Protein 3RCE (pdb70)

Foldseek 3Di:
DFQDDDFQDLDPVSLVVLLVVLLVLLLVLLCVLVVPQVVPAQQDDPHDGAAAALQQLLLLLLLVQLLVPHADPPFDHPPPALLSVVLNVVVVVDPDDSRQSLQQVLSNQLSNLLNLQLLLCSLVSGNVLSSLLRSQLSQFALNSVCRRSRNSHLNSCLQSLVSVLLSLLSCCVPVVDLVSLLPNLVSLQSNCRSPVPCLVVLVVLLVVLVVLCVPPNVPDDSSLLSSLLSLLSNFDDPVCCNNVVSVVSRVCVVPVPHDDDDVVSVVSVVVSVVSCVVGDPQFDFDFCQCPDPQFHADDVVVLLRNQRNDVVLSVLLVQLLVVVCVVRVSLVSLVSLLVQLVVCRVGGPSRVSSNRSSSSSSSSSSLVVVVCCQVVVDHDDRRSRSSVVVVCVRCVSRVSSSVCSVVDNGRHLGTPVVLVVLLVLQVVFDLAEEEQEAQSCQSSSCSSRNHGYQHHPVRHGLLSLQLSLCLFQFFFQLSLVSQQQSVQLSVVCSPVVDPHSQVVVCVVVVHPANCSVSVQSPPNPDDDPGDDDGWYKYKFFPVCQQCNQVSNQGNLQGRRHRDRNDDWDKHKFAWDDPPPWTATPQRWIQDDPRAWICRPNDTFGACWEKEFEDQQPQDIDTGGTDVPGFKYWYAYVVVNMIMITGPSRCRGCRVCCGRRVDHDPQAWDFPAGDVGMTMIIGD/DPDPDDD

B-factor: mean 129.51, std 41.55, range [38.74, 546.27]

Secondary structure (DSSP, 8-state):
--SS--TT---HHHHHHHHHHHHHHHHHHHTHHHHHHSS-GGGEETTEE--S-HHHHHHHHHHHHHHHS-PPTTS---TT-HHHHHHHHHHHS-SS-HHHHHHHHHHHHGGGGHHHHHHHHHHTT-HHHHHHHHHHHTTSHHHHHTSSTT--SGGGGTTHHHHHHHHHHHHHHHH--THHHHHHHHHHHHHHHS-GGGHHHHHHHHHHHHHHHHHHHTT-HHHHHHHHHHHHHHS---HHHHHHHHHHHHHHHHHSTT---HHHHHHHHHHHHHHHHHH--------TTTT-GGG----HHHHHHHHHSSHHHHHHHHHHHHHHHTTTSSGGGGHHHHHHHHHHHHH-GGGGGGGHHHHHHHHHHHHHHHHHHHHHSS----HHHHHHHHHHHHHHHHHHHHHHHHH-----SS-HHHHHHHHHHHTTS-TT-EEE--HHHHHHHHHHH--EES--SSS--HHHHHHHHHHHHSBHHHHHHHHHHHHHHHHHHHHH--SSHHHHHHHTTT-SSSHHHHTTS-SSS----S---S-EEEEEEGGGGTTHHHHHHHHHB-TTTS-B-S----EEE-EEE----EEETTTEEEETTTTEEEESS-EEEEEEEEEEEETTTTEEEEEE--TT--EEEEEETTTTEEEEEEHHHHTBHHIIIIIS----TTT--EEEEETTEEEEE--/--SS---

Radius of gyration: 29.19 Å; Cα contacts (8 Å, |Δi|>4): 1245; chains: 2; bounding box: 49×67×86 Å

Structure (mmCIF, N/CA/C/O backbone):
data_3RCE
#
_entry.id   3RCE
#
_cell.length_a   85.060
_cell.length_b   116.100
_cell.length_c   175.040
_cell.angle_alpha   90.00
_cell.angle_beta   90.00
_cell.angle_gamma   90.00
#
_symmetry.space_group_name_H-M   'P 21 21 21'
#
loop_
_entity.id
_entity.type
_entity.pdbx_description
1 polymer 'Oligosaccharide transferase to N-glycosylate proteins'
2 polymer 'Substrate Mimic Peptide'
3 non-polymer 'MAGNESIUM ION'
4 water water
#
loop_
_atom_site.group_PDB
_atom_site.id
_atom_site.type_symbol
_atom_site.label_atom_id
_atom_site.label_alt_id
_atom_site.label_comp_id
_atom_site.label_asym_id
_atom_site.label_entity_id
_atom_site.label_seq_id
_atom_site.pdbx_PDB_ins_code
_atom_site.Cartn_x
_atom_site.Cartn_y
_atom_site.Cartn_z
_atom_site.occupancy
_atom_site.B_iso_or_equiv
_atom_site.auth_seq_id
_atom_site.auth_comp_id
_atom_site.auth_asym_id
_atom_site.auth_atom_id
_atom_site.pdbx_PDB_model_num
ATOM 1 N N . GLU A 1 2 ? 24.265 -40.497 57.258 1.00 282.44 2 GLU A N 1
ATOM 2 C CA . GLU A 1 2 ? 23.885 -40.443 55.854 1.00 252.94 2 GLU A CA 1
ATOM 3 C C . GLU A 1 2 ? 22.388 -40.631 55.652 1.00 225.90 2 GLU A C 1
ATOM 4 O O . GLU A 1 2 ? 21.735 -39.779 55.059 1.00 197.60 2 GLU A O 1
ATOM 10 N N . LEU A 1 3 ? 21.842 -41.740 56.144 1.00 199.23 3 LEU A N 1
ATOM 11 C CA . LEU A 1 3 ? 20.456 -42.092 55.827 1.00 176.20 3 LEU A CA 1
ATOM 12 C C . LEU A 1 3 ? 19.496 -42.136 57.009 1.00 178.83 3 LEU A C 1
ATOM 13 O O . LEU A 1 3 ? 18.288 -42.266 56.815 1.00 156.42 3 LEU A O 1
ATOM 18 N N . GLN A 1 4 ? 20.021 -42.032 58.224 1.00 187.52 4 GLN A N 1
ATOM 19 C CA . GLN A 1 4 ? 19.179 -42.110 59.415 1.00 195.67 4 GLN A CA 1
ATOM 20 C C . GLN A 1 4 ? 18.736 -40.731 59.908 1.00 184.83 4 GLN A C 1
ATOM 21 O O . GLN A 1 4 ? 18.030 -40.629 60.910 1.00 190.65 4 GLN A O 1
ATOM 27 N N . GLN A 1 5 ? 19.140 -39.679 59.195 1.00 199.42 5 GLN A N 1
ATOM 28 C CA . GLN A 1 5 ? 18.842 -38.294 59.584 1.00 187.32 5 GLN A CA 1
ATOM 29 C C . GLN A 1 5 ? 17.435 -37.854 59.171 1.00 158.58 5 GLN A C 1
ATOM 30 O O . GLN A 1 5 ? 16.884 -38.350 58.197 1.00 138.14 5 GLN A O 1
ATOM 36 N N . ASN A 1 6 ? 16.865 -36.903 59.902 1.00 175.39 6 ASN A N 1
ATOM 37 C CA . ASN A 1 6 ? 15.547 -36.359 59.564 1.00 150.45 6 ASN A CA 1
ATOM 38 C C . ASN A 1 6 ? 15.608 -35.243 58.502 1.00 125.55 6 ASN A C 1
ATOM 39 O O . ASN A 1 6 ? 16.101 -34.140 58.747 1.00 126.03 6 ASN A O 1
ATOM 44 N N . PHE A 1 7 ? 15.112 -35.531 57.310 1.00 167.15 7 PHE A N 1
ATOM 45 C CA . PHE A 1 7 ? 15.223 -34.553 56.249 1.00 145.50 7 PHE A CA 1
ATOM 46 C C . PHE A 1 7 ? 13.923 -33.802 56.073 1.00 123.39 7 PHE A C 1
ATOM 47 O O . PHE A 1 7 ? 13.906 -32.671 55.587 1.00 111.15 7 PHE A O 1
ATOM 55 N N . THR A 1 8 ? 12.824 -34.435 56.448 1.00 146.13 8 THR A N 1
ATOM 56 C CA . THR A 1 8 ? 11.536 -33.795 56.273 1.00 126.95 8 THR A CA 1
ATOM 57 C C . THR A 1 8 ? 11.523 -32.447 56.998 1.00 131.14 8 THR A C 1
ATOM 58 O O . THR A 1 8 ? 11.353 -31.407 56.364 1.00 115.27 8 THR A O 1
ATOM 62 N N . ASP A 1 9 ? 11.745 -32.472 58.313 1.00 159.74 9 ASP A N 1
ATOM 63 C CA . ASP A 1 9 ? 11.566 -31.288 59.166 1.00 167.59 9 ASP A CA 1
ATOM 64 C C . ASP A 1 9 ? 12.665 -30.235 59.044 1.00 167.58 9 ASP A C 1
ATOM 65 O O . ASP A 1 9 ? 12.632 -29.206 59.723 1.00 170.06 9 ASP A O 1
ATOM 70 N N . ASN A 1 10 ? 13.639 -30.487 58.183 1.00 150.00 10 ASN A N 1
ATOM 71 C CA . ASN A 1 10 ? 14.682 -29.503 57.940 1.00 150.58 10 ASN A CA 1
ATOM 72 C C . ASN A 1 10 ? 14.220 -28.493 56.898 1.00 128.29 10 ASN A C 1
ATOM 73 O O . ASN A 1 10 ? 13.820 -28.874 55.798 1.00 116.96 10 ASN A O 1
ATOM 78 N N . ASN A 1 11 ? 14.261 -27.211 57.251 1.00 134.98 11 ASN A N 1
ATOM 79 C CA . ASN A 1 11 ? 13.895 -26.134 56.331 1.00 116.35 11 ASN A CA 1
ATOM 80 C C . ASN A 1 11 ? 14.927 -25.009 56.359 1.00 121.41 11 ASN A C 1
ATOM 81 O O . ASN A 1 11 ? 14.581 -23.833 56.230 1.00 118.69 11 ASN A O 1
ATOM 86 N N . SER A 1 12 ? 16.194 -25.381 56.519 1.00 171.25 12 SER A N 1
ATOM 87 C CA . SER A 1 12 ? 17.269 -24.413 56.722 1.00 176.49 12 SER A CA 1
ATOM 88 C C . SER A 1 12 ? 17.771 -23.777 55.437 1.00 164.72 12 SER A C 1
ATOM 89 O O . SER A 1 12 ? 17.666 -24.353 54.355 1.00 156.41 12 SER A O 1
ATOM 92 N N . ILE A 1 13 ? 18.329 -22.581 55.579 1.00 156.10 13 ILE A N 1
ATOM 93 C CA . ILE A 1 13 ? 18.995 -21.896 54.484 1.00 148.80 13 ILE A CA 1
ATOM 94 C C . ILE A 1 13 ? 19.909 -22.856 53.724 1.00 153.85 13 ILE A C 1
ATOM 95 O O . ILE A 1 13 ? 19.701 -23.121 52.542 1.00 143.98 13 ILE A O 1
ATOM 100 N N . LYS A 1 14 ? 20.918 -23.376 54.420 1.00 191.01 14 LYS A N 1
ATOM 101 C CA . LYS A 1 14 ? 21.937 -24.244 53.829 1.00 199.59 14 LYS A CA 1
ATOM 102 C C . LYS A 1 14 ? 21.293 -25.422 53.120 1.00 197.24 14 LYS A C 1
ATOM 103 O O . LYS A 1 14 ? 21.626 -25.744 51.977 1.00 190.06 14 LYS A O 1
ATOM 109 N N . TYR A 1 15 ? 20.359 -26.059 53.810 1.00 146.16 15 TYR A N 1
ATOM 110 C CA . TYR A 1 15 ? 19.690 -27.225 53.274 1.00 140.74 15 TYR A CA 1
ATOM 111 C C . TYR A 1 15 ? 18.928 -26.874 52.013 1.00 117.99 15 TYR A C 1
ATOM 112 O O . TYR A 1 15 ? 19.130 -27.470 50.953 1.00 113.52 15 TYR A O 1
ATOM 121 N N . THR A 1 16 ? 18.033 -25.908 52.135 1.00 152.52 16 THR A N 1
ATOM 122 C CA . THR A 1 16 ? 17.282 -25.438 50.988 1.00 132.69 16 THR A CA 1
ATOM 123 C C . THR A 1 16 ? 18.193 -25.141 49.790 1.00 129.79 16 THR A C 1
ATOM 124 O O . THR A 1 16 ? 17.862 -25.503 48.668 1.00 118.87 16 THR A O 1
ATOM 128 N N . CYS A 1 17 ? 19.344 -24.512 50.021 1.00 113.88 17 CYS A N 1
ATOM 129 C CA . CYS A 1 17 ? 20.255 -24.169 48.917 1.00 113.11 17 CYS A CA 1
ATOM 130 C C . CYS A 1 17 ? 21.049 -25.346 48.336 1.00 123.63 17 CYS A C 1
ATOM 131 O O . CYS A 1 17 ? 21.421 -25.335 47.157 1.00 120.40 17 CYS A O 1
ATOM 134 N N . ILE A 1 18 ? 21.310 -26.357 49.158 1.00 122.90 18 ILE A N 1
ATOM 135 C CA . ILE A 1 18 ? 21.928 -27.576 48.655 1.00 133.28 18 ILE A CA 1
ATOM 136 C C . ILE A 1 18 ? 20.913 -28.348 47.821 1.00 119.15 18 ILE A C 1
ATOM 137 O O . ILE A 1 18 ? 21.260 -28.944 46.809 1.00 119.75 18 ILE A O 1
ATOM 142 N N . LEU A 1 19 ? 19.652 -28.318 48.230 1.00 148.03 19 LEU A N 1
ATOM 143 C CA . LEU A 1 19 ? 18.606 -28.986 47.467 1.00 129.11 19 LEU A CA 1
ATOM 144 C C . LEU A 1 19 ? 18.287 -28.238 46.160 1.00 110.85 19 LEU A C 1
ATOM 145 O O . LEU A 1 19 ? 17.947 -28.865 45.152 1.00 101.31 19 LEU A O 1
ATOM 150 N N . ILE A 1 20 ? 18.401 -26.907 46.188 1.00 107.76 20 ILE A N 1
ATOM 151 C CA . ILE A 1 20 ? 18.296 -26.072 44.990 1.00 94.55 20 ILE A CA 1
ATOM 152 C C . ILE A 1 20 ? 19.453 -26.358 44.041 1.00 103.29 20 ILE A C 1
ATOM 153 O O . ILE A 1 20 ? 19.266 -26.459 42.823 1.00 93.68 20 ILE A O 1
ATOM 158 N N . LEU A 1 21 ? 20.653 -26.481 44.606 1.00 107.43 21 LEU A N 1
ATOM 159 C CA . LEU A 1 21 ? 21.838 -26.840 43.830 1.00 118.61 21 LEU A CA 1
ATOM 160 C C . LEU A 1 21 ? 21.705 -28.199 43.150 1.00 118.82 21 LEU A C 1
ATOM 161 O O . LEU A 1 21 ? 21.884 -28.304 41.946 1.00 116.20 21 LEU A O 1
ATOM 166 N N . ILE A 1 22 ? 21.400 -29.236 43.926 1.00 118.98 22 ILE A N 1
ATOM 167 C CA . ILE A 1 22 ? 21.213 -30.570 43.367 1.00 119.00 22 ILE A CA 1
ATOM 168 C C . ILE A 1 22 ? 20.110 -30.568 42.323 1.00 97.42 22 ILE A C 1
ATOM 169 O O . ILE A 1 22 ? 20.292 -31.080 41.218 1.00 96.14 22 ILE A O 1
ATOM 174 N N . ALA A 1 23 ? 18.958 -30.007 42.682 1.00 135.66 23 ALA A N 1
ATOM 175 C CA . ALA A 1 23 ? 17.823 -29.993 41.768 1.00 117.23 23 ALA A CA 1
ATOM 176 C C . ALA A 1 23 ? 18.204 -29.357 40.451 1.00 112.47 23 ALA A C 1
ATOM 177 O O . ALA A 1 23 ? 17.999 -29.934 39.385 1.00 107.46 23 ALA A O 1
ATOM 179 N N . PHE A 1 24 ? 18.757 -28.157 40.528 1.00 89.85 24 PHE A N 1
ATOM 180 C CA . PHE A 1 24 ? 19.168 -27.431 39.340 1.00 87.29 24 PHE A CA 1
ATOM 181 C C . PHE A 1 24 ? 20.217 -28.185 38.484 1.00 99.59 24 PHE A C 1
ATOM 182 O O . PHE A 1 24 ? 20.096 -28.295 37.247 1.00 94.79 24 PHE A O 1
ATOM 190 N N . ALA A 1 25 ? 21.254 -28.699 39.144 1.00 116.39 25 ALA A N 1
ATOM 191 C CA . ALA A 1 25 ? 22.337 -29.410 38.462 1.00 130.99 25 ALA A CA 1
ATOM 192 C C . ALA A 1 25 ? 21.795 -30.621 37.732 1.00 126.64 25 ALA A C 1
ATOM 193 O O . ALA A 1 25 ? 22.191 -30.902 36.615 1.00 128.03 25 ALA A O 1
ATOM 195 N N . PHE A 1 26 ? 20.890 -31.329 38.391 1.00 110.37 26 PHE A N 1
ATOM 196 C CA . PHE A 1 26 ? 20.174 -32.461 37.817 1.00 105.44 26 PHE A CA 1
ATOM 197 C C . PHE A 1 26 ? 19.327 -32.082 36.588 1.00 90.43 26 PHE A C 1
ATOM 198 O O . PHE A 1 26 ? 19.501 -32.637 35.481 1.00 94.07 26 PHE A O 1
ATOM 206 N N . SER A 1 27 ? 18.410 -31.138 36.777 1.00 118.28 27 SER A N 1
ATOM 207 C CA . SER A 1 27 ? 17.665 -30.578 35.653 1.00 106.58 27 SER A CA 1
ATOM 208 C C . SER A 1 27 ? 18.568 -30.127 34.497 1.00 112.86 27 SER A C 1
ATOM 209 O O . SER A 1 27 ? 18.130 -30.074 33.358 1.00 108.82 27 SER A O 1
ATOM 212 N N . VAL A 1 28 ? 19.820 -29.784 34.768 1.00 75.57 28 VAL A N 1
ATOM 213 C CA . VAL A 1 28 ? 20.696 -29.444 33.651 1.00 84.21 28 VAL A CA 1
ATOM 214 C C . VAL A 1 28 ? 21.330 -30.674 33.002 1.00 97.80 28 VAL A C 1
ATOM 215 O O . VAL A 1 28 ? 21.375 -30.784 31.778 1.00 100.53 28 VAL A O 1
ATOM 219 N N . LEU A 1 29 ? 21.824 -31.593 33.825 1.00 98.58 29 LEU A N 1
ATOM 220 C CA . LEU A 1 29 ? 22.357 -32.856 33.335 1.00 112.86 29 LEU A CA 1
ATOM 221 C C . LEU A 1 29 ? 21.367 -33.516 32.418 1.00 105.31 29 LEU A C 1
ATOM 222 O O . LEU A 1 29 ? 21.750 -34.044 31.396 1.00 116.12 29 LEU A O 1
ATOM 227 N N . CYS A 1 30 ? 20.088 -33.490 32.766 1.00 103.74 30 CYS A N 1
ATOM 228 C CA . CYS A 1 30 ? 19.106 -34.129 31.889 1.00 97.60 30 CYS A CA 1
ATOM 229 C C . CYS A 1 30 ? 18.889 -33.478 30.509 1.00 94.56 30 CYS A C 1
ATOM 230 O O . CYS A 1 30 ? 18.729 -34.195 29.510 1.00 99.95 30 CYS A O 1
ATOM 233 N N . ARG A 1 31 ? 18.873 -32.141 30.447 1.00 99.56 31 ARG A N 1
ATOM 234 C CA . ARG A 1 31 ? 18.635 -31.440 29.181 1.00 97.69 31 ARG A CA 1
ATOM 235 C C . ARG A 1 31 ? 19.745 -31.842 28.256 1.00 114.40 31 ARG A C 1
ATOM 236 O O . ARG A 1 31 ? 19.645 -31.699 27.045 1.00 117.51 31 ARG A O 1
ATOM 244 N N . LEU A 1 32 ? 20.791 -32.382 28.869 1.00 79.10 32 LEU A N 1
ATOM 245 C CA . LEU A 1 32 ? 22.130 -32.470 28.292 1.00 98.19 32 LEU A CA 1
ATOM 246 C C . LEU A 1 32 ? 22.532 -33.857 27.746 1.00 112.21 32 LEU A C 1
ATOM 247 O O . LEU A 1 32 ? 23.654 -34.052 27.297 1.00 130.74 32 LEU A O 1
ATOM 252 N N . TYR A 1 33 ? 21.611 -34.813 27.783 1.00 94.67 33 TYR A N 1
ATOM 253 C CA . TYR A 1 33 ? 21.819 -36.102 27.142 1.00 107.78 33 TYR A CA 1
ATOM 254 C C . TYR A 1 33 ? 21.684 -35.953 25.635 1.00 113.50 33 TYR A C 1
ATOM 255 O O . TYR A 1 33 ? 22.488 -36.486 24.866 1.00 131.43 33 TYR A O 1
ATOM 264 N N . TRP A 1 34 ? 20.653 -35.233 25.214 1.00 96.57 34 TRP A N 1
ATOM 265 C CA . TRP A 1 34 ? 20.413 -35.034 23.801 1.00 102.60 34 TRP A CA 1
ATOM 266 C C . TRP A 1 34 ? 21.646 -34.488 23.113 1.00 114.03 34 TRP A C 1
ATOM 267 O O . TRP A 1 34 ? 21.834 -34.708 21.919 1.00 116.67 34 TRP A O 1
ATOM 278 N N . VAL A 1 35 ? 22.494 -33.786 23.860 1.00 100.17 35 VAL A N 1
ATOM 279 C CA . VAL A 1 35 ? 23.788 -33.334 23.324 1.00 101.72 35 VAL A CA 1
ATOM 280 C C . VAL A 1 35 ? 24.774 -34.494 23.278 1.00 121.05 35 VAL A C 1
ATOM 281 O O . VAL A 1 35 ? 25.525 -34.654 22.320 1.00 126.48 35 VAL A O 1
ATOM 285 N N . ALA A 1 36 ? 24.757 -35.311 24.320 1.00 95.22 36 ALA A N 1
ATOM 286 C CA . ALA A 1 36 ? 25.538 -36.524 24.320 1.00 116.33 36 ALA A CA 1
ATOM 287 C C . ALA A 1 36 ? 25.166 -37.385 23.119 1.00 122.93 36 ALA A C 1
ATOM 288 O O . ALA A 1 36 ? 25.899 -38.310 22.767 1.00 138.75 36 ALA A O 1
ATOM 290 N N . TRP A 1 37 ? 24.030 -37.101 22.485 1.00 101.54 37 TRP A N 1
ATOM 291 C CA . TRP A 1 37 ? 23.548 -37.980 21.410 1.00 108.65 37 TRP A CA 1
ATOM 292 C C . TRP A 1 37 ? 23.619 -37.401 20.013 1.00 103.42 37 TRP A C 1
ATOM 293 O O . TRP A 1 37 ? 23.867 -38.121 19.052 1.00 116.86 37 TRP A O 1
ATOM 304 N N . ALA A 1 38 ? 23.392 -36.100 19.904 1.00 138.62 38 ALA A N 1
ATOM 305 C CA . ALA A 1 38 ? 23.299 -35.458 18.601 1.00 131.90 38 ALA A CA 1
ATOM 306 C C . ALA A 1 38 ? 24.631 -34.954 18.061 1.00 136.38 38 ALA A C 1
ATOM 307 O O . ALA A 1 38 ? 24.677 -34.317 17.011 1.00 136.68 38 ALA A O 1
ATOM 309 N N . SER A 1 39 ? 25.711 -35.236 18.779 1.00 112.74 39 SER A N 1
ATOM 310 C CA . SER A 1 39 ? 27.031 -34.754 18.395 1.00 117.03 39 SER A CA 1
ATOM 311 C C . SER A 1 39 ? 27.724 -35.780 17.523 1.00 136.24 39 SER A C 1
ATOM 312 O O . SER A 1 39 ? 28.566 -35.435 16.696 1.00 140.66 39 SER A O 1
ATOM 315 N N . GLU A 1 40 ? 27.363 -37.046 17.717 1.00 121.82 40 GLU A N 1
ATOM 316 C CA . GLU A 1 40 ? 27.928 -38.135 16.933 1.00 142.31 40 GLU A CA 1
ATOM 317 C C . GLU A 1 40 ? 27.226 -38.217 15.589 1.00 143.84 40 GLU A C 1
ATOM 318 O O . GLU A 1 40 ? 27.333 -39.212 14.878 1.00 160.58 40 GLU A O 1
ATOM 324 N N . PHE A 1 41 ? 26.507 -37.155 15.250 1.00 116.27 41 PHE A N 1
ATOM 325 C CA . PHE A 1 41 ? 25.789 -37.069 13.988 1.00 117.86 41 PHE A CA 1
ATOM 326 C C . PHE A 1 41 ? 26.171 -35.803 13.268 1.00 110.00 41 PHE A C 1
ATOM 327 O O . PHE A 1 41 ? 25.996 -34.704 13.775 1.00 110.49 41 PHE A O 1
ATOM 335 N N . TYR A 1 42 ? 26.698 -35.952 12.069 1.00 139.14 42 TYR A N 1
ATOM 336 C CA . TYR A 1 42 ? 27.324 -34.812 11.447 1.00 132.97 42 TYR A CA 1
ATOM 337 C C . TYR A 1 42 ? 26.322 -33.818 10.901 1.00 119.69 42 TYR A C 1
ATOM 338 O O . TYR A 1 42 ? 26.616 -32.630 10.810 1.00 116.65 42 TYR A O 1
ATOM 347 N N . GLU A 1 43 ? 25.144 -34.317 10.541 1.00 153.18 43 GLU A N 1
ATOM 348 C CA . GLU A 1 43 ? 24.121 -33.526 9.871 1.00 140.73 43 GLU A CA 1
ATOM 349 C C . GLU A 1 43 ? 23.527 -32.450 10.782 1.00 128.54 43 GLU A C 1
ATOM 350 O O . GLU A 1 43 ? 22.748 -31.609 10.328 1.00 116.29 43 GLU A O 1
ATOM 356 N N . PHE A 1 44 ? 23.921 -32.484 12.060 1.00 121.10 44 PHE A N 1
ATOM 357 C CA . PHE A 1 44 ? 23.377 -31.631 13.127 1.00 112.73 44 PHE A CA 1
ATOM 358 C C . PHE A 1 44 ? 24.286 -30.481 13.512 1.00 108.09 44 PHE A C 1
ATOM 359 O O . PHE A 1 44 ? 24.032 -29.821 14.511 1.00 105.64 44 PHE A O 1
ATOM 367 N N . PHE A 1 45 ? 25.359 -30.266 12.761 1.00 11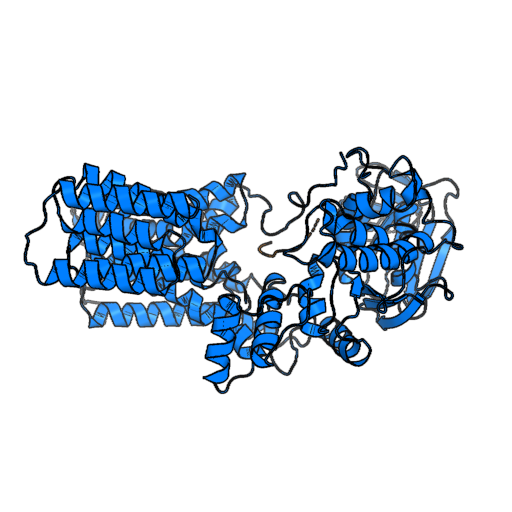2.62 45 PHE A N 1
ATOM 368 C CA . PHE A 1 45 ? 26.336 -29.243 13.118 1.00 109.00 45 PHE A CA 1
ATOM 369 C C . PHE A 1 45 ? 26.467 -28.139 12.085 1.00 105.62 45 PHE A C 1
ATOM 370 O O . PHE A 1 45 ? 26.350 -28.376 10.884 1.00 105.20 45 PHE A O 1
ATOM 378 N N . PHE A 1 46 ? 26.738 -26.935 12.573 1.00 155.08 46 PHE A N 1
ATOM 379 C CA . PHE A 1 46 ? 27.122 -25.820 11.729 1.00 155.68 46 PHE A CA 1
ATOM 380 C C . PHE A 1 46 ? 28.044 -24.967 12.560 1.00 156.35 46 PHE A C 1
ATOM 381 O O . PHE A 1 46 ? 27.943 -24.994 13.781 1.00 149.88 46 PHE A O 1
ATOM 389 N N . ASN A 1 47 ? 28.917 -24.202 11.908 1.00 101.63 47 ASN A N 1
ATOM 390 C CA . ASN A 1 47 ? 30.007 -23.484 12.593 1.00 106.68 47 ASN A CA 1
ATOM 391 C C . ASN A 1 47 ? 30.564 -24.201 13.831 1.00 103.22 47 ASN A C 1
ATOM 392 O O . ASN A 1 47 ? 30.632 -23.621 14.922 1.00 105.43 47 ASN A O 1
ATOM 397 N N . ASP A 1 48 ? 30.943 -25.466 13.643 1.00 175.68 48 ASP A N 1
ATOM 398 C CA . ASP A 1 48 ? 31.617 -26.275 14.665 1.00 174.71 48 ASP A CA 1
ATOM 399 C C . ASP A 1 48 ? 30.862 -26.409 15.995 1.00 165.11 48 ASP A C 1
ATOM 400 O O . ASP A 1 48 ? 31.480 -26.431 17.066 1.00 166.52 48 ASP A O 1
ATOM 405 N N . GLN A 1 49 ? 29.533 -26.516 15.903 1.00 141.63 49 GLN A N 1
ATOM 406 C CA . GLN A 1 49 ? 28.646 -26.648 17.064 1.00 132.16 49 GLN A CA 1
ATOM 407 C C . GLN A 1 49 ? 27.227 -27.043 16.659 1.00 128.75 49 GLN A C 1
ATOM 408 O O . GLN A 1 49 ? 26.745 -26.642 15.602 1.00 129.29 49 GLN A O 1
ATOM 414 N N . LEU A 1 50 ? 26.566 -27.828 17.505 1.00 126.52 50 LEU A N 1
ATOM 415 C CA . LEU A 1 50 ? 25.189 -28.230 17.253 1.00 122.81 50 LEU A CA 1
ATOM 416 C C . LEU A 1 50 ? 24.334 -27.017 16.927 1.00 111.81 50 LEU A C 1
ATOM 417 O O . LEU A 1 50 ? 24.649 -25.912 17.358 1.00 106.80 50 LEU A O 1
ATOM 422 N N . MET A 1 51 ? 23.264 -27.200 16.155 1.00 122.42 51 MET A N 1
ATOM 423 C CA . MET A 1 51 ? 22.383 -26.073 15.838 1.00 114.07 51 MET A CA 1
ATOM 424 C C . MET A 1 51 ? 21.060 -26.135 16.615 1.00 105.80 51 MET A C 1
ATOM 425 O O . MET A 1 51 ? 20.753 -27.155 17.230 1.00 107.72 51 MET A O 1
ATOM 430 N N . ILE A 1 52 ? 20.324 -25.015 16.585 1.00 93.52 52 ILE A N 1
ATOM 431 C CA . ILE A 1 52 ? 18.999 -24.781 17.201 1.00 85.92 52 ILE A CA 1
ATOM 432 C C . ILE A 1 52 ? 17.899 -25.842 16.923 1.00 88.58 52 ILE A C 1
ATOM 433 O O . ILE A 1 52 ? 17.932 -26.551 15.926 1.00 96.24 52 ILE A O 1
ATOM 438 N N . THR A 1 53 ? 16.900 -25.940 17.787 1.00 98.48 53 THR A N 1
ATOM 439 C CA . THR A 1 53 ? 15.912 -26.987 17.624 1.00 101.54 53 THR A CA 1
ATOM 440 C C . THR A 1 53 ? 14.474 -26.504 17.413 1.00 96.51 53 THR A C 1
ATOM 441 O O . THR A 1 53 ? 13.545 -27.286 17.471 1.00 98.25 53 THR A O 1
ATOM 445 N N . THR A 1 54 ? 14.257 -25.223 17.170 1.00 99.89 54 THR A N 1
ATOM 446 C CA . THR A 1 54 ? 12.905 -24.787 16.834 1.00 96.71 54 THR A CA 1
ATOM 447 C C . THR A 1 54 ? 12.958 -23.629 15.892 1.00 97.73 54 THR A C 1
ATOM 448 O O . THR A 1 54 ? 13.678 -22.681 16.146 1.00 96.60 54 THR A O 1
ATOM 452 N N . ASN A 1 55 ? 12.182 -23.697 14.822 1.00 98.54 55 ASN A N 1
ATOM 453 C CA . ASN A 1 55 ? 12.148 -22.643 13.828 1.00 102.33 55 ASN A CA 1
ATOM 454 C C . ASN A 1 55 ? 12.119 -21.258 14.494 1.00 97.61 55 ASN A C 1
ATOM 455 O O . ASN A 1 55 ? 12.984 -20.400 14.255 1.00 101.28 55 ASN A O 1
ATOM 460 N N . ASP A 1 56 ? 11.126 -21.076 15.362 1.00 121.13 56 ASP A N 1
ATOM 461 C CA . ASP A 1 56 ? 10.965 -19.887 16.207 1.00 117.88 56 ASP A CA 1
ATOM 462 C C . ASP A 1 56 ? 12.297 -19.259 16.601 1.00 117.07 56 ASP A C 1
ATOM 463 O O . ASP A 1 56 ? 12.484 -18.068 16.418 1.00 118.42 56 ASP A O 1
ATOM 468 N N . GLY A 1 57 ? 13.207 -20.064 17.149 1.00 70.21 57 GLY A N 1
ATOM 469 C CA . GLY A 1 57 ? 14.538 -19.626 17.554 1.00 70.81 57 GLY A CA 1
ATOM 470 C C . GLY A 1 57 ? 15.299 -18.725 16.608 1.00 75.99 57 GLY A C 1
ATOM 471 O O . GLY A 1 57 ? 15.845 -17.727 17.039 1.00 75.97 57 GLY A O 1
ATOM 472 N N . TYR A 1 58 ? 15.328 -19.052 15.319 1.00 85.11 58 TYR A N 1
ATOM 473 C CA . TYR A 1 58 ? 16.133 -18.231 14.403 1.00 92.16 58 TYR A CA 1
ATOM 474 C C . TYR A 1 58 ? 15.608 -16.814 14.322 1.00 92.98 58 TYR A C 1
ATOM 475 O O . TYR A 1 58 ? 16.300 -15.908 13.889 1.00 98.40 58 TYR A O 1
ATOM 484 N N . ALA A 1 59 ? 14.376 -16.633 14.755 1.00 97.50 59 ALA A N 1
ATOM 485 C CA . ALA A 1 59 ? 13.774 -15.321 14.851 1.00 99.70 59 ALA A CA 1
ATOM 486 C C . ALA A 1 59 ? 14.632 -14.442 15.737 1.00 99.26 59 ALA A C 1
ATOM 487 O O . ALA A 1 59 ? 15.018 -13.336 15.349 1.00 105.85 59 ALA A O 1
ATOM 489 N N . PHE A 1 60 ? 14.940 -14.975 16.923 1.00 102.55 60 PHE A N 1
ATOM 490 C CA . PHE A 1 60 ? 15.732 -14.286 17.935 1.00 102.12 60 PHE A CA 1
ATOM 491 C C . PHE A 1 60 ? 17.197 -14.296 17.567 1.00 105.60 60 PHE A C 1
ATOM 492 O O . PHE A 1 60 ? 17.818 -13.238 17.479 1.00 109.68 60 PHE A O 1
ATOM 500 N N . ALA A 1 61 ? 17.742 -15.493 17.365 1.00 93.88 61 ALA A N 1
ATOM 501 C CA . ALA A 1 61 ? 19.074 -15.661 16.806 1.00 98.37 61 ALA A CA 1
ATOM 502 C C . ALA A 1 61 ? 19.338 -14.528 15.831 1.00 106.23 61 ALA A C 1
ATOM 503 O O . ALA A 1 61 ? 20.045 -13.577 16.169 1.00 110.50 61 ALA A O 1
ATOM 505 N N . GLU A 1 62 ? 18.729 -14.593 14.653 1.00 93.49 62 GLU A N 1
ATOM 506 C CA . GLU A 1 62 ? 18.775 -13.489 13.711 1.00 102.17 62 GLU A CA 1
ATOM 507 C C . GLU A 1 62 ? 18.842 -12.170 14.410 1.00 104.12 62 GLU A C 1
ATOM 508 O O . GLU A 1 62 ? 19.898 -11.556 14.472 1.00 109.96 62 GLU A O 1
ATOM 514 N N . GLY A 1 63 ? 17.719 -11.758 14.988 1.00 121.03 63 GLY A N 1
ATOM 515 C CA . GLY A 1 63 ? 17.657 -10.512 15.736 1.00 124.88 63 GLY A CA 1
ATOM 516 C C . GLY A 1 63 ? 18.918 -10.224 16.516 1.00 124.71 63 GLY A C 1
ATOM 517 O O . GLY A 1 63 ? 19.580 -9.239 16.230 1.00 132.75 63 GLY A O 1
ATOM 518 N N . ALA A 1 64 ? 19.267 -11.104 17.464 1.00 80.31 64 ALA A N 1
ATOM 519 C CA . ALA A 1 64 ? 20.474 -10.955 18.302 1.00 80.31 64 ALA A CA 1
ATOM 520 C C . ALA A 1 64 ? 21.719 -10.744 17.473 1.00 87.47 64 ALA A C 1
ATOM 521 O O . ALA A 1 64 ? 22.465 -9.809 17.745 1.00 93.06 64 ALA A O 1
ATOM 523 N N . ARG A 1 65 ? 21.969 -11.625 16.504 1.00 90.84 65 ARG A N 1
ATOM 524 C CA . ARG A 1 65 ? 23.067 -11.411 15.583 1.00 99.02 65 ARG A CA 1
ATOM 525 C C . ARG A 1 65 ? 23.053 -9.973 15.103 1.00 109.17 65 ARG A C 1
ATOM 526 O O . ARG A 1 65 ? 24.034 -9.268 15.287 1.00 117.11 65 ARG A O 1
ATOM 534 N N . ASP A 1 66 ? 21.927 -9.512 14.555 1.00 128.63 66 ASP A N 1
ATOM 535 C CA . ASP A 1 66 ? 21.818 -8.117 14.126 1.00 139.72 66 ASP A CA 1
ATOM 536 C C . ASP A 1 66 ? 22.124 -7.124 15.247 1.00 142.34 66 ASP A C 1
ATOM 537 O O . ASP A 1 66 ? 22.884 -6.189 15.036 1.00 152.81 66 ASP A O 1
ATOM 542 N N . MET A 1 67 ? 21.601 -7.362 16.452 1.00 110.94 67 MET A N 1
ATOM 543 C CA . MET A 1 67 ? 21.951 -6.542 17.627 1.00 113.19 67 MET A CA 1
ATOM 544 C C . MET A 1 67 ? 23.452 -6.491 17.887 1.00 116.80 67 MET A C 1
ATOM 545 O O . MET A 1 67 ? 24.002 -5.458 18.271 1.00 125.68 67 MET A O 1
ATOM 550 N N . ILE A 1 68 ? 24.108 -7.631 17.679 1.00 104.27 68 ILE A N 1
ATOM 551 C CA . ILE A 1 68 ? 25.552 -7.714 17.816 1.00 108.81 68 ILE A CA 1
ATOM 552 C C . ILE A 1 68 ? 26.241 -6.876 16.751 1.00 121.14 68 ILE A C 1
ATOM 553 O O . ILE A 1 68 ? 27.264 -6.262 17.031 1.00 129.10 68 ILE A O 1
ATOM 558 N N . ALA A 1 69 ? 25.663 -6.848 15.539 1.00 112.95 69 ALA A N 1
ATOM 559 C CA . ALA A 1 69 ? 26.218 -6.023 14.452 1.00 125.86 69 ALA A CA 1
ATOM 560 C C . ALA A 1 69 ? 26.124 -4.558 14.855 1.00 133.87 69 ALA A C 1
ATOM 561 O O . ALA A 1 69 ? 27.125 -3.848 14.885 1.00 144.88 69 ALA A O 1
ATOM 563 N N . GLY A 1 70 ? 24.916 -4.101 15.164 1.00 148.45 70 GLY A N 1
ATOM 564 C CA . GLY A 1 70 ? 24.689 -2.684 15.343 1.00 158.42 70 GLY A CA 1
ATOM 565 C C . GLY A 1 70 ? 23.367 -2.295 14.740 1.00 166.40 70 GLY A C 1
ATOM 566 O O . GLY A 1 70 ? 22.631 -1.527 15.348 1.00 175.08 70 GLY A O 1
ATOM 567 N N . PHE A 1 71 ? 23.034 -2.807 13.562 1.00 153.66 71 PHE A N 1
ATOM 568 C CA . PHE A 1 71 ? 21.701 -2.503 13.083 1.00 160.75 71 PHE A CA 1
ATOM 569 C C . PHE A 1 71 ? 21.078 -3.604 12.201 1.00 151.37 71 PHE A C 1
ATOM 570 O O . PHE A 1 71 ? 21.802 -4.435 11.665 1.00 139.97 71 PHE A O 1
ATOM 578 N N . HIS A 1 72 ? 19.731 -3.609 12.144 1.00 175.76 72 HIS A N 1
ATOM 579 C CA . HIS A 1 72 ? 18.847 -4.481 11.335 1.00 169.63 72 HIS A CA 1
ATOM 580 C C . HIS A 1 72 ? 18.383 -3.637 10.153 1.00 183.22 72 HIS A C 1
ATOM 581 O O . HIS A 1 72 ? 18.355 -2.436 10.276 1.00 195.25 72 HIS A O 1
ATOM 588 N N . GLN A 1 73 ? 17.986 -4.203 9.020 1.00 225.33 73 GLN A N 1
ATOM 589 C CA . GLN A 1 73 ? 17.613 -3.299 7.919 1.00 238.98 73 GLN A CA 1
ATOM 590 C C . GLN A 1 73 ? 16.251 -2.653 7.956 1.00 246.65 73 GLN A C 1
ATOM 591 O O . GLN A 1 73 ? 15.393 -2.985 8.757 1.00 237.91 73 GLN A O 1
ATOM 597 N N . PRO A 1 74 ? 16.055 -1.696 7.064 1.00 125.92 74 PRO A N 1
ATOM 598 C CA . PRO A 1 74 ? 14.696 -1.187 6.948 1.00 137.19 74 PRO A CA 1
ATOM 599 C C . PRO A 1 74 ? 13.626 -2.231 6.668 1.00 136.54 74 PRO A C 1
ATOM 600 O O . PRO A 1 74 ? 13.773 -2.973 5.722 1.00 142.97 74 PRO A O 1
ATOM 604 N N . ASN A 1 75 ? 12.566 -2.283 7.463 1.00 142.90 75 ASN A N 1
ATOM 605 C CA . ASN A 1 75 ? 11.371 -2.965 6.999 1.00 143.81 75 ASN A CA 1
ATOM 606 C C . ASN A 1 75 ? 11.525 -4.466 6.703 1.00 129.01 75 ASN A C 1
ATOM 607 O O . ASN A 1 75 ? 10.604 -5.082 6.149 1.00 130.46 75 ASN A O 1
ATOM 612 N N . ASP A 1 76 ? 12.679 -5.048 7.019 1.00 205.80 76 ASP A N 1
ATOM 613 C CA . ASP A 1 76 ? 12.796 -6.501 7.089 1.00 190.39 76 ASP A CA 1
ATOM 614 C C . ASP A 1 76 ? 12.426 -6.814 8.526 1.00 175.09 76 ASP A C 1
ATOM 615 O O . ASP A 1 76 ? 12.682 -6.015 9.423 1.00 173.10 76 ASP A O 1
ATOM 620 N N . LEU A 1 77 ? 11.794 -7.947 8.761 1.00 140.31 77 LEU A N 1
ATOM 621 C CA . LEU A 1 77 ? 11.060 -8.090 10.008 1.00 130.07 77 LEU A CA 1
ATOM 622 C C . LEU A 1 77 ? 11.884 -8.604 11.199 1.00 115.26 77 LEU A C 1
ATOM 623 O O . LEU A 1 77 ? 11.413 -9.484 11.940 1.00 103.23 77 LEU A O 1
ATOM 628 N N . SER A 1 78 ? 13.083 -8.057 11.417 1.00 119.20 78 SER A N 1
ATOM 629 C CA . SER A 1 78 ? 13.988 -8.650 12.416 1.00 106.55 78 SER A CA 1
ATOM 630 C C . SER A 1 78 ? 13.599 -8.371 13.867 1.00 100.21 78 SER A C 1
ATOM 631 O O . SER A 1 78 ? 13.012 -7.339 14.178 1.00 108.34 78 SER A O 1
ATOM 634 N N . TYR A 1 79 ? 13.916 -9.316 14.744 1.00 131.76 79 TYR A N 1
ATOM 635 C CA . TYR A 1 79 ? 13.585 -9.189 16.162 1.00 125.81 79 TYR A CA 1
ATOM 636 C C . TYR A 1 79 ? 14.690 -8.482 16.948 1.00 128.01 79 TYR A C 1
ATOM 637 O O . TYR A 1 79 ? 14.921 -8.790 18.124 1.00 120.83 79 TYR A O 1
ATOM 646 N N . PHE A 1 80 ? 15.381 -7.557 16.292 1.00 101.04 80 PHE A N 1
ATOM 647 C CA . PHE A 1 80 ? 16.322 -6.676 16.963 1.00 105.88 80 PHE A CA 1
ATOM 648 C C . PHE A 1 80 ? 15.660 -6.021 18.184 1.00 106.64 80 PHE A C 1
ATOM 649 O O . PHE A 1 80 ? 14.653 -5.325 18.066 1.00 114.91 80 PHE A O 1
ATOM 657 N N . GLY A 1 81 ? 16.218 -6.260 19.363 1.00 125.67 81 GLY A N 1
ATOM 658 C CA . GLY A 1 81 ? 15.681 -5.669 20.571 1.00 125.80 81 GLY A CA 1
ATOM 659 C C . GLY A 1 81 ? 14.761 -6.586 21.355 1.00 111.58 81 GLY A C 1
ATOM 660 O O . GLY A 1 81 ? 14.480 -6.343 22.524 1.00 100.16 81 GLY A O 1
ATOM 661 N N . SER A 1 82 ? 14.286 -7.652 20.724 1.00 105.20 82 SER A N 1
ATOM 662 C CA . SER A 1 82 ? 13.547 -8.683 21.453 1.00 94.15 82 SER A CA 1
ATOM 663 C C . SER A 1 82 ? 14.152 -8.987 22.829 1.00 81.44 82 SER A C 1
ATOM 664 O O . SER A 1 82 ? 15.356 -8.869 23.047 1.00 85.46 82 SER A O 1
ATOM 667 N N . SER A 1 83 ? 13.286 -9.375 23.750 1.00 102.67 83 SER A N 1
ATOM 668 C CA . SER A 1 83 ? 13.680 -9.901 25.044 1.00 91.73 83 SER A CA 1
ATOM 669 C C . SER A 1 83 ? 14.857 -10.872 24.940 1.00 96.69 83 SER A C 1
ATOM 670 O O . SER A 1 83 ? 15.972 -10.621 25.444 1.00 101.60 83 SER A O 1
ATOM 673 N N . LEU A 1 84 ? 14.591 -11.992 24.277 1.00 95.54 84 LEU A N 1
ATOM 674 C CA . LEU A 1 84 ? 15.564 -13.067 24.150 1.00 98.90 84 LEU A CA 1
ATOM 675 C C . LEU A 1 84 ? 16.786 -12.577 23.404 1.00 105.85 84 LEU A C 1
ATOM 676 O O . LEU A 1 84 ? 17.905 -12.860 23.809 1.00 106.64 84 LEU A O 1
ATOM 681 N N . SER A 1 85 ? 16.569 -11.835 22.323 1.00 89.10 85 SER A N 1
ATOM 682 C CA . SER A 1 85 ? 17.681 -11.325 21.539 1.00 94.99 85 SER A CA 1
ATOM 683 C C . SER A 1 85 ? 18.600 -10.506 22.433 1.00 99.42 85 SER A C 1
ATOM 684 O O . SER A 1 85 ? 19.820 -10.750 22.528 1.00 102.31 85 SER A O 1
ATOM 687 N N . THR A 1 86 ? 17.992 -9.535 23.101 1.00 92.57 86 THR A N 1
ATOM 688 C CA . THR A 1 86 ? 18.698 -8.696 24.048 1.00 96.07 86 THR A CA 1
ATOM 689 C C . THR A 1 86 ? 19.505 -9.538 25.019 1.00 90.83 86 THR A C 1
ATOM 690 O O . THR A 1 86 ? 20.711 -9.384 25.092 1.00 94.07 86 THR A O 1
ATOM 694 N N . LEU A 1 87 ? 18.859 -10.455 25.733 1.00 81.42 87 LEU A N 1
ATOM 695 C CA . LEU A 1 87 ? 19.608 -11.263 26.697 1.00 77.90 87 LEU A CA 1
ATOM 696 C C . LEU A 1 87 ? 20.767 -12.107 26.108 1.00 79.23 87 LEU A C 1
ATOM 697 O O . LEU A 1 87 ? 21.821 -12.311 26.748 1.00 81.28 87 LEU A O 1
ATOM 702 N N . THR A 1 88 ? 20.581 -12.606 24.893 1.00 117.49 88 THR A N 1
ATOM 703 C CA . THR A 1 88 ? 21.623 -13.396 24.242 1.00 119.95 88 THR A CA 1
ATOM 704 C C . THR A 1 88 ? 22.793 -12.480 23.964 1.00 127.16 88 THR A C 1
ATOM 705 O O . THR A 1 88 ? 23.943 -12.863 24.104 1.00 130.82 88 THR A O 1
ATOM 709 N N . TYR A 1 89 ? 22.482 -11.253 23.573 1.00 86.67 89 TYR A N 1
ATOM 710 C CA . TYR A 1 89 ? 23.520 -10.322 23.146 1.00 94.42 89 TYR A CA 1
ATOM 711 C C . TYR A 1 89 ? 24.227 -9.654 24.315 1.00 96.81 89 TYR A C 1
ATOM 712 O O . TYR A 1 89 ? 25.331 -9.137 24.159 1.00 104.04 89 TYR A O 1
ATOM 721 N N . TRP A 1 90 ? 23.575 -9.653 25.477 1.00 94.69 90 TRP A N 1
ATOM 722 C CA . TRP A 1 90 ? 24.265 -9.385 26.733 1.00 96.59 90 TRP A CA 1
ATOM 723 C C . TRP A 1 90 ? 25.175 -10.571 27.003 1.00 96.79 90 TRP A C 1
ATOM 724 O O . TRP A 1 90 ? 26.384 -10.451 26.871 1.00 103.80 90 TRP A O 1
ATOM 735 N N . LEU A 1 91 ? 24.607 -11.727 27.337 1.00 99.58 91 LEU A N 1
ATOM 736 C CA . LEU A 1 91 ? 25.449 -12.879 27.693 1.00 101.82 91 LEU A CA 1
ATOM 737 C C . LEU A 1 91 ? 26.572 -13.205 26.692 1.00 109.61 91 LEU A C 1
ATOM 738 O O . LEU A 1 91 ? 27.490 -13.946 27.006 1.00 114.35 91 LEU A O 1
ATOM 743 N N . TYR A 1 92 ? 26.480 -12.664 25.487 1.00 84.56 92 TYR A N 1
ATOM 744 C CA . TYR A 1 92 ? 27.438 -12.939 24.432 1.00 90.43 92 TYR A CA 1
ATOM 745 C C . TYR A 1 92 ? 28.669 -12.075 24.609 1.00 99.67 92 TYR A C 1
ATOM 746 O O . TYR A 1 92 ? 29.811 -12.502 24.404 1.00 106.23 92 TYR A O 1
ATOM 755 N N . SER A 1 93 ? 28.414 -10.833 24.978 1.00 112.84 93 SER A N 1
ATOM 756 C CA . SER A 1 93 ? 29.465 -9.868 25.143 1.00 122.46 93 SER A CA 1
ATOM 757 C C . SER A 1 93 ? 29.964 -9.945 26.573 1.00 124.38 93 SER A C 1
ATOM 758 O O . SER A 1 93 ? 30.751 -9.128 27.008 1.00 133.38 93 SER A O 1
ATOM 761 N N . ILE A 1 94 ? 29.498 -10.941 27.306 1.00 110.29 94 ILE A N 1
ATOM 762 C CA . ILE A 1 94 ? 29.944 -11.152 28.671 1.00 112.32 94 ILE A CA 1
ATOM 763 C C . ILE A 1 94 ? 30.641 -12.508 28.731 1.00 117.21 94 ILE A C 1
ATOM 764 O O . ILE A 1 94 ? 31.214 -12.872 29.745 1.00 122.77 94 ILE A O 1
ATOM 769 N N . LEU A 1 95 ? 30.601 -13.258 27.638 1.00 133.89 95 LEU A N 1
ATOM 770 C CA . LEU A 1 95 ? 31.073 -14.640 27.680 1.00 135.46 95 LEU A CA 1
ATOM 771 C C . LEU A 1 95 ? 31.952 -15.023 26.499 1.00 138.82 95 LEU A C 1
ATOM 772 O O . LEU A 1 95 ? 31.805 -14.480 25.402 1.00 137.54 95 LEU A O 1
ATOM 777 N N . PRO A 1 96 ? 32.855 -15.990 26.724 1.00 122.19 96 PRO A N 1
ATOM 778 C CA . PRO A 1 96 ? 33.905 -16.398 25.794 1.00 127.07 96 PRO A CA 1
ATOM 779 C C . PRO A 1 96 ? 33.427 -17.509 24.891 1.00 121.11 96 PRO A C 1
ATOM 780 O O . PRO A 1 96 ? 34.249 -18.153 24.245 1.00 123.00 96 PRO A O 1
ATOM 784 N N . PHE A 1 97 ? 32.119 -17.734 24.858 1.00 116.09 97 PHE A N 1
ATOM 785 C CA . PHE A 1 97 ? 31.559 -18.830 24.093 1.00 111.01 97 PHE A CA 1
ATOM 786 C C . PHE A 1 97 ? 30.943 -18.290 22.812 1.00 107.62 97 PHE A C 1
ATOM 787 O O . PHE A 1 97 ? 30.506 -17.139 22.775 1.00 105.16 97 PHE A O 1
ATOM 795 N N . SER A 1 98 ? 30.900 -19.119 21.768 1.00 123.23 98 SER A N 1
ATOM 796 C CA . SER A 1 98 ? 30.405 -18.677 20.460 1.00 122.85 98 SER A CA 1
ATOM 797 C C . SER A 1 98 ? 28.893 -18.547 20.426 1.00 114.90 98 SER A C 1
ATOM 798 O O . SER A 1 98 ? 28.163 -19.310 21.074 1.00 108.90 98 SER A O 1
ATOM 801 N N . PHE A 1 99 ? 28.431 -17.572 19.655 1.00 129.76 99 PHE A N 1
ATOM 802 C CA . PHE A 1 99 ? 27.002 -17.354 19.470 1.00 124.17 99 PHE A CA 1
ATOM 803 C C . PHE A 1 99 ? 26.270 -18.685 19.447 1.00 118.01 99 PHE A C 1
ATOM 804 O O . PHE A 1 99 ? 25.412 -18.932 20.272 1.00 116.38 99 PHE A O 1
ATOM 812 N N . GLU A 1 100 ? 26.655 -19.553 18.522 1.00 103.62 100 GLU A N 1
ATOM 813 C CA . GLU A 1 100 ? 25.983 -20.828 18.318 1.00 99.70 100 GLU A CA 1
ATOM 814 C C . GLU A 1 100 ? 25.852 -21.684 19.595 1.00 99.80 100 GLU A C 1
ATOM 815 O O . GLU A 1 100 ? 24.817 -22.356 19.808 1.00 97.97 100 GLU A O 1
ATOM 821 N N . SER A 1 101 ? 26.879 -21.653 20.445 1.00 116.94 101 SER A N 1
ATOM 822 C CA . SER A 1 101 ? 26.875 -22.452 21.670 1.00 118.27 101 SER A CA 1
ATOM 823 C C . SER A 1 101 ? 26.048 -21.799 22.775 1.00 111.39 101 SER A C 1
ATOM 824 O O . SER A 1 101 ? 25.401 -22.493 23.574 1.00 110.42 101 SER A O 1
ATOM 827 N N . ILE A 1 102 ? 26.071 -20.468 22.817 1.00 104.16 102 ILE A N 1
ATOM 828 C CA . ILE A 1 102 ? 25.175 -19.706 23.691 1.00 98.78 102 ILE A CA 1
ATOM 829 C C . ILE A 1 102 ? 23.708 -19.962 23.331 1.00 91.45 102 ILE A C 1
ATOM 830 O O . ILE A 1 102 ? 22.975 -20.648 24.073 1.00 88.43 102 ILE A O 1
ATOM 835 N N . ILE A 1 103 ? 23.293 -19.393 22.198 1.00 84.17 103 ILE A N 1
ATOM 836 C CA . ILE A 1 103 ? 22.066 -19.778 21.515 1.00 79.15 103 ILE A CA 1
ATOM 837 C C . ILE A 1 103 ? 21.695 -21.228 21.790 1.00 78.49 103 ILE A C 1
ATOM 838 O O . ILE A 1 103 ? 20.521 -21.540 22.009 1.00 74.06 103 ILE A O 1
ATOM 843 N N . LEU A 1 104 ? 22.679 -22.127 21.762 1.00 88.52 104 LEU A N 1
ATOM 844 C CA . LEU A 1 104 ? 22.365 -23.523 22.018 1.00 90.72 104 LEU A CA 1
ATOM 845 C C . LEU A 1 104 ? 21.957 -23.834 23.455 1.00 89.23 104 LEU A C 1
ATOM 846 O O . LEU A 1 104 ? 20.841 -24.317 23.669 1.00 85.55 104 LEU A O 1
ATOM 851 N N . TYR A 1 105 ? 22.845 -23.572 24.427 1.00 92.82 105 TYR A N 1
ATOM 852 C CA . TYR A 1 105 ? 22.619 -24.002 25.838 1.00 95.27 105 TYR A CA 1
ATOM 853 C C . TYR A 1 105 ? 21.789 -23.067 26.752 1.00 89.57 105 TYR A C 1
ATOM 854 O O . TYR A 1 105 ? 21.408 -23.463 27.867 1.00 92.01 105 TYR A O 1
ATOM 863 N N . MET A 1 106 ? 21.526 -21.842 26.287 1.00 89.63 106 MET A N 1
ATOM 864 C CA . MET A 1 106 ? 20.716 -20.883 27.043 1.00 85.74 106 MET A CA 1
ATOM 865 C C . MET A 1 106 ? 19.430 -21.481 27.619 1.00 81.22 106 MET A C 1
ATOM 866 O O . MET A 1 106 ? 19.125 -21.315 28.789 1.00 75.46 106 MET A O 1
ATOM 871 N N . SER A 1 107 ? 18.667 -22.146 26.764 1.00 94.71 107 SER A N 1
ATOM 872 C CA . SER A 1 107 ? 17.486 -22.917 27.140 1.00 86.60 107 SER A CA 1
ATOM 873 C C . SER A 1 107 ? 17.748 -23.819 28.346 1.00 84.71 107 SER A C 1
ATOM 874 O O . SER A 1 107 ? 17.094 -23.719 29.392 1.00 74.40 107 SER A O 1
ATOM 877 N N . THR A 1 108 ? 18.729 -24.694 28.180 1.00 88.24 108 THR A N 1
ATOM 878 C CA . THR A 1 108 ? 19.221 -25.573 29.237 1.00 90.54 108 THR A CA 1
ATOM 879 C C . THR A 1 108 ? 19.494 -24.841 30.552 1.00 86.57 108 THR A C 1
ATOM 880 O O . THR A 1 108 ? 19.144 -25.321 31.631 1.00 80.89 108 THR A O 1
ATOM 884 N N . PHE A 1 109 ? 20.163 -23.698 30.479 1.00 119.00 109 PHE A N 1
ATOM 885 C CA . PHE A 1 109 ? 20.465 -23.011 31.720 1.00 117.90 109 PHE A CA 1
ATOM 886 C C . PHE A 1 109 ? 19.208 -22.421 32.296 1.00 102.15 109 PHE A C 1
ATOM 887 O O . PHE A 1 109 ? 18.672 -22.905 33.288 1.00 96.11 109 PHE A O 1
ATOM 895 N N . PHE A 1 110 ? 18.737 -21.365 31.660 1.00 128.28 110 PHE A N 1
ATOM 896 C CA . PHE A 1 110 ? 17.616 -20.619 32.187 1.00 115.67 110 PHE A CA 1
ATOM 897 C C . PHE A 1 110 ? 16.421 -21.457 32.573 1.00 105.44 110 PHE A C 1
ATOM 898 O O . PHE A 1 110 ? 15.874 -21.246 33.648 1.00 99.25 110 PHE A O 1
ATOM 906 N N . ALA A 1 111 ? 15.999 -22.410 31.744 1.00 101.63 111 ALA A N 1
ATOM 907 C CA . ALA A 1 111 ? 14.780 -23.129 32.133 1.00 92.81 111 ALA A CA 1
ATOM 908 C C . ALA A 1 111 ? 14.979 -24.085 33.274 1.00 93.61 111 ALA A C 1
ATOM 909 O O . ALA A 1 111 ? 14.016 -24.620 33.788 1.00 86.62 111 ALA A O 1
ATOM 911 N N . SER A 1 112 ? 16.221 -24.292 33.678 1.00 100.56 112 SER A N 1
ATOM 912 C CA . SER A 1 112 ? 16.483 -25.120 34.839 1.00 103.99 112 SER A CA 1
ATOM 913 C C . SER A 1 112 ? 16.286 -24.326 36.133 1.00 100.93 112 SER A C 1
ATOM 914 O O . SER A 1 112 ? 16.415 -24.867 37.229 1.00 104.60 112 SER A O 1
ATOM 917 N N . LEU A 1 113 ? 15.946 -23.050 36.005 1.00 111.66 113 LEU A N 1
ATOM 918 C CA . LEU A 1 113 ? 15.820 -22.190 37.175 1.00 110.10 113 LEU A CA 1
ATOM 919 C C . LEU A 1 113 ? 14.532 -22.418 37.946 1.00 99.99 113 LEU A C 1
ATOM 920 O O . LEU A 1 113 ? 14.393 -21.976 39.089 1.00 99.34 113 LEU A O 1
ATOM 925 N N . ILE A 1 114 ? 13.593 -23.107 37.318 1.00 113.00 114 ILE A N 1
ATOM 926 C CA . ILE A 1 114 ? 12.263 -23.248 37.878 1.00 105.14 114 ILE A CA 1
ATOM 927 C C . ILE A 1 114 ? 12.314 -24.086 39.176 1.00 108.79 114 ILE A C 1
ATOM 928 O O . ILE A 1 114 ? 11.570 -23.865 40.197 1.00 106.17 114 ILE A O 1
ATOM 933 N N . VAL A 1 115 ? 13.238 -25.036 39.125 1.00 102.12 115 VAL A N 1
ATOM 934 C CA . VAL A 1 115 ? 13.640 -25.831 40.273 1.00 109.88 115 VAL A CA 1
ATOM 935 C C . VAL A 1 115 ? 13.827 -24.955 41.540 1.00 113.09 115 VAL A C 1
ATOM 936 O O . VAL A 1 115 ? 13.778 -25.464 42.665 1.00 117.64 115 VAL A O 1
ATOM 940 N N . VAL A 1 116 ? 14.004 -23.644 41.354 1.00 106.22 116 VAL A N 1
ATOM 941 C CA . VAL A 1 116 ? 14.164 -22.700 42.477 1.00 110.87 116 VAL A CA 1
ATOM 942 C C . VAL A 1 116 ? 12.840 -22.283 43.160 1.00 103.16 116 VAL A C 1
ATOM 943 O O . VAL A 1 116 ? 12.612 -22.596 44.343 1.00 108.60 116 VAL A O 1
ATOM 947 N N . PRO A 1 117 ? 11.957 -21.580 42.430 1.00 99.33 117 PRO A N 1
ATOM 948 C CA . PRO A 1 117 ? 10.700 -21.337 43.117 1.00 95.02 117 PRO A CA 1
ATOM 949 C C . PRO A 1 117 ? 10.024 -22.630 43.489 1.00 94.52 117 PRO A C 1
ATOM 950 O O . PRO A 1 117 ? 9.390 -22.607 44.535 1.00 96.56 117 PRO A O 1
ATOM 954 N N . ILE A 1 118 ? 10.135 -23.725 42.730 1.00 118.63 118 ILE A N 1
ATOM 955 C CA . ILE A 1 118 ? 9.409 -24.909 43.253 1.00 119.92 118 ILE A CA 1
ATOM 956 C C . ILE A 1 118 ? 9.708 -25.166 44.753 1.00 128.60 118 ILE A C 1
ATOM 957 O O . ILE A 1 118 ? 8.814 -25.090 45.632 1.00 130.73 118 ILE A O 1
ATOM 962 N N . ILE A 1 119 ? 10.973 -25.463 45.042 1.00 89.40 119 ILE A N 1
ATOM 963 C CA . ILE A 1 119 ? 11.376 -25.805 46.402 1.00 102.17 119 ILE A CA 1
ATOM 964 C C . ILE A 1 119 ? 11.263 -24.625 47.352 1.00 105.23 119 ILE A C 1
ATOM 965 O O . ILE A 1 119 ? 11.019 -24.824 48.530 1.00 113.21 119 ILE A O 1
ATOM 970 N N . LEU A 1 120 ? 11.385 -23.403 46.847 1.00 96.27 120 LEU A N 1
ATOM 971 C CA . LEU A 1 120 ? 11.129 -22.242 47.716 1.00 98.88 120 LEU A CA 1
ATOM 972 C C . LEU A 1 120 ? 9.673 -22.135 48.235 1.00 93.25 120 LEU A C 1
ATOM 973 O O . LEU A 1 120 ? 9.428 -21.937 49.442 1.00 101.09 120 LEU A O 1
ATOM 978 N N . ILE A 1 121 ? 8.708 -22.254 47.332 1.00 91.76 121 ILE A N 1
ATOM 979 C CA . ILE A 1 121 ? 7.316 -22.251 47.755 1.00 91.15 121 ILE A CA 1
ATOM 980 C C . ILE A 1 121 ? 7.045 -23.444 48.631 1.00 97.85 121 ILE A C 1
ATOM 981 O O . ILE A 1 121 ? 6.430 -23.321 49.689 1.00 104.73 121 ILE A O 1
ATOM 986 N N . ALA A 1 122 ? 7.484 -24.612 48.172 1.00 95.71 122 ALA A N 1
ATOM 987 C CA . ALA A 1 122 ? 7.382 -25.781 49.023 1.00 104.23 122 ALA A CA 1
ATOM 988 C C . ALA A 1 122 ? 7.795 -25.375 50.444 1.00 116.68 122 ALA A C 1
ATOM 989 O O . ALA A 1 122 ? 7.083 -25.657 51.415 1.00 123.96 122 ALA A O 1
ATOM 991 N N . ARG A 1 123 ? 8.937 -24.691 50.548 1.00 115.76 123 ARG A N 1
ATOM 992 C CA . ARG A 1 123 ? 9.527 -24.341 51.850 1.00 132.23 123 ARG A CA 1
ATOM 993 C C . ARG A 1 123 ? 8.712 -23.342 52.638 1.00 134.47 123 ARG A C 1
ATOM 994 O O . ARG A 1 123 ? 8.711 -23.375 53.863 1.00 149.21 123 ARG A O 1
ATOM 1002 N N . GLU A 1 124 ? 8.037 -22.434 51.943 1.00 103.95 124 GLU A N 1
ATOM 1003 C CA . GLU A 1 124 ? 7.087 -21.564 52.635 1.00 107.67 124 GLU A CA 1
ATOM 1004 C C . GLU A 1 124 ? 6.083 -22.396 53.416 1.00 112.95 124 GLU A C 1
ATOM 1005 O O . GLU A 1 124 ? 5.677 -22.025 54.513 1.00 124.30 124 GLU A O 1
ATOM 1011 N N . TYR A 1 125 ? 5.689 -23.524 52.829 1.00 114.80 125 TYR A N 1
ATOM 1012 C CA . TYR A 1 125 ? 4.688 -24.418 53.404 1.00 120.59 125 TYR A CA 1
ATOM 1013 C C . TYR A 1 125 ? 5.300 -25.407 54.387 1.00 133.14 125 TYR A C 1
ATOM 1014 O O . TYR A 1 125 ? 4.648 -26.359 54.832 1.00 138.46 125 TYR A O 1
ATOM 1023 N N . LYS A 1 126 ? 6.555 -25.149 54.733 1.00 105.12 126 LYS A N 1
ATOM 1024 C CA . LYS A 1 126 ? 7.273 -25.946 55.713 1.00 123.23 126 LYS A CA 1
ATOM 1025 C C . LYS A 1 126 ? 7.454 -27.364 55.183 1.00 121.25 126 LYS A C 1
ATOM 1026 O O . LYS A 1 126 ? 7.551 -28.321 55.952 1.00 135.67 126 LYS A O 1
ATOM 1032 N N . LEU A 1 127 ? 7.508 -27.473 53.852 1.00 121.96 127 LEU A N 1
ATOM 1033 C CA . LEU A 1 127 ? 7.711 -28.743 53.168 1.00 119.15 127 LEU A CA 1
ATOM 1034 C C . LEU A 1 127 ? 8.807 -28.635 52.121 1.00 114.18 127 LEU A C 1
ATOM 1035 O O . LEU A 1 127 ? 8.532 -28.752 50.923 1.00 100.38 127 LEU A O 1
ATOM 1040 N N . THR A 1 128 ? 10.046 -28.423 52.541 1.00 142.10 128 THR A N 1
ATOM 1041 C CA . THR A 1 128 ? 11.107 -28.248 51.562 1.00 139.13 128 THR A CA 1
ATOM 1042 C C . THR A 1 128 ? 11.432 -29.539 50.839 1.00 139.38 128 THR A C 1
ATOM 1043 O O . THR A 1 128 ? 11.225 -29.643 49.637 1.00 126.10 128 THR A O 1
ATOM 1047 N N . THR A 1 129 ? 11.946 -30.515 51.572 1.00 127.83 129 THR A N 1
ATOM 1048 C CA . THR A 1 129 ? 12.275 -31.809 50.991 1.00 129.89 129 THR A CA 1
ATOM 1049 C C . THR A 1 129 ? 11.214 -32.338 50.014 1.00 112.55 129 THR A C 1
ATOM 1050 O O . THR A 1 129 ? 11.559 -32.957 49.021 1.00 108.74 129 THR A O 1
ATOM 1054 N N . TYR A 1 130 ? 9.932 -32.099 50.268 1.00 126.35 130 TYR A N 1
ATOM 1055 C CA . TYR A 1 130 ? 8.924 -32.480 49.279 1.00 111.46 130 TYR A CA 1
ATOM 1056 C C . TYR A 1 130 ? 8.980 -31.571 48.062 1.00 96.94 130 TYR A C 1
ATOM 1057 O O . TYR A 1 130 ? 8.751 -32.007 46.927 1.00 88.64 130 TYR A O 1
ATOM 1066 N N . GLY A 1 131 ? 9.297 -30.304 48.300 1.00 110.57 131 GLY A N 1
ATOM 1067 C CA . GLY A 1 131 ? 9.586 -29.379 47.218 1.00 100.18 131 GLY A CA 1
ATOM 1068 C C . GLY A 1 131 ? 10.698 -29.860 46.297 1.00 103.14 131 GLY A C 1
ATOM 1069 O O . GLY A 1 131 ? 10.586 -29.763 45.073 1.00 93.92 131 GLY A O 1
ATOM 1070 N N . PHE A 1 132 ? 11.778 -30.375 46.884 1.00 115.95 132 PHE A N 1
ATOM 1071 C CA . PHE A 1 132 ? 12.922 -30.886 46.120 1.00 122.05 132 PHE A CA 1
ATOM 1072 C C . PHE A 1 132 ? 12.433 -31.875 45.072 1.00 115.42 132 PHE A C 1
ATOM 1073 O O . PHE A 1 132 ? 12.770 -31.769 43.888 1.00 111.68 132 PHE A O 1
ATOM 1081 N N . ILE A 1 133 ? 11.625 -32.829 45.528 1.00 105.92 133 ILE A N 1
ATOM 1082 C CA . ILE A 1 133 ? 10.949 -33.772 44.644 1.00 100.04 133 ILE A CA 1
ATOM 1083 C C . ILE A 1 133 ? 10.021 -33.091 43.594 1.00 84.55 133 ILE A C 1
ATOM 1084 O O . ILE A 1 133 ? 10.152 -33.329 42.372 1.00 81.44 133 ILE A O 1
ATOM 1089 N N . ALA A 1 134 ? 9.108 -32.234 44.056 1.00 121.81 134 ALA A N 1
ATOM 1090 C CA . ALA A 1 134 ? 8.213 -31.538 43.124 1.00 111.88 134 ALA A CA 1
ATOM 1091 C C . ALA A 1 134 ? 8.996 -30.877 41.999 1.00 107.79 134 ALA A C 1
ATOM 1092 O O . ALA A 1 134 ? 8.491 -30.734 40.892 1.00 102.42 134 ALA A O 1
ATOM 1094 N N . ALA A 1 135 ? 10.232 -30.482 42.286 1.00 82.79 135 ALA A N 1
ATOM 1095 C CA . ALA A 1 135 ? 11.063 -29.800 41.307 1.00 81.98 135 ALA A CA 1
ATOM 1096 C C . ALA A 1 135 ? 11.932 -30.740 40.435 1.00 88.46 135 ALA A C 1
ATOM 1097 O O . ALA A 1 135 ? 12.138 -30.485 39.238 1.00 86.21 135 ALA A O 1
ATOM 1099 N N . LEU A 1 136 ? 12.455 -31.817 41.006 1.00 99.40 136 LEU A N 1
ATOM 1100 C CA . LEU A 1 136 ? 13.067 -32.826 40.154 1.00 106.08 136 LEU A CA 1
ATOM 1101 C C . LEU A 1 136 ? 12.027 -33.201 39.111 1.00 97.70 136 LEU A C 1
ATOM 1102 O O . LEU A 1 136 ? 12.320 -33.202 37.922 1.00 98.58 136 LEU A O 1
ATOM 1107 N N . LEU A 1 137 ? 10.799 -33.481 39.547 1.00 97.50 137 LEU A N 1
ATOM 1108 C CA . LEU A 1 137 ? 9.756 -33.872 38.599 1.00 92.33 137 LEU A CA 1
ATOM 1109 C C . LEU A 1 137 ? 9.404 -32.742 37.645 1.00 84.48 137 LEU A C 1
ATOM 1110 O O . LEU A 1 137 ? 9.292 -32.941 36.433 1.00 84.27 137 LEU A O 1
ATOM 1115 N N . GLY A 1 138 ? 9.197 -31.554 38.200 1.00 98.50 138 GLY A N 1
ATOM 1116 C CA . GLY A 1 138 ? 8.721 -30.434 37.414 1.00 91.67 138 GLY A CA 1
ATOM 1117 C C . GLY A 1 138 ? 9.732 -29.966 36.391 1.00 93.14 138 GLY A C 1
ATOM 1118 O O . GLY A 1 138 ? 9.376 -29.295 35.438 1.00 89.56 138 GLY A O 1
ATOM 1119 N N . SER A 1 139 ? 11.002 -30.311 36.575 1.00 102.42 139 SER A N 1
ATOM 1120 C CA . SER A 1 139 ? 12.027 -29.795 35.664 1.00 106.49 139 SER A CA 1
ATOM 1121 C C . SER A 1 139 ? 12.297 -30.762 34.514 1.00 113.40 139 SER A C 1
ATOM 1122 O O . SER A 1 139 ? 13.256 -30.617 33.753 1.00 120.65 139 SER A O 1
ATOM 1125 N N . ILE A 1 140 ? 11.443 -31.770 34.397 1.00 100.63 140 ILE A N 1
ATOM 1126 C CA . ILE A 1 140 ? 11.690 -32.836 33.448 1.00 108.63 140 ILE A CA 1
ATOM 1127 C C . ILE A 1 140 ? 10.430 -33.233 32.697 1.00 105.77 140 ILE A C 1
ATOM 1128 O O . ILE A 1 140 ? 10.495 -33.601 31.522 1.00 112.98 140 ILE A O 1
ATOM 1133 N N . ALA A 1 141 ? 9.288 -33.140 33.373 1.00 112.10 141 ALA A N 1
ATOM 1134 C CA . ALA A 1 141 ? 7.999 -33.462 32.771 1.00 110.86 141 ALA A CA 1
ATOM 1135 C C . ALA A 1 141 ? 7.930 -33.127 31.280 1.00 114.74 141 ALA A C 1
ATOM 1136 O O . ALA A 1 141 ? 8.422 -32.088 30.837 1.00 119.68 141 ALA A O 1
ATOM 1138 N N . ASN A 1 142 ? 7.296 -34.019 30.524 1.00 87.58 142 ASN A N 1
ATOM 1139 C CA . ASN A 1 142 ? 7.330 -33.995 29.065 1.00 93.77 142 ASN A CA 1
ATOM 1140 C C . ASN A 1 142 ? 7.231 -32.600 28.460 1.00 92.46 142 ASN A C 1
ATOM 1141 O O . ASN A 1 142 ? 8.246 -32.045 28.080 1.00 95.84 142 ASN A O 1
ATOM 1146 N N . SER A 1 143 ? 6.026 -32.040 28.381 1.00 87.02 143 SER A N 1
ATOM 1147 C CA . SER A 1 143 ? 5.830 -30.672 27.893 1.00 86.42 143 SER A CA 1
ATOM 1148 C C . SER A 1 143 ? 6.987 -29.747 28.228 1.00 87.38 143 SER A C 1
ATOM 1149 O O . SER A 1 143 ? 7.501 -29.047 27.353 1.00 91.30 143 SER A O 1
ATOM 1152 N N . TYR A 1 144 ? 7.397 -29.733 29.496 1.00 75.12 144 TYR A N 1
ATOM 1153 C CA . TYR A 1 144 ? 8.435 -28.805 29.900 1.00 77.80 144 TYR A CA 1
ATOM 1154 C C . TYR A 1 144 ? 9.751 -29.130 29.203 1.00 83.03 144 TYR A C 1
ATOM 1155 O O . TYR A 1 144 ? 10.310 -28.275 28.516 1.00 85.76 144 TYR A O 1
ATOM 1164 N N . TYR A 1 145 ? 10.238 -30.359 29.352 1.00 84.28 145 TYR A N 1
ATOM 1165 C CA . TYR A 1 145 ? 11.493 -30.735 28.706 1.00 90.47 145 TYR A CA 1
ATOM 1166 C C . TYR A 1 145 ? 11.441 -30.325 27.244 1.00 93.31 145 TYR A C 1
ATOM 1167 O O . TYR A 1 145 ? 12.324 -29.629 26.739 1.00 99.68 145 TYR A O 1
ATOM 1176 N N . ASN A 1 146 ? 10.366 -30.746 26.588 1.00 71.27 146 ASN A N 1
ATOM 1177 C CA . ASN A 1 146 ? 10.209 -30.626 25.162 1.00 76.58 146 ASN A CA 1
ATOM 1178 C C . ASN A 1 146 ? 10.352 -29.237 24.662 1.00 78.03 146 ASN A C 1
ATOM 1179 O O . ASN A 1 146 ? 10.906 -29.040 23.577 1.00 87.33 146 ASN A O 1
ATOM 1184 N N . ARG A 1 147 ? 9.847 -28.275 25.433 1.00 74.79 147 ARG A N 1
ATOM 1185 C CA . ARG A 1 147 ? 9.867 -26.857 25.020 1.00 75.70 147 ARG A CA 1
ATOM 1186 C C . ARG A 1 147 ? 11.077 -26.095 25.561 1.00 77.98 147 ARG A C 1
ATOM 1187 O O . ARG A 1 147 ? 11.142 -24.857 25.519 1.00 79.22 147 ARG A O 1
ATOM 1195 N N . THR A 1 148 ? 12.053 -26.878 26.013 1.00 111.49 148 THR A N 1
ATOM 1196 C CA . THR A 1 148 ? 13.138 -26.394 26.825 1.00 114.56 148 THR A CA 1
ATOM 1197 C C . THR A 1 148 ? 14.368 -27.286 26.700 1.00 124.41 148 THR A C 1
ATOM 1198 O O . THR A 1 148 ? 15.242 -27.252 27.560 1.00 124.23 148 THR A O 1
ATOM 1202 N N . MET A 1 149 ? 14.437 -28.105 25.654 1.00 121.53 149 MET A N 1
ATOM 1203 C CA . MET A 1 149 ? 15.602 -28.978 25.471 1.00 134.04 149 MET A CA 1
ATOM 1204 C C . MET A 1 149 ? 16.852 -28.139 25.395 1.00 140.43 149 MET A C 1
ATOM 1205 O O . MET A 1 149 ? 16.781 -26.914 25.357 1.00 135.98 149 MET A O 1
ATOM 1210 N N . SER A 1 150 ? 18.002 -28.798 25.316 1.00 112.76 150 SER A N 1
ATOM 1211 C CA . SER A 1 150 ? 19.251 -28.074 25.176 1.00 118.09 150 SER A CA 1
ATOM 1212 C C . SER A 1 150 ? 19.238 -27.332 23.860 1.00 111.73 150 SER A C 1
ATOM 1213 O O . SER A 1 150 ? 20.113 -26.525 23.591 1.00 110.96 150 SER A O 1
ATOM 1216 N N . GLY A 1 151 ? 18.242 -27.601 23.035 1.00 101.19 151 GLY A N 1
ATOM 1217 C CA . GLY A 1 151 ? 18.236 -27.008 21.723 1.00 97.94 151 GLY A CA 1
ATOM 1218 C C . GLY A 1 151 ? 17.315 -25.819 21.527 1.00 88.94 151 GLY A C 1
ATOM 1219 O O . GLY A 1 151 ? 17.545 -25.022 20.611 1.00 87.64 151 GLY A O 1
ATOM 1220 N N . TYR A 1 152 ? 16.303 -25.688 22.396 1.00 103.16 152 TYR A N 1
ATOM 1221 C CA . TYR A 1 152 ? 15.088 -24.875 22.161 1.00 96.87 152 TYR A CA 1
ATOM 1222 C C . TYR A 1 152 ? 15.256 -23.378 22.365 1.00 92.25 152 TYR A C 1
ATOM 1223 O O . TYR A 1 152 ? 14.749 -22.827 23.326 1.00 90.42 152 TYR A O 1
ATOM 1232 N N . TYR A 1 153 ? 15.940 -22.707 21.457 1.00 98.34 153 TYR A N 1
ATOM 1233 C CA . TYR A 1 153 ? 16.222 -21.288 21.629 1.00 96.34 153 TYR A CA 1
ATOM 1234 C C . TYR A 1 153 ? 14.988 -20.425 21.253 1.00 92.50 153 TYR A C 1
ATOM 1235 O O . TYR A 1 153 ? 14.982 -19.697 20.263 1.00 91.36 153 TYR A O 1
ATOM 1244 N N . ASP A 1 154 ? 13.939 -20.539 22.064 1.00 89.25 154 ASP A N 1
ATOM 1245 C CA . ASP A 1 154 ? 12.694 -19.784 21.886 1.00 86.73 154 ASP A CA 1
ATOM 1246 C C . ASP A 1 154 ? 12.304 -19.210 23.254 1.00 84.97 154 ASP A C 1
ATOM 1247 O O . ASP A 1 154 ? 12.822 -19.616 24.305 1.00 81.85 154 ASP A O 1
ATOM 1252 N N . THR A 1 155 ? 11.433 -18.216 23.198 1.00 120.82 155 THR A N 1
ATOM 1253 C CA . THR A 1 155 ? 10.967 -17.446 24.334 1.00 110.32 155 THR A CA 1
ATOM 1254 C C . THR A 1 155 ? 10.553 -18.281 25.520 1.00 99.43 155 THR A C 1
ATOM 1255 O O . THR A 1 155 ? 10.187 -17.742 26.546 1.00 91.89 155 THR A O 1
ATOM 1259 N N . ASP A 1 156 ? 10.589 -19.597 25.377 1.00 92.15 156 ASP A N 1
ATOM 1260 C CA . ASP A 1 156 ? 9.958 -20.477 26.355 1.00 82.90 156 ASP A CA 1
ATOM 1261 C C . ASP A 1 156 ? 10.798 -20.760 27.586 1.00 77.72 156 ASP A C 1
ATOM 1262 O O . ASP A 1 156 ? 10.330 -21.371 28.517 1.00 71.30 156 ASP A O 1
ATOM 1267 N N . MET A 1 157 ? 12.038 -20.306 27.605 1.00 110.29 157 MET A N 1
ATOM 1268 C CA . MET A 1 157 ? 12.931 -20.730 28.670 1.00 109.04 157 MET A CA 1
ATOM 1269 C C . MET A 1 157 ? 12.644 -20.155 30.059 1.00 100.88 157 MET A C 1
ATOM 1270 O O . MET A 1 157 ? 13.089 -20.714 31.054 1.00 99.96 157 MET A O 1
ATOM 1275 N N . LEU A 1 158 ? 11.919 -19.041 30.122 1.00 104.16 158 LEU A N 1
ATOM 1276 C CA . LEU A 1 158 ? 11.542 -18.412 31.399 1.00 97.92 158 LEU A CA 1
ATOM 1277 C C . LEU A 1 158 ? 10.033 -18.212 31.509 1.00 92.38 158 LEU A C 1
ATOM 1278 O O . LEU A 1 158 ? 9.564 -17.516 32.407 1.00 88.66 158 LEU A O 1
ATOM 1283 N N . VAL A 1 159 ? 9.285 -18.807 30.584 1.00 94.88 159 VAL A N 1
ATOM 1284 C CA . VAL A 1 159 ? 7.848 -18.594 30.483 1.00 92.59 159 VAL A CA 1
ATOM 1285 C C . VAL A 1 159 ? 7.137 -19.151 31.688 1.00 86.51 159 VAL A C 1
ATOM 1286 O O . VAL A 1 159 ? 6.062 -18.670 32.063 1.00 84.42 159 VAL A O 1
ATOM 1290 N N . LEU A 1 160 ? 7.753 -20.160 32.297 1.00 100.29 160 LEU A N 1
ATOM 1291 C CA . LEU A 1 160 ? 7.225 -20.737 33.525 1.00 95.97 160 LEU A CA 1
ATOM 1292 C C . LEU A 1 160 ? 8.021 -20.429 34.808 1.00 94.89 160 LEU A C 1
ATOM 1293 O O . LEU A 1 160 ? 7.523 -20.622 35.920 1.00 92.51 160 LEU A O 1
ATOM 1298 N N . VAL 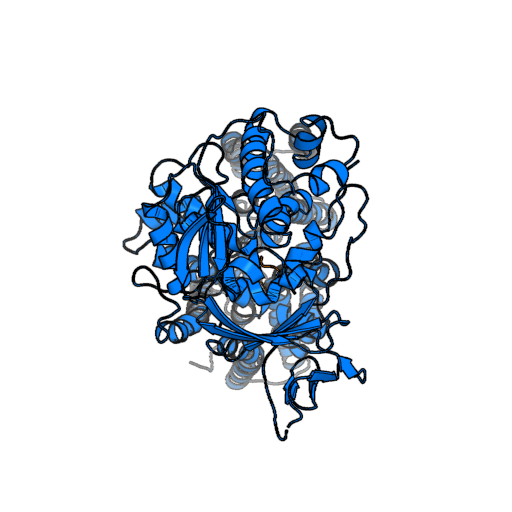A 1 161 ? 9.250 -19.948 34.645 1.00 99.54 161 VAL A N 1
ATOM 1299 C CA . VAL A 1 161 ? 10.088 -19.534 35.763 1.00 101.18 161 VAL A CA 1
ATOM 1300 C C . VAL A 1 161 ? 9.550 -18.240 36.363 1.00 99.25 161 VAL A C 1
ATOM 1301 O O . VAL A 1 161 ? 9.415 -18.106 37.576 1.00 98.86 161 VAL A O 1
ATOM 1305 N N . LEU A 1 162 ? 9.216 -17.294 35.500 1.00 119.43 162 LEU A N 1
ATOM 1306 C CA . LEU A 1 162 ? 8.805 -15.964 35.940 1.00 119.21 162 LEU A CA 1
ATOM 1307 C C . LEU A 1 162 ? 7.471 -15.881 36.737 1.00 115.76 162 LEU A C 1
ATOM 1308 O O . LEU A 1 162 ? 7.442 -15.326 37.846 1.00 117.51 162 LEU A O 1
ATOM 1313 N N . PRO A 1 163 ? 6.373 -16.444 36.202 1.00 123.12 163 PRO A N 1
ATOM 1314 C CA . PRO A 1 163 ? 5.127 -16.344 36.970 1.00 123.55 163 PRO A CA 1
ATOM 1315 C C . PRO A 1 163 ? 5.204 -17.225 38.214 1.00 124.20 163 PRO A C 1
ATOM 1316 O O . PRO A 1 163 ? 4.643 -16.900 39.254 1.00 126.46 163 PRO A O 1
ATOM 1320 N N . MET A 1 164 ? 5.903 -18.343 38.095 1.00 107.44 164 MET A N 1
ATOM 1321 C CA . MET A 1 164 ? 6.181 -19.183 39.245 1.00 109.37 164 MET A CA 1
ATOM 1322 C C . MET A 1 164 ? 7.033 -18.484 40.306 1.00 112.94 164 MET A C 1
ATOM 1323 O O . MET A 1 164 ? 7.011 -18.877 41.470 1.00 116.44 164 MET A O 1
ATOM 1328 N N . LEU A 1 165 ? 7.805 -17.472 39.907 1.00 106.04 165 LEU A N 1
ATOM 1329 C CA . LEU A 1 165 ? 8.505 -16.649 40.890 1.00 110.81 165 LEU A CA 1
ATOM 1330 C C . LEU A 1 165 ? 7.511 -15.695 41.508 1.00 112.22 165 LEU A C 1
ATOM 1331 O O . LEU A 1 165 ? 7.444 -15.544 42.734 1.00 117.17 165 LEU A O 1
ATOM 1336 N N . ILE A 1 166 ? 6.723 -15.066 40.645 1.00 103.59 166 ILE A N 1
ATOM 1337 C CA . ILE A 1 166 ? 5.676 -14.145 41.078 1.00 105.69 166 ILE A CA 1
ATOM 1338 C C . ILE A 1 166 ? 4.750 -14.742 42.151 1.00 108.30 166 ILE A C 1
ATOM 1339 O O . ILE A 1 166 ? 4.348 -14.050 43.094 1.00 113.74 166 ILE A O 1
ATOM 1344 N N . LEU A 1 167 ? 4.433 -16.025 42.008 1.00 83.94 167 LEU A N 1
ATOM 1345 C CA . LEU A 1 167 ? 3.527 -16.713 42.913 1.00 87.41 167 LEU A CA 1
ATOM 1346 C C . LEU A 1 167 ? 4.159 -17.005 44.283 1.00 92.66 167 LEU A C 1
ATOM 1347 O O . LEU A 1 167 ? 3.492 -16.919 45.324 1.00 98.54 167 LEU A O 1
ATOM 1352 N N . LEU A 1 168 ? 5.435 -17.372 44.295 1.00 122.57 168 LEU A N 1
ATOM 1353 C CA . LEU A 1 168 ? 6.117 -17.542 45.566 1.00 129.33 168 LEU A CA 1
ATOM 1354 C C . LEU A 1 168 ? 6.192 -16.197 46.217 1.00 135.03 168 LEU A C 1
ATOM 1355 O O . LEU A 1 168 ? 6.143 -16.080 47.427 1.00 142.95 168 LEU A O 1
ATOM 1360 N N . THR A 1 169 ? 6.358 -15.171 45.401 1.00 89.90 169 THR A N 1
ATOM 1361 C CA . THR A 1 169 ? 6.282 -13.815 45.911 1.00 95.41 169 THR A CA 1
ATOM 1362 C C . THR A 1 169 ? 4.945 -13.577 46.653 1.00 99.90 169 THR A C 1
ATOM 1363 O O . THR A 1 169 ? 4.927 -13.198 47.849 1.00 108.93 169 THR A O 1
ATOM 1367 N N . PHE A 1 170 ? 3.839 -13.818 45.941 1.00 92.31 170 PHE A N 1
ATOM 1368 C CA . PHE A 1 170 ? 2.494 -13.694 46.512 1.00 97.44 170 PHE A CA 1
ATOM 1369 C C . PHE A 1 170 ? 2.424 -14.396 47.847 1.00 104.97 170 PHE A C 1
ATOM 1370 O O . PHE A 1 170 ? 2.094 -13.788 48.867 1.00 114.00 170 PHE A O 1
ATOM 1378 N N . ILE A 1 171 ? 2.735 -15.687 47.839 1.00 89.44 171 ILE A N 1
ATOM 1379 C CA . ILE A 1 171 ? 2.624 -16.498 49.052 1.00 97.20 171 ILE A CA 1
ATOM 1380 C C . ILE A 1 171 ? 3.491 -15.971 50.208 1.00 106.33 171 ILE A C 1
ATOM 1381 O O . ILE A 1 171 ? 3.014 -15.841 51.336 1.00 116.60 171 ILE A O 1
ATOM 1386 N N . ARG A 1 172 ? 4.745 -15.634 49.924 1.00 99.76 172 ARG A N 1
ATOM 1387 C CA . ARG A 1 172 ? 5.633 -15.151 50.965 1.00 109.97 172 ARG A CA 1
ATOM 1388 C C . ARG A 1 172 ? 5.014 -13.895 51.550 1.00 118.08 172 ARG A C 1
ATOM 1389 O O . ARG A 1 172 ? 5.086 -13.668 52.766 1.00 130.02 172 ARG A O 1
ATOM 1397 N N . LEU A 1 173 ? 4.370 -13.090 50.699 1.00 95.45 173 LEU A N 1
ATOM 1398 C CA . LEU A 1 173 ? 3.603 -11.957 51.242 1.00 103.92 173 LEU A CA 1
ATOM 1399 C C . LEU A 1 173 ? 2.495 -12.424 52.161 1.00 111.74 173 LEU A C 1
ATOM 1400 O O . LEU A 1 173 ? 2.396 -11.935 53.269 1.00 124.00 173 LEU A O 1
ATOM 1405 N N . THR A 1 174 ? 1.663 -13.357 51.704 1.00 110.31 174 THR A N 1
ATOM 1406 C CA . THR A 1 174 ? 0.579 -13.861 52.550 1.00 118.56 174 THR A CA 1
ATOM 1407 C C . THR A 1 174 ? 1.071 -14.248 53.936 1.00 130.36 174 THR A C 1
ATOM 1408 O O . THR A 1 174 ? 0.462 -13.900 54.956 1.00 143.29 174 THR A O 1
ATOM 1412 N N . ILE A 1 175 ? 2.166 -14.994 53.976 1.00 124.89 175 ILE A N 1
ATOM 1413 C CA . ILE A 1 175 ? 2.607 -15.575 55.234 1.00 136.96 175 ILE A CA 1
ATOM 1414 C C . ILE A 1 175 ? 3.438 -14.627 56.090 1.00 148.66 175 ILE A C 1
ATOM 1415 O O . ILE A 1 175 ? 3.027 -14.263 57.195 1.00 163.26 175 ILE A O 1
ATOM 1420 N N . ASN A 1 176 ? 4.593 -14.221 55.571 1.00 132.96 176 ASN A N 1
ATOM 1421 C CA . ASN A 1 176 ? 5.508 -13.385 56.341 1.00 145.26 176 ASN A CA 1
ATOM 1422 C C . ASN A 1 176 ? 5.163 -11.903 56.314 1.00 148.10 176 ASN A C 1
ATOM 1423 O O . ASN A 1 176 ? 5.646 -11.144 57.148 1.00 161.70 176 ASN A O 1
ATOM 1428 N N . LYS A 1 177 ? 4.335 -11.500 55.354 1.00 126.70 177 LYS A N 1
ATOM 1429 C CA . LYS A 1 177 ? 3.922 -10.100 55.201 1.00 130.47 177 LYS A CA 1
ATOM 1430 C C . LYS A 1 177 ? 5.082 -9.102 55.234 1.00 132.38 177 LYS A C 1
ATOM 1431 O O . LYS A 1 177 ? 4.874 -7.911 55.470 1.00 139.91 177 LYS A O 1
ATOM 1437 N N . ASP A 1 178 ? 6.298 -9.591 54.994 1.00 211.62 178 ASP A N 1
ATOM 1438 C CA . ASP A 1 178 ? 7.484 -8.743 55.007 1.00 213.71 178 ASP A CA 1
ATOM 1439 C C . ASP A 1 178 ? 7.499 -7.873 53.763 1.00 209.07 178 ASP A C 1
ATOM 1440 O O . ASP A 1 178 ? 7.071 -8.295 52.691 1.00 199.56 178 ASP A O 1
ATOM 1445 N N . ILE A 1 179 ? 8.002 -6.656 53.908 1.00 193.10 179 ILE A N 1
ATOM 1446 C CA . ILE A 1 179 ? 7.887 -5.673 52.846 1.00 191.17 179 ILE A CA 1
ATOM 1447 C C . ILE A 1 179 ? 8.681 -5.986 51.580 1.00 181.89 179 ILE A C 1
ATOM 1448 O O . ILE A 1 179 ? 8.319 -5.511 50.516 1.00 177.51 179 ILE A O 1
ATOM 1453 N N . PHE A 1 180 ? 9.755 -6.762 51.657 1.00 160.29 180 PHE A N 1
ATOM 1454 C CA . PHE A 1 180 ? 10.526 -7.002 50.439 1.00 152.75 180 PHE A CA 1
ATOM 1455 C C . PHE A 1 180 ? 9.655 -7.522 49.281 1.00 142.47 180 PHE A C 1
ATOM 1456 O O . PHE A 1 180 ? 9.900 -7.186 48.116 1.00 137.66 180 PHE A O 1
ATOM 1464 N N . THR A 1 181 ? 8.623 -8.308 49.599 1.00 145.34 181 THR A N 1
ATOM 1465 C CA . THR A 1 181 ? 7.635 -8.751 48.598 1.00 137.98 181 THR A CA 1
ATOM 1466 C C . THR A 1 181 ? 7.095 -7.618 47.723 1.00 138.84 181 THR A C 1
ATOM 1467 O O . THR A 1 181 ? 7.050 -7.750 46.503 1.00 133.08 181 THR A O 1
ATOM 1471 N N . LEU A 1 182 ? 6.678 -6.519 48.348 1.00 126.10 182 LEU A N 1
ATOM 1472 C CA . LEU A 1 182 ? 6.221 -5.320 47.622 1.00 128.88 182 LEU A CA 1
ATOM 1473 C C . LEU A 1 182 ? 7.172 -4.868 46.507 1.00 126.73 182 LEU A C 1
ATOM 1474 O O . LEU A 1 182 ? 6.738 -4.252 45.534 1.00 127.04 182 LEU A O 1
ATOM 1479 N N . LEU A 1 183 ? 8.473 -5.116 46.670 1.00 114.07 183 LEU A N 1
ATOM 1480 C CA . LEU A 1 183 ? 9.406 -4.676 45.633 1.00 112.16 183 LEU A CA 1
ATOM 1481 C C . LEU A 1 183 ? 9.467 -5.722 44.536 1.00 102.75 183 LEU A C 1
ATOM 1482 O O . LEU A 1 183 ? 9.535 -5.396 43.342 1.00 101.14 183 LEU A O 1
ATOM 1487 N N . LEU A 1 184 ? 9.382 -6.982 44.962 1.00 118.31 184 LEU A N 1
ATOM 1488 C CA . LEU A 1 184 ? 9.604 -8.122 44.084 1.00 110.69 184 LEU A CA 1
ATOM 1489 C C . LEU A 1 184 ? 8.463 -8.412 43.112 1.00 106.80 184 LEU A C 1
ATOM 1490 O O . LEU A 1 184 ? 8.688 -8.444 41.903 1.00 104.70 184 LEU A O 1
ATOM 1495 N N . SER A 1 185 ? 7.243 -8.599 43.602 1.00 105.86 185 SER A N 1
ATOM 1496 C CA . SER A 1 185 ? 6.165 -8.951 42.673 1.00 103.86 185 SER A CA 1
ATOM 1497 C C . SER A 1 185 ? 5.947 -7.933 41.542 1.00 105.71 185 SER A C 1
ATOM 1498 O O . SER A 1 185 ? 5.755 -8.327 40.386 1.00 102.20 185 SER A O 1
ATOM 1501 N N . PRO A 1 186 ? 5.971 -6.621 41.859 1.00 105.77 186 PRO A N 1
ATOM 1502 C CA . PRO A 1 186 ? 5.835 -5.680 40.743 1.00 108.52 186 PRO A CA 1
ATOM 1503 C C . PRO A 1 186 ? 7.091 -5.620 39.885 1.00 106.97 186 PRO A C 1
ATOM 1504 O O . PRO A 1 186 ? 6.974 -5.261 38.719 1.00 108.38 186 PRO A O 1
ATOM 1508 N N . ILE A 1 187 ? 8.252 -5.981 40.434 1.00 100.13 187 ILE A N 1
ATOM 1509 C CA . ILE A 1 187 ? 9.444 -6.205 39.607 1.00 98.69 187 ILE A CA 1
ATOM 1510 C C . ILE A 1 187 ? 9.337 -7.471 38.731 1.00 92.03 187 ILE A C 1
ATOM 1511 O O . ILE A 1 187 ? 9.453 -7.400 37.502 1.00 92.26 187 ILE A O 1
ATOM 1516 N N . PHE A 1 188 ? 9.113 -8.624 39.347 1.00 100.08 188 PHE A N 1
ATOM 1517 C CA . PHE A 1 188 ? 8.906 -9.822 38.557 1.00 94.77 188 PHE A CA 1
ATOM 1518 C C . PHE A 1 188 ? 7.844 -9.600 37.478 1.00 95.62 188 PHE A C 1
ATOM 1519 O O . PHE A 1 188 ? 8.147 -9.710 36.283 1.00 95.54 188 PHE A O 1
ATOM 1527 N N . ILE A 1 189 ? 6.622 -9.264 37.896 1.00 103.30 189 ILE A N 1
ATOM 1528 C CA . ILE A 1 189 ? 5.524 -8.905 36.982 1.00 105.65 189 ILE A CA 1
ATOM 1529 C C . ILE A 1 189 ? 5.939 -8.011 35.804 1.00 109.99 189 ILE A C 1
ATOM 1530 O O . ILE A 1 189 ? 5.319 -8.052 34.734 1.00 112.61 189 ILE A O 1
ATOM 1535 N N . MET A 1 190 ? 6.969 -7.190 36.015 1.00 97.32 190 MET A N 1
ATOM 1536 C CA . MET A 1 190 ? 7.496 -6.316 34.965 1.00 103.71 190 MET A CA 1
ATOM 1537 C C . MET A 1 190 ? 8.417 -7.081 34.016 1.00 102.69 190 MET A C 1
ATOM 1538 O O . MET A 1 190 ? 8.215 -7.097 32.794 1.00 107.29 190 MET A O 1
ATOM 1543 N N . ILE A 1 191 ? 9.425 -7.719 34.601 1.00 93.17 191 ILE A N 1
ATOM 1544 C CA . ILE A 1 191 ? 10.346 -8.539 33.842 1.00 92.65 191 ILE A CA 1
ATOM 1545 C C . ILE A 1 191 ? 9.589 -9.541 32.989 1.00 90.48 191 ILE A C 1
ATOM 1546 O O . ILE A 1 191 ? 9.806 -9.592 31.777 1.00 94.57 191 ILE A O 1
ATOM 1551 N N . TYR A 1 192 ? 8.702 -10.329 33.610 1.00 84.77 192 TYR A N 1
ATOM 1552 C CA . TYR A 1 192 ? 7.838 -11.255 32.863 1.00 83.78 192 TYR A CA 1
ATOM 1553 C C . TYR A 1 192 ? 7.194 -10.541 31.678 1.00 91.42 192 TYR A C 1
ATOM 1554 O O . TYR A 1 192 ? 7.245 -11.018 30.547 1.00 94.66 192 TYR A O 1
ATOM 1563 N N . LEU A 1 193 ? 6.620 -9.371 31.946 1.00 75.32 193 LEU A N 1
ATOM 1564 C CA . LEU A 1 193 ? 5.918 -8.590 30.924 1.00 84.21 193 LEU A CA 1
ATOM 1565 C C . LEU A 1 193 ? 6.885 -8.057 29.846 1.00 91.13 193 LEU A C 1
ATOM 1566 O O . LEU A 1 193 ? 6.521 -7.885 28.682 1.00 99.40 193 LEU A O 1
ATOM 1571 N N . TRP A 1 194 ? 8.123 -7.796 30.244 1.00 117.66 194 TRP A N 1
ATOM 1572 C CA . TRP A 1 194 ? 9.135 -7.403 29.282 1.00 124.58 194 TRP A CA 1
ATOM 1573 C C . TRP A 1 194 ? 9.389 -8.550 28.357 1.00 124.97 194 TRP A C 1
ATOM 1574 O O . TRP A 1 194 ? 9.257 -8.434 27.140 1.00 132.38 194 TRP A O 1
ATOM 1585 N N . TRP A 1 195 ? 9.752 -9.663 28.981 1.00 98.64 195 TRP A N 1
ATOM 1586 C CA . TRP A 1 195 ? 10.427 -10.768 28.329 1.00 93.08 195 TRP A CA 1
ATOM 1587 C C . TRP A 1 195 ? 9.446 -11.788 27.770 1.00 90.87 195 TRP A C 1
ATOM 1588 O O . TRP A 1 195 ? 9.822 -12.911 27.425 1.00 83.15 195 TRP A O 1
ATOM 1599 N N . TYR A 1 196 ? 8.187 -11.363 27.669 1.00 88.38 196 TYR A N 1
ATOM 1600 C CA . TYR A 1 196 ? 7.118 -12.104 26.998 1.00 90.49 196 TYR A CA 1
ATOM 1601 C C . TYR A 1 196 ? 5.875 -11.225 27.000 1.00 98.36 196 TYR A C 1
ATOM 1602 O O . TYR A 1 196 ? 5.094 -11.246 27.953 1.00 93.33 196 TYR A O 1
ATOM 1611 N N . PRO A 1 197 ? 5.673 -10.465 25.918 1.00 87.07 197 PRO A N 1
ATOM 1612 C CA . PRO A 1 197 ? 4.603 -9.470 25.859 1.00 94.60 197 PRO A CA 1
ATOM 1613 C C . PRO A 1 197 ? 3.219 -10.069 26.126 1.00 94.80 197 PRO A C 1
ATOM 1614 O O . PRO A 1 197 ? 2.250 -9.356 26.407 1.00 101.21 197 PRO A O 1
ATOM 1618 N N . SER A 1 198 ? 3.125 -11.383 26.023 1.00 98.34 198 SER A N 1
ATOM 1619 C CA . SER A 1 198 ? 1.828 -12.002 25.920 1.00 101.70 198 SER A CA 1
ATOM 1620 C C . SER A 1 198 ? 1.399 -12.512 27.265 1.00 90.37 198 SER A C 1
ATOM 1621 O O . SER A 1 198 ? 0.244 -12.861 27.467 1.00 92.04 198 SER A O 1
ATOM 1624 N N . SER A 1 199 ? 2.327 -12.532 28.203 1.00 92.98 199 SER A N 1
ATOM 1625 C CA . SER A 1 199 ? 1.982 -12.986 29.530 1.00 84.03 199 SER A CA 1
ATOM 1626 C C . SER A 1 199 ? 0.970 -12.004 30.097 1.00 87.58 199 SER A C 1
ATOM 1627 O O . SER A 1 199 ? 0.492 -12.153 31.217 1.00 82.98 199 SER A O 1
ATOM 1630 N N . TYR A 1 200 ? 0.619 -11.000 29.303 1.00 98.52 200 TYR A N 1
ATOM 1631 C CA . TYR A 1 200 ? -0.292 -9.968 29.776 1.00 103.90 200 TYR A CA 1
ATOM 1632 C C . TYR A 1 200 ? -1.504 -10.538 30.502 1.00 102.60 200 TYR A C 1
ATOM 1633 O O . TYR A 1 200 ? -1.567 -10.495 31.730 1.00 97.33 200 TYR A O 1
ATOM 1642 N N . SER A 1 201 ? -2.456 -11.069 29.745 1.00 125.83 201 SER A N 1
ATOM 1643 C CA . SER A 1 201 ? -3.616 -11.703 30.341 1.00 125.56 201 SER A CA 1
ATOM 1644 C C . SER A 1 201 ? -3.283 -12.539 31.580 1.00 113.58 201 SER A C 1
ATOM 1645 O O . SER A 1 201 ? -3.872 -12.297 32.617 1.00 112.15 201 SER A O 1
ATOM 1648 N N . LEU A 1 202 ? -2.360 -13.503 31.485 1.00 98.59 202 LEU A N 1
ATOM 1649 C CA . LEU A 1 202 ? -1.937 -14.307 32.651 1.00 88.69 202 LEU A CA 1
ATOM 1650 C C . LEU A 1 202 ? -1.620 -13.473 33.929 1.00 84.91 202 LEU A C 1
ATOM 1651 O O . LEU A 1 202 ? -2.025 -13.797 35.069 1.00 81.69 202 LEU A O 1
ATOM 1656 N N . ASN A 1 203 ? -0.906 -12.376 33.741 1.00 105.24 203 ASN A N 1
ATOM 1657 C CA . ASN A 1 203 ? -0.604 -11.460 34.833 1.00 103.90 203 ASN A CA 1
ATOM 1658 C C . ASN A 1 203 ? -1.819 -10.738 35.362 1.00 109.88 203 ASN A C 1
ATOM 1659 O O . ASN A 1 203 ? -2.044 -10.624 36.588 1.00 109.90 203 ASN A O 1
ATOM 1664 N N . PHE A 1 204 ? -2.600 -10.229 34.425 1.00 91.63 204 PHE A N 1
ATOM 1665 C CA . PHE A 1 204 ? -3.858 -9.614 34.775 1.00 98.67 204 PHE A CA 1
ATOM 1666 C C . PHE A 1 204 ? -4.581 -10.535 35.730 1.00 95.08 204 PHE A C 1
ATOM 1667 O O . PHE A 1 204 ? -4.767 -10.205 36.879 1.00 94.24 204 PHE A O 1
ATOM 1675 N N . ALA A 1 205 ? -4.968 -11.698 35.230 1.00 117.75 205 ALA A N 1
ATOM 1676 C CA . ALA A 1 205 ? -5.594 -12.766 35.996 1.00 115.79 205 ALA A CA 1
ATOM 1677 C C . ALA A 1 205 ? -4.978 -13.057 37.372 1.00 110.19 205 ALA A C 1
ATOM 1678 O O . ALA A 1 205 ? -5.689 -13.046 38.388 1.00 113.40 205 ALA A O 1
ATOM 1680 N N . MET A 1 206 ? -3.678 -13.353 37.419 1.00 119.42 206 MET A N 1
ATOM 1681 C CA . MET A 1 206 ? -3.076 -13.590 38.739 1.00 116.66 206 MET A CA 1
ATOM 1682 C C . MET A 1 206 ? -3.264 -12.432 39.715 1.00 121.40 206 MET A C 1
ATOM 1683 O O . MET A 1 206 ? -3.472 -12.643 40.923 1.00 122.94 206 MET A O 1
ATOM 1688 N N . ILE A 1 207 ? -3.198 -11.204 39.195 1.00 86.03 207 ILE A N 1
ATOM 1689 C CA . ILE A 1 207 ? -3.496 -10.029 40.025 1.00 92.49 207 ILE A CA 1
ATOM 1690 C C . ILE A 1 207 ? -4.969 -9.953 40.461 1.00 99.69 207 ILE A C 1
ATOM 1691 O O . ILE A 1 207 ? -5.242 -9.739 41.632 1.00 104.14 207 ILE A O 1
ATOM 1696 N N . GLY A 1 208 ? -5.909 -10.153 39.541 1.00 97.03 208 GLY A N 1
ATOM 1697 C CA . GLY A 1 208 ? -7.312 -10.208 39.890 1.00 103.54 208 GLY A CA 1
ATOM 1698 C C . GLY A 1 208 ? -7.487 -11.155 41.059 1.00 103.31 208 GLY A C 1
ATOM 1699 O O . GLY A 1 208 ? -7.991 -10.780 42.147 1.00 109.23 208 GLY A O 1
ATOM 1700 N N . LEU A 1 209 ? -7.070 -12.398 40.854 1.00 112.16 209 LEU A N 1
ATOM 1701 C CA . LEU A 1 209 ? -7.170 -13.374 41.914 1.00 112.41 209 LEU A CA 1
ATOM 1702 C C . LEU A 1 209 ? -6.604 -12.761 43.174 1.00 113.97 209 LEU A C 1
ATOM 1703 O O . LEU A 1 209 ? -7.337 -12.619 44.127 1.00 121.18 209 LEU A O 1
ATOM 1708 N N . PHE A 1 210 ? -5.317 -12.390 43.152 1.00 102.86 210 PHE A N 1
ATOM 1709 C CA . PHE A 1 210 ? -4.664 -11.849 44.346 1.00 104.50 210 PHE A CA 1
ATOM 1710 C C . PHE A 1 210 ? -5.483 -10.783 45.093 1.00 114.07 210 PHE A C 1
ATOM 1711 O O . PHE A 1 210 ? -5.394 -10.629 46.325 1.00 118.35 210 PHE A O 1
ATOM 1719 N N . GLY A 1 211 ? -6.266 -10.033 44.329 1.00 88.83 211 GLY A N 1
ATOM 1720 C CA . GLY A 1 211 ? -7.150 -9.026 44.880 1.00 98.92 211 GLY A CA 1
ATOM 1721 C C . GLY A 1 211 ? -8.399 -9.602 45.521 1.00 105.16 211 GLY A C 1
ATOM 1722 O O . GLY A 1 211 ? -8.678 -9.282 46.655 1.00 110.60 211 GLY A O 1
ATOM 1723 N N . LEU A 1 212 ? -9.152 -10.431 44.790 1.00 121.09 212 LEU A N 1
ATOM 1724 C CA . LEU A 1 212 ? -10.383 -10.998 45.375 1.00 128.12 212 LEU A CA 1
ATOM 1725 C C . LEU A 1 212 ? -10.012 -11.762 46.635 1.00 127.34 212 LEU A C 1
ATOM 1726 O O . LEU A 1 212 ? -10.770 -11.816 47.611 1.00 135.97 212 LEU A O 1
ATOM 1731 N N . TYR A 1 213 ? -8.813 -12.323 46.601 1.00 128.44 213 TYR A N 1
ATOM 1732 C CA . TYR A 1 213 ? -8.245 -13.092 47.693 1.00 127.08 213 TYR A CA 1
ATOM 1733 C C . TYR A 1 213 ? -7.877 -12.175 48.853 1.00 132.66 213 TYR A C 1
ATOM 1734 O O . TYR A 1 213 ? -8.212 -12.462 50.003 1.00 138.99 213 TYR A O 1
ATOM 1743 N N . THR A 1 214 ? -7.201 -11.064 48.554 1.00 107.62 214 THR A N 1
ATOM 1744 C CA . THR A 1 214 ? -6.988 -10.024 49.578 1.00 115.12 214 THR A CA 1
ATOM 1745 C C . THR A 1 214 ? -8.303 -9.610 50.251 1.00 127.24 214 THR A C 1
ATOM 1746 O O . THR A 1 214 ? -8.353 -9.401 51.456 1.00 135.93 214 THR A O 1
ATOM 1750 N N . LEU A 1 215 ? -9.363 -9.504 49.461 1.00 117.47 215 LEU A N 1
ATOM 1751 C CA . LEU A 1 215 ? -10.689 -9.141 49.936 1.00 129.65 215 LEU A CA 1
ATOM 1752 C C . LEU A 1 215 ? -11.273 -10.198 50.838 1.00 134.49 215 LEU A C 1
ATOM 1753 O O . LEU A 1 215 ? -11.876 -9.890 51.852 1.00 145.31 215 LEU A O 1
ATOM 1758 N N . VAL A 1 216 ? -11.114 -11.455 50.472 1.00 120.36 216 VAL A N 1
ATOM 1759 C CA . VAL A 1 216 ? -11.579 -12.494 51.369 1.00 125.75 216 VAL A CA 1
ATOM 1760 C C . VAL A 1 216 ? -10.675 -12.596 52.590 1.00 126.53 216 VAL A C 1
ATOM 1761 O O . VAL A 1 216 ? -10.975 -12.039 53.646 1.00 135.31 216 VAL A O 1
ATOM 1765 N N . PHE A 1 217 ? -9.559 -13.291 52.434 1.00 112.25 217 PHE A N 1
ATOM 1766 C CA . PHE A 1 217 ? -8.698 -13.630 53.550 1.00 113.63 217 PHE A CA 1
ATOM 1767 C C . PHE A 1 217 ? -7.972 -12.471 54.216 1.00 119.07 217 PHE A C 1
ATOM 1768 O O . PHE A 1 217 ? -7.322 -12.642 55.250 1.00 124.73 217 PHE A O 1
ATOM 1776 N N . HIS A 1 218 ? -8.113 -11.283 53.650 1.00 148.32 218 HIS A N 1
ATOM 1777 C CA . HIS A 1 218 ? -7.320 -10.172 54.123 1.00 154.61 218 HIS A CA 1
ATOM 1778 C C . HIS A 1 218 ? -7.965 -8.806 53.972 1.00 160.08 218 HIS A C 1
ATOM 1779 O O . HIS A 1 218 ? -7.245 -7.829 53.790 1.00 161.79 218 HIS A O 1
ATOM 1786 N N . ARG A 1 219 ? -9.288 -8.690 54.052 1.00 142.81 219 ARG A N 1
ATOM 1787 C CA . ARG A 1 219 ? -9.854 -7.375 53.742 1.00 142.09 219 ARG A CA 1
ATOM 1788 C C . ARG A 1 219 ? -9.437 -6.254 54.698 1.00 140.87 219 ARG A C 1
ATOM 1789 O O . ARG A 1 219 ? -9.819 -5.108 54.503 1.00 136.93 219 ARG A O 1
ATOM 1797 N N . LYS A 1 220 ? -8.612 -6.580 55.691 1.00 132.99 220 LYS A N 1
ATOM 1798 C CA . LYS A 1 220 ? -8.186 -5.610 56.703 1.00 133.43 220 LYS A CA 1
ATOM 1799 C C . LYS A 1 220 ? -6.719 -5.204 56.598 1.00 129.51 220 LYS A C 1
ATOM 1800 O O . LYS A 1 220 ? -6.377 -4.069 56.929 1.00 127.49 220 LYS A O 1
ATOM 1806 N N . GLU A 1 221 ? -5.856 -6.125 56.153 1.00 141.62 221 GLU A N 1
ATOM 1807 C CA . GLU A 1 221 ? -4.395 -5.927 56.200 1.00 139.57 221 GLU A CA 1
ATOM 1808 C C . GLU A 1 221 ? -3.949 -4.806 55.274 1.00 134.39 221 GLU A C 1
ATOM 1809 O O . GLU A 1 221 ? -4.513 -4.622 54.201 1.00 131.97 221 GLU A O 1
ATOM 1815 N N . LYS A 1 222 ? -2.934 -4.056 55.686 1.00 145.55 222 LYS A N 1
ATOM 1816 C CA . LYS A 1 222 ? -2.526 -2.884 54.914 1.00 142.02 222 LYS A CA 1
ATOM 1817 C C . LYS A 1 222 ? -1.678 -3.251 53.716 1.00 141.33 222 LYS A C 1
ATOM 1818 O O . LYS A 1 222 ? -2.113 -3.084 52.573 1.00 138.91 222 LYS A O 1
ATOM 1824 N N . ILE A 1 223 ? -0.476 -3.753 53.991 1.00 157.77 223 ILE A N 1
ATOM 1825 C CA . ILE A 1 223 ? 0.476 -4.097 52.944 1.00 157.99 223 ILE A CA 1
ATOM 1826 C C . ILE A 1 223 ? -0.221 -4.574 51.676 1.00 156.37 223 ILE A C 1
ATOM 1827 O O . ILE A 1 223 ? 0.194 -4.234 50.571 1.00 155.61 223 ILE A O 1
ATOM 1832 N N . PHE A 1 224 ? -1.294 -5.339 51.851 1.00 128.85 224 PHE A N 1
ATOM 1833 C CA . PHE A 1 224 ? -1.989 -5.969 50.731 1.00 128.17 224 PHE A CA 1
ATOM 1834 C C . PHE A 1 224 ? -2.586 -5.056 49.658 1.00 125.05 224 PHE A C 1
ATOM 1835 O O . PHE A 1 224 ? -2.427 -5.311 48.469 1.00 125.01 224 PHE A O 1
ATOM 1843 N N . TYR A 1 225 ? -3.271 -3.998 50.052 1.00 148.60 225 TYR A N 1
ATOM 1844 C CA . TYR A 1 225 ? -3.831 -3.115 49.042 1.00 146.19 225 TYR A CA 1
ATOM 1845 C C . TYR A 1 225 ? -2.730 -2.342 48.334 1.00 146.04 225 TYR A C 1
ATOM 1846 O O . TYR A 1 225 ? -2.792 -2.103 47.120 1.00 145.65 225 TYR A O 1
ATOM 1855 N N . LEU A 1 226 ? -1.709 -1.975 49.099 1.00 109.20 226 LEU A N 1
ATOM 1856 C CA . LEU A 1 226 ? -0.519 -1.402 48.516 1.00 110.09 226 LEU A CA 1
ATOM 1857 C C . LEU A 1 226 ? -0.013 -2.329 47.428 1.00 111.97 226 LEU A C 1
ATOM 1858 O O . LEU A 1 226 ? 0.285 -1.902 46.310 1.00 112.24 226 LEU A O 1
ATOM 1863 N N . ALA A 1 227 ? 0.086 -3.611 47.743 1.00 118.69 227 ALA A N 1
ATOM 1864 C CA . ALA A 1 227 ? 0.575 -4.558 46.762 1.00 120.86 227 ALA A CA 1
ATOM 1865 C C . ALA A 1 227 ? -0.337 -4.620 45.541 1.00 119.67 227 ALA A C 1
ATOM 1866 O O . ALA A 1 227 ? 0.140 -4.421 44.439 1.00 120.88 227 ALA A O 1
ATOM 1868 N N . ILE A 1 228 ? -1.635 -4.874 45.716 1.00 116.41 228 ILE A N 1
ATOM 1869 C CA . ILE A 1 228 ? -2.530 -4.867 44.558 1.00 116.30 228 ILE A CA 1
ATOM 1870 C C . ILE A 1 228 ? -2.238 -3.651 43.695 1.00 115.79 228 ILE A C 1
ATOM 1871 O O . ILE A 1 228 ? -2.138 -3.753 42.478 1.00 117.39 228 ILE A O 1
ATOM 1876 N N . ALA A 1 229 ? -2.106 -2.490 44.326 1.00 118.09 229 ALA A N 1
ATOM 1877 C CA . ALA A 1 229 ? -1.895 -1.264 43.559 1.00 117.97 229 ALA A CA 1
ATOM 1878 C C . ALA A 1 229 ? -0.560 -1.218 42.797 1.00 121.56 229 ALA A C 1
ATOM 1879 O O . ALA A 1 229 ? -0.516 -0.778 41.651 1.00 123.80 229 ALA A O 1
ATOM 1881 N N . LEU A 1 230 ? 0.518 -1.671 43.427 1.00 115.53 230 LEU A N 1
ATOM 1882 C CA . LEU A 1 230 ? 1.817 -1.667 42.768 1.00 119.33 230 LEU A CA 1
ATOM 1883 C C . LEU A 1 230 ? 1.893 -2.697 41.634 1.00 119.84 230 LEU A C 1
ATOM 1884 O O . LEU A 1 230 ? 2.471 -2.433 40.579 1.00 120.00 230 LEU A O 1
ATOM 1889 N N . MET A 1 231 ? 1.348 -3.883 41.862 1.00 135.43 231 MET A N 1
ATOM 1890 C CA . MET A 1 231 ? 1.234 -4.878 40.816 1.00 136.60 231 MET A CA 1
ATOM 1891 C C . MET A 1 231 ? 0.453 -4.268 39.650 1.00 138.39 231 MET A C 1
ATOM 1892 O O . MET A 1 231 ? 0.890 -4.309 38.495 1.00 139.19 231 MET A O 1
ATOM 1897 N N . ILE A 1 232 ? -0.691 -3.674 39.967 1.00 113.28 232 ILE A N 1
ATOM 1898 C CA . ILE A 1 232 ? -1.550 -3.072 38.953 1.00 113.79 232 ILE A CA 1
ATOM 1899 C C . ILE A 1 232 ? -0.827 -1.994 38.156 1.00 116.54 232 ILE A C 1
ATOM 1900 O O . ILE A 1 232 ? -1.022 -1.879 36.952 1.00 119.93 232 ILE A O 1
ATOM 1905 N N . ILE A 1 233 ? 0.006 -1.211 38.833 1.00 107.23 233 ILE A N 1
ATOM 1906 C CA . ILE A 1 233 ? 0.857 -0.205 38.180 1.00 107.33 233 ILE A CA 1
ATOM 1907 C C . ILE A 1 233 ? 1.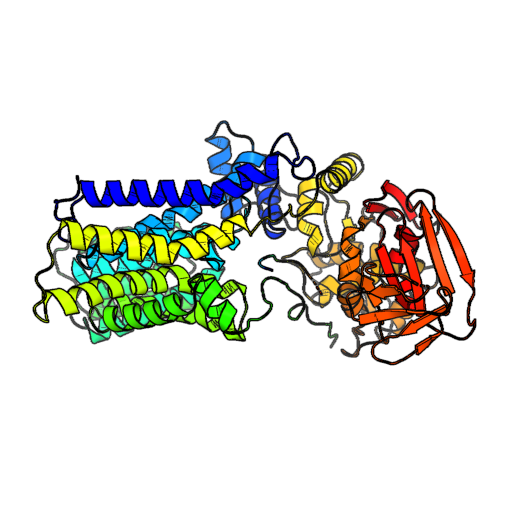928 -0.844 37.290 1.00 107.19 233 ILE A C 1
ATOM 1908 O O . ILE A 1 233 ? 2.313 -0.286 36.254 1.00 108.89 233 ILE A O 1
ATOM 1913 N N . ALA A 1 234 ? 2.402 -2.016 37.710 1.00 106.36 234 ALA A N 1
ATOM 1914 C CA . ALA A 1 234 ? 3.428 -2.755 36.985 1.00 106.57 234 ALA A CA 1
ATOM 1915 C C . ALA A 1 234 ? 2.834 -3.335 35.707 1.00 109.11 234 ALA A C 1
ATOM 1916 O O . ALA A 1 234 ? 3.534 -3.520 34.713 1.00 110.73 234 ALA A O 1
ATOM 1918 N N . LEU A 1 235 ? 1.530 -3.598 35.755 1.00 113.10 235 LEU A N 1
ATOM 1919 C CA . LEU A 1 235 ? 0.782 -4.126 34.620 1.00 116.47 235 LEU A CA 1
ATOM 1920 C C . LEU A 1 235 ? 0.659 -3.109 33.486 1.00 118.75 235 LEU A C 1
ATOM 1921 O O . LEU A 1 235 ? 0.927 -3.431 32.337 1.00 119.95 235 LEU A O 1
ATOM 1926 N N . SER A 1 236 ? 0.261 -1.883 33.809 1.00 115.36 236 SER A N 1
ATOM 1927 C CA . SER A 1 236 ? 0.016 -0.856 32.789 1.00 118.74 236 SER A CA 1
ATOM 1928 C C . SER A 1 236 ? 1.261 -0.470 31.981 1.00 121.24 236 SER A C 1
ATOM 1929 O O . SER A 1 236 ? 2.368 -0.943 32.255 1.00 120.33 236 SER A O 1
ATOM 1932 N N . MET A 1 237 ? 1.050 0.409 30.994 1.00 163.68 237 MET A N 1
ATOM 1933 C CA . MET A 1 237 ? 2.071 0.815 30.013 1.00 165.18 237 MET A CA 1
ATOM 1934 C C . MET A 1 237 ? 2.638 2.210 30.279 1.00 167.15 237 MET A C 1
ATOM 1935 O O . MET A 1 237 ? 2.161 3.200 29.729 1.00 172.01 237 MET A O 1
ATOM 1940 N N . LEU A 1 238 ? 3.674 2.269 31.109 1.00 120.21 238 LEU A N 1
ATOM 1941 C CA . LEU A 1 238 ? 4.252 3.525 31.581 1.00 122.48 238 LEU A CA 1
ATOM 1942 C C . LEU A 1 238 ? 5.764 3.433 31.483 1.00 117.70 238 LEU A C 1
ATOM 1943 O O . LEU A 1 238 ? 6.353 2.551 32.111 1.00 110.94 238 LEU A O 1
ATOM 1948 N N . ALA A 1 239 ? 6.400 4.340 30.739 1.00 140.79 239 ALA A N 1
ATOM 1949 C CA . ALA A 1 239 ? 7.862 4.345 30.640 1.00 137.57 239 ALA A CA 1
ATOM 1950 C C . ALA A 1 239 ? 8.509 3.732 31.892 1.00 133.31 239 ALA A C 1
ATOM 1951 O O . ALA A 1 239 ? 8.219 4.145 33.012 1.00 130.58 239 ALA A O 1
ATOM 1953 N N . TRP A 1 240 ? 9.371 2.735 31.697 1.00 159.97 240 TRP A N 1
ATOM 1954 C CA . TRP A 1 240 ? 9.986 1.982 32.800 1.00 156.41 240 TRP A CA 1
ATOM 1955 C C . TRP A 1 240 ? 10.321 2.847 34.039 1.00 154.70 240 TRP A C 1
ATOM 1956 O O . TRP A 1 240 ? 10.203 2.398 35.188 1.00 151.25 240 TRP A O 1
ATOM 1967 N N . GLN A 1 241 ? 10.726 4.091 33.780 1.00 158.04 241 GLN A N 1
ATOM 1968 C CA . GLN A 1 241 ? 11.163 5.036 34.808 1.00 157.49 241 GLN A CA 1
ATOM 1969 C C . GLN A 1 241 ? 10.062 5.394 35.808 1.00 154.48 241 GLN A C 1
ATOM 1970 O O . GLN A 1 241 ? 10.299 5.394 37.018 1.00 152.04 241 GLN A O 1
ATOM 1976 N N . TYR A 1 242 ? 8.869 5.698 35.295 1.00 160.29 242 TYR A N 1
ATOM 1977 C CA . TYR A 1 242 ? 7.692 5.982 36.121 1.00 158.22 242 TYR A CA 1
ATOM 1978 C C . TYR A 1 242 ? 7.342 4.800 37.016 1.00 154.10 242 TYR A C 1
ATOM 1979 O O . TYR A 1 242 ? 6.945 4.972 38.171 1.00 152.25 242 TYR A O 1
ATOM 1988 N N . LYS A 1 243 ? 7.488 3.600 36.465 1.00 116.02 243 LYS A N 1
ATOM 1989 C CA . LYS A 1 243 ? 7.256 2.371 37.206 1.00 112.70 243 LYS A CA 1
ATOM 1990 C C . LYS A 1 243 ? 8.291 2.185 38.326 1.00 110.86 243 LYS A C 1
ATOM 1991 O O . LYS A 1 243 ? 7.952 2.304 39.499 1.00 109.43 243 LYS A O 1
ATOM 1997 N N . LEU A 1 244 ? 9.540 1.907 37.970 1.00 142.96 244 LEU A N 1
ATOM 1998 C CA . LEU A 1 244 ? 10.593 1.794 38.973 1.00 142.04 244 LEU A CA 1
ATOM 1999 C C . LEU A 1 244 ? 10.432 2.867 40.057 1.00 141.80 244 LEU A C 1
ATOM 2000 O O . LEU A 1 244 ? 10.370 2.561 41.247 1.00 140.22 244 LEU A O 1
ATOM 2005 N N . ALA A 1 245 ? 10.366 4.125 39.624 1.00 142.81 245 ALA A N 1
ATOM 2006 C CA . ALA A 1 245 ? 10.211 5.273 40.518 1.00 143.39 245 ALA A CA 1
ATOM 2007 C C . ALA A 1 245 ? 9.002 5.165 41.443 1.00 141.63 245 ALA A C 1
ATOM 2008 O O . ALA A 1 245 ? 9.148 4.852 42.627 1.00 140.25 245 ALA A O 1
ATOM 2010 N N . LEU A 1 246 ? 7.826 5.463 40.891 1.00 137.85 246 LEU A N 1
ATOM 2011 C CA . LEU A 1 246 ? 6.541 5.352 41.585 1.00 136.97 246 LEU A CA 1
ATOM 2012 C C . LEU A 1 246 ? 6.502 4.173 42.581 1.00 134.71 246 LEU A C 1
ATOM 2013 O O . LEU A 1 246 ? 6.106 4.338 43.756 1.00 134.57 246 LEU A O 1
ATOM 2018 N N . ILE A 1 247 ? 6.945 3.000 42.128 1.00 147.29 247 ILE A N 1
ATOM 2019 C CA . ILE A 1 247 ? 7.143 1.857 43.028 1.00 145.70 247 ILE A CA 1
ATOM 2020 C C . ILE A 1 247 ? 8.042 2.195 44.210 1.00 145.63 247 ILE A C 1
ATOM 2021 O O . ILE A 1 247 ? 7.605 2.120 45.354 1.00 145.11 247 ILE A O 1
ATOM 2026 N N . VAL A 1 248 ? 9.297 2.551 43.939 1.00 146.05 248 VAL A N 1
ATOM 2027 C CA . VAL A 1 248 ? 10.246 2.849 45.016 1.00 146.82 248 VAL A CA 1
ATOM 2028 C C . VAL A 1 248 ? 9.762 3.931 46.011 1.00 147.83 248 VAL A C 1
ATOM 2029 O O . VAL A 1 248 ? 9.907 3.748 47.230 1.00 148.22 248 VAL A O 1
ATOM 2033 N N . LEU A 1 249 ? 9.172 5.032 45.524 1.00 150.31 249 LEU A N 1
ATOM 2034 C CA . LEU A 1 249 ? 8.603 6.035 46.451 1.00 151.78 249 LEU A CA 1
ATOM 2035 C C . LEU A 1 249 ? 7.477 5.411 47.279 1.00 151.30 249 LEU A C 1
ATOM 2036 O O . LEU A 1 249 ? 7.551 5.349 48.523 1.00 152.34 249 LEU A O 1
ATOM 2041 N N . LEU A 1 250 ? 6.452 4.923 46.581 1.00 132.72 250 LEU A N 1
ATOM 2042 C CA . LEU A 1 250 ? 5.361 4.210 47.248 1.00 132.24 250 LEU A CA 1
ATOM 2043 C C . LEU A 1 250 ? 5.825 3.060 48.149 1.00 132.34 250 LEU A C 1
ATOM 2044 O O . LEU A 1 250 ? 5.017 2.438 48.838 1.00 130.99 250 LEU A O 1
ATOM 2049 N N . PHE A 1 251 ? 7.125 2.784 48.136 1.00 158.70 251 PHE A N 1
ATOM 2050 C CA . PHE A 1 251 ? 7.701 1.737 48.971 1.00 159.01 251 PHE A CA 1
ATOM 2051 C C . PHE A 1 251 ? 8.312 2.352 50.211 1.00 160.95 251 PHE A C 1
ATOM 2052 O O . PHE A 1 251 ? 7.841 2.133 51.331 1.00 162.87 251 PHE A O 1
ATOM 2060 N N . ALA A 1 252 ? 9.367 3.130 50.011 1.00 185.80 252 ALA A N 1
ATOM 2061 C CA . ALA A 1 252 ? 9.979 3.830 51.124 1.00 188.14 252 ALA A CA 1
ATOM 2062 C C . ALA A 1 252 ? 8.894 4.489 51.990 1.00 190.19 252 ALA A C 1
ATOM 2063 O O . ALA A 1 252 ? 8.879 4.288 53.213 1.00 192.63 252 ALA A O 1
ATOM 2065 N N . ILE A 1 253 ? 7.965 5.243 51.394 1.00 172.52 253 ILE A N 1
ATOM 2066 C CA . ILE A 1 253 ? 6.971 5.892 52.263 1.00 169.66 253 ILE A CA 1
ATOM 2067 C C . ILE A 1 253 ? 6.322 4.848 53.182 1.00 168.13 253 ILE A C 1
ATOM 2068 O O . ILE A 1 253 ? 6.108 5.130 54.349 1.00 167.86 253 ILE A O 1
ATOM 2073 N N . PHE A 1 254 ? 6.018 3.650 52.676 1.00 131.78 254 PHE A N 1
ATOM 2074 C CA . PHE A 1 254 ? 5.351 2.623 53.492 1.00 131.17 254 PHE A CA 1
ATOM 2075 C C . PHE A 1 254 ? 6.256 1.955 54.524 1.00 135.41 254 PHE A C 1
ATOM 2076 O O . PHE A 1 254 ? 5.804 1.609 55.606 1.00 135.83 254 PHE A O 1
ATOM 2084 N N . ALA A 1 255 ? 7.529 1.768 54.193 1.00 166.44 255 ALA A N 1
ATOM 2085 C CA . ALA A 1 255 ? 8.453 1.168 55.157 1.00 170.21 255 ALA A CA 1
ATOM 2086 C C . ALA A 1 255 ? 8.801 2.119 56.300 1.00 173.54 255 ALA A C 1
ATOM 2087 O O . ALA A 1 255 ? 8.906 1.702 57.456 1.00 176.36 255 ALA A O 1
ATOM 2089 N N . PHE A 1 256 ? 9.027 3.390 55.969 1.00 216.51 256 PHE A N 1
ATOM 2090 C CA . PHE A 1 256 ? 9.470 4.338 56.996 1.00 219.62 256 PHE A CA 1
ATOM 2091 C C . PHE A 1 256 ? 8.381 5.248 57.561 1.00 216.93 256 PHE A C 1
ATOM 2092 O O . PHE A 1 256 ? 8.632 5.997 58.501 1.00 220.27 256 PHE A O 1
ATOM 2100 N N . LYS A 1 257 ? 7.183 5.205 56.981 1.00 168.15 257 LYS A N 1
ATOM 2101 C CA . LYS A 1 257 ? 6.028 5.895 57.580 1.00 165.86 257 LYS A CA 1
ATOM 2102 C C . LYS A 1 257 ? 5.232 4.955 58.452 1.00 165.71 257 LYS A C 1
ATOM 2103 O O . LYS A 1 257 ? 4.017 5.105 58.586 1.00 163.67 257 LYS A O 1
ATOM 2109 N N . GLU A 1 258 ? 5.934 3.984 59.029 1.00 288.64 258 GLU A N 1
ATOM 2110 C CA . GLU A 1 258 ? 5.438 3.249 60.186 1.00 290.85 258 GLU A CA 1
ATOM 2111 C C . GLU A 1 258 ? 4.085 2.567 59.900 1.00 286.08 258 GLU A C 1
ATOM 2112 O O . GLU A 1 258 ? 4.031 1.354 59.671 1.00 283.87 258 GLU A O 1
ATOM 2118 N N . GLU A 1 259 ? 3.004 3.348 59.893 1.00 365.15 259 GLU A N 1
ATOM 2119 C CA . GLU A 1 259 ? 1.653 2.800 59.730 1.00 361.63 259 GLU A CA 1
ATOM 2120 C C . GLU A 1 259 ? 0.632 3.783 59.156 1.00 358.30 259 GLU A C 1
ATOM 2121 O O . GLU A 1 259 ? -0.517 3.413 58.928 1.00 358.08 259 GLU A O 1
ATOM 2127 N N . LYS A 1 260 ? 1.041 5.020 58.906 1.00 241.79 260 LYS A N 1
ATOM 2128 C CA . LYS A 1 260 ? 0.062 6.097 58.736 1.00 239.90 260 LYS A CA 1
ATOM 2129 C C . LYS A 1 260 ? -0.430 6.373 57.303 1.00 234.85 260 LYS A C 1
ATOM 2130 O O . LYS A 1 260 ? 0.097 7.227 56.577 1.00 231.70 260 LYS A O 1
ATOM 2136 N N . ILE A 1 261 ? -1.470 5.615 56.945 1.00 183.71 261 ILE A N 1
ATOM 2137 C CA . ILE A 1 261 ? -2.108 5.600 55.635 1.00 179.77 261 ILE A CA 1
ATOM 2138 C C . ILE A 1 261 ? -3.481 4.933 55.811 1.00 178.83 261 ILE A C 1
ATOM 2139 O O . ILE A 1 261 ? -3.553 3.792 56.261 1.00 180.49 261 ILE A O 1
ATOM 2144 N N . ASN A 1 262 ? -4.565 5.634 55.479 1.00 208.67 262 ASN A N 1
ATOM 2145 C CA . ASN A 1 262 ? -5.908 5.072 55.689 1.00 208.37 262 ASN A CA 1
ATOM 2146 C C . ASN A 1 262 ? -6.506 4.494 54.411 1.00 207.11 262 ASN A C 1
ATOM 2147 O O . ASN A 1 262 ? -6.082 4.840 53.314 1.00 205.65 262 ASN A O 1
ATOM 2152 N N . PHE A 1 263 ? -7.464 3.588 54.561 1.00 191.55 263 PHE A N 1
ATOM 2153 C CA . PHE A 1 263 ? -8.003 2.857 53.424 1.00 190.99 263 PHE A CA 1
ATOM 2154 C C . PHE A 1 263 ? -8.423 3.775 52.290 1.00 189.19 263 PHE A C 1
ATOM 2155 O O . PHE A 1 263 ? -8.032 3.553 51.177 1.00 188.44 263 PHE A O 1
ATOM 2163 N N . TYR A 1 264 ? -9.186 4.818 52.556 1.00 546.27 264 TYR A N 1
ATOM 2164 C CA . TYR A 1 264 ? -9.661 5.608 51.436 1.00 545.95 264 TYR A CA 1
ATOM 2165 C C . TYR A 1 264 ? -8.541 6.043 50.490 1.00 546.08 264 TYR A C 1
ATOM 2166 O O . TYR A 1 264 ? -8.748 6.021 49.280 1.00 546.05 264 TYR A O 1
ATOM 2175 N N . MET A 1 265 ? -7.360 6.386 51.019 1.00 187.35 265 MET A N 1
ATOM 2176 C CA . MET A 1 265 ? -6.271 6.910 50.166 1.00 187.43 265 MET A CA 1
ATOM 2177 C C . MET A 1 265 ? -5.578 5.791 49.380 1.00 187.18 265 MET A C 1
ATOM 2178 O O . MET A 1 265 ? -5.025 5.987 48.293 1.00 187.39 265 MET A O 1
ATOM 2183 N N . ILE A 1 266 ? -5.657 4.601 49.942 1.00 190.87 266 ILE A N 1
ATOM 2184 C CA . ILE A 1 266 ? -5.234 3.419 49.246 1.00 191.04 266 ILE A CA 1
ATOM 2185 C C . ILE A 1 266 ? -6.212 3.047 48.132 1.00 190.40 266 ILE A C 1
ATOM 2186 O O . ILE A 1 266 ? -5.781 2.646 47.087 1.00 190.88 266 ILE A O 1
ATOM 2191 N N . TRP A 1 267 ? -7.514 3.179 48.353 1.00 193.99 267 TRP A N 1
ATOM 2192 C CA . TRP A 1 267 ? -8.510 2.860 47.343 1.00 193.89 267 TRP A CA 1
ATOM 2193 C C . TRP A 1 267 ? -8.474 3.922 46.266 1.00 194.71 267 TRP A C 1
ATOM 2194 O O . TRP A 1 267 ? -8.915 3.710 45.148 1.00 196.10 267 TRP A O 1
ATOM 2205 N N . ALA A 1 268 ? -7.991 5.096 46.636 1.00 150.54 268 ALA A N 1
ATOM 2206 C CA . ALA A 1 268 ? -7.699 6.092 45.632 1.00 151.86 268 ALA A CA 1
ATOM 2207 C C . ALA A 1 268 ? -6.416 5.711 44.867 1.00 153.22 268 ALA A C 1
ATOM 2208 O O . ALA A 1 268 ? -6.384 5.821 43.668 1.00 155.04 268 ALA A O 1
ATOM 2210 N N . LEU A 1 269 ? -5.383 5.190 45.525 1.00 161.65 269 LEU A N 1
ATOM 2211 C CA . LEU A 1 269 ? -4.244 4.659 44.768 1.00 163.42 269 LEU A CA 1
ATOM 2212 C C . LEU A 1 269 ? -4.655 3.576 43.770 1.00 164.48 269 LEU A C 1
ATOM 2213 O O . LEU A 1 269 ? -4.129 3.496 42.653 1.00 167.09 269 LEU A O 1
ATOM 2218 N N . ILE A 1 270 ? -5.561 2.721 44.201 1.00 144.50 270 ILE A N 1
ATOM 2219 C CA . ILE A 1 270 ? -6.117 1.685 43.399 1.00 145.80 270 ILE A CA 1
ATOM 2220 C C . ILE A 1 270 ? -6.902 2.288 42.232 1.00 147.24 270 ILE A C 1
ATOM 2221 O O . ILE A 1 270 ? -6.638 1.991 41.072 1.00 150.35 270 ILE A O 1
ATOM 2226 N N . PHE A 1 271 ? -7.842 3.170 42.508 1.00 193.51 271 PHE A N 1
ATOM 2227 C CA . PHE A 1 271 ? -8.676 3.740 41.443 1.00 195.23 271 PHE A CA 1
ATOM 2228 C C . PHE A 1 271 ? -7.879 4.524 40.397 1.00 197.50 271 PHE A C 1
ATOM 2229 O O . PHE A 1 271 ? -8.010 4.293 39.191 1.00 200.33 271 PHE A O 1
ATOM 2237 N N . ILE A 1 272 ? -7.087 5.464 40.884 1.00 184.76 272 ILE A N 1
ATOM 2238 C CA . ILE A 1 272 ? -6.047 6.172 40.157 1.00 187.26 272 ILE A CA 1
ATOM 2239 C C . ILE A 1 272 ? -5.228 5.259 39.270 1.00 190.34 272 ILE A C 1
ATOM 2240 O O . ILE A 1 272 ? -5.166 5.432 38.038 1.00 193.61 272 ILE A O 1
ATOM 2245 N N . SER A 1 273 ? -4.587 4.283 39.897 1.00 164.58 273 SER A N 1
ATOM 2246 C CA . SER A 1 273 ? -3.730 3.386 39.155 1.00 167.90 273 SER A CA 1
ATOM 2247 C C . SER A 1 273 ? -4.515 2.688 38.029 1.00 169.65 273 SER A C 1
ATOM 2248 O O . SER A 1 273 ? -4.084 2.645 36.877 1.00 174.04 273 SER A O 1
ATOM 2251 N N . ILE A 1 274 ? -5.694 2.179 38.337 1.00 169.90 274 ILE A N 1
ATOM 2252 C CA . ILE A 1 274 ? -6.561 1.577 37.317 1.00 172.07 274 ILE A CA 1
ATOM 2253 C C . ILE A 1 274 ? -6.960 2.578 36.208 1.00 175.03 274 ILE A C 1
ATOM 2254 O O . ILE A 1 274 ? -7.308 2.205 35.065 1.00 177.58 274 ILE A O 1
ATOM 2259 N N . SER A 1 275 ? -6.888 3.857 36.552 1.00 169.27 275 SER A N 1
ATOM 2260 C CA . SER A 1 275 ? -7.065 4.899 35.560 1.00 173.61 275 SER A CA 1
ATOM 2261 C C . SER A 1 275 ? -5.842 4.946 34.661 1.00 178.20 275 SER A C 1
ATOM 2262 O O . SER A 1 275 ? -5.985 5.106 33.454 1.00 183.96 275 SER A O 1
ATOM 2265 N N . ILE A 1 276 ? -4.649 4.810 35.252 1.00 142.57 276 ILE A N 1
ATOM 2266 C CA . ILE A 1 276 ? -3.416 4.606 34.456 1.00 147.36 276 ILE A CA 1
ATOM 2267 C C . ILE A 1 276 ? -3.626 3.448 33.459 1.00 151.17 276 ILE A C 1
ATOM 2268 O O . ILE A 1 276 ? -3.540 3.625 32.219 1.00 158.05 276 ILE A O 1
ATOM 2273 N N . LEU A 1 277 ? -3.917 2.267 34.004 1.00 145.97 277 LEU A N 1
ATOM 2274 C CA . LEU A 1 277 ? -4.420 1.190 33.143 1.00 149.97 277 LEU A CA 1
ATOM 2275 C C . LEU A 1 277 ? -5.304 1.721 32.003 1.00 154.66 277 LEU A C 1
ATOM 2276 O O . LEU A 1 277 ? -4.946 1.529 30.848 1.00 161.04 277 LEU A O 1
ATOM 2281 N N . HIS A 1 278 ? -6.416 2.409 32.307 1.00 182.05 278 HIS A N 1
ATOM 2282 C CA . HIS A 1 278 ? -7.357 2.854 31.248 1.00 186.40 278 HIS A CA 1
ATOM 2283 C C . HIS A 1 278 ? -6.754 3.737 30.159 1.00 191.84 278 HIS A C 1
ATOM 2284 O O . HIS A 1 278 ? -6.982 3.512 28.974 1.00 196.09 278 HIS A O 1
ATOM 2291 N N . LEU A 1 279 ? -6.012 4.755 30.578 1.00 168.84 279 LEU A N 1
ATOM 2292 C CA . LEU A 1 279 ? -5.257 5.621 29.676 1.00 174.55 279 LEU A CA 1
ATOM 2293 C C . LEU A 1 279 ? -4.314 4.796 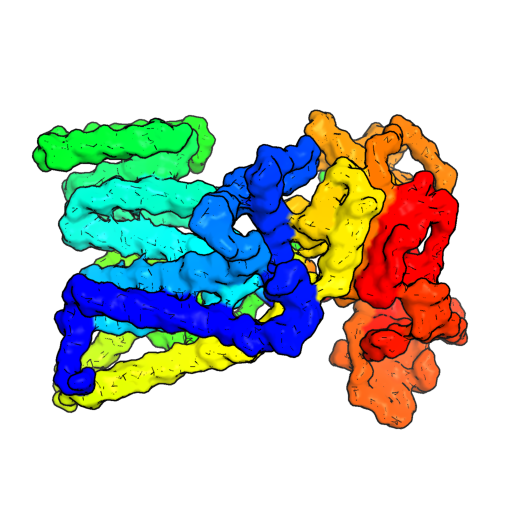28.797 1.00 180.49 279 LEU A C 1
ATOM 2294 O O . LEU A 1 279 ? -4.041 5.163 27.651 1.00 184.38 279 LEU A O 1
ATOM 2299 N N . SER A 1 280 ? -3.813 3.676 29.327 1.00 302.19 280 SER A N 1
ATOM 2300 C CA . SER A 1 280 ? -2.890 2.850 28.522 1.00 302.39 280 SER A CA 1
ATOM 2301 C C . SER A 1 280 ? -3.561 1.794 27.622 1.00 306.20 280 SER A C 1
ATOM 2302 O O . SER A 1 280 ? -3.263 1.687 26.437 1.00 310.43 280 SER A O 1
ATOM 2305 N N . GLY A 1 281 ? -4.469 1.023 28.200 1.00 163.22 281 GLY A N 1
ATOM 2306 C CA . GLY A 1 281 ? -5.145 -0.056 27.504 1.00 166.58 281 GLY A CA 1
ATOM 2307 C C . GLY A 1 281 ? -5.208 -1.218 28.464 1.00 162.51 281 GLY A C 1
ATOM 2308 O O . GLY A 1 281 ? -4.176 -1.649 28.977 1.00 159.54 281 GLY A O 1
ATOM 2309 N N . GLY A 1 282 ? -6.411 -1.710 28.730 1.00 130.45 282 GLY A N 1
ATOM 2310 C CA . GLY A 1 282 ? -6.591 -2.739 29.736 1.00 126.52 282 GLY A CA 1
ATOM 2311 C C . GLY A 1 282 ? -7.968 -3.371 29.687 1.00 125.51 282 GLY A C 1
ATOM 2312 O O . GLY A 1 282 ? -8.888 -2.947 30.385 1.00 121.64 282 GLY A O 1
ATOM 2313 N N . ALA A 1 307 ? -14.527 -8.193 -0.017 1.00 175.74 307 ALA A N 1
ATOM 2314 C CA . ALA A 1 307 ? -14.394 -8.729 1.337 1.00 174.84 307 ALA A CA 1
ATOM 2315 C C . ALA A 1 307 ? -13.117 -9.612 1.586 1.00 163.71 307 ALA A C 1
ATOM 2316 O O . ALA A 1 307 ? -12.535 -9.567 2.674 1.00 150.53 307 ALA A O 1
ATOM 2318 N N . PHE A 1 308 ? -12.688 -10.375 0.568 1.00 187.16 308 PHE A N 1
ATOM 2319 C CA . PHE A 1 308 ? -11.426 -11.178 0.550 1.00 177.79 308 PHE A CA 1
ATOM 2320 C C . PHE A 1 308 ? -11.045 -12.059 1.765 1.00 177.92 308 PHE A C 1
ATOM 2321 O O . PHE A 1 308 ? -10.471 -11.572 2.740 1.00 159.69 308 PHE A O 1
ATOM 2329 N N . MET A 1 309 ? -11.319 -13.365 1.642 1.00 119.67 309 MET A N 1
ATOM 2330 C CA . MET A 1 309 ? -11.128 -14.380 2.696 1.00 119.95 309 MET A CA 1
ATOM 2331 C C . MET A 1 309 ? -10.104 -15.445 2.289 1.00 120.03 309 MET A C 1
ATOM 2332 O O . MET A 1 309 ? -10.145 -15.945 1.169 1.00 140.09 309 MET A O 1
ATOM 2337 N N . TYR A 1 310 ? -9.211 -15.815 3.205 1.00 129.14 310 TYR A N 1
ATOM 2338 C CA . TYR A 1 310 ? -8.145 -16.786 2.920 1.00 127.27 310 TYR A CA 1
ATOM 2339 C C . TYR A 1 310 ? -8.216 -17.985 3.881 1.00 134.24 310 TYR A C 1
ATOM 2340 O O . TYR A 1 310 ? -8.760 -17.861 4.967 1.00 126.24 310 TYR A O 1
ATOM 2349 N N . PHE A 1 311 ? -7.672 -19.134 3.481 1.00 143.26 311 PHE A N 1
ATOM 2350 C CA . PHE A 1 311 ? -7.657 -20.360 4.301 1.00 141.54 311 PHE A CA 1
ATOM 2351 C C . PHE A 1 311 ? -7.080 -20.090 5.697 1.00 111.27 311 PHE A C 1
ATOM 2352 O O . PHE A 1 311 ? -6.404 -19.097 5.893 1.00 94.87 311 PHE A O 1
ATOM 2360 N N . ASN A 1 312 ? -7.317 -20.948 6.681 1.00 135.60 312 ASN A N 1
ATOM 2361 C CA . ASN A 1 312 ? -6.910 -20.597 8.052 1.00 109.71 312 ASN A CA 1
ATOM 2362 C C . ASN A 1 312 ? -5.607 -21.245 8.537 1.00 100.84 312 ASN A C 1
ATOM 2363 O O . ASN A 1 312 ? -5.510 -22.455 8.580 1.00 105.05 312 ASN A O 1
ATOM 2368 N N . VAL A 1 313 ? -4.610 -20.462 8.936 1.00 113.42 313 VAL A N 1
ATOM 2369 C CA . VAL A 1 313 ? -3.340 -21.068 9.372 1.00 105.89 313 VAL A CA 1
ATOM 2370 C C . VAL A 1 313 ? -3.399 -21.771 10.714 1.00 90.40 313 VAL A C 1
ATOM 2371 O O . VAL A 1 313 ? -2.353 -22.103 11.269 1.00 82.69 313 VAL A O 1
ATOM 2375 N N . ASN A 1 314 ? -4.587 -21.977 11.262 1.00 123.80 314 ASN A N 1
ATOM 2376 C CA . ASN A 1 314 ? -4.652 -22.499 12.621 1.00 110.32 314 ASN A CA 1
ATOM 2377 C C . ASN A 1 314 ? -4.821 -24.020 12.708 1.00 116.77 314 ASN A C 1
ATOM 2378 O O . ASN A 1 314 ? -4.246 -24.668 13.591 1.00 109.60 314 ASN A O 1
ATOM 2383 N N . GLU A 1 315 ? -5.588 -24.596 11.788 1.00 115.40 315 GLU A N 1
ATOM 2384 C CA . GLU A 1 315 ? -5.656 -26.050 11.697 1.00 125.19 315 GLU A CA 1
ATOM 2385 C C . GLU A 1 315 ? -4.414 -26.565 10.975 1.00 132.69 315 GLU A C 1
ATOM 2386 O O . GLU A 1 315 ? -4.422 -27.637 10.362 1.00 146.39 315 GLU A O 1
ATOM 2392 N N . THR A 1 316 ? -3.339 -25.787 11.064 1.00 73.77 316 THR A N 1
ATOM 2393 C CA . THR A 1 316 ? -2.124 -26.064 10.313 1.00 81.39 316 THR A CA 1
ATOM 2394 C C . THR A 1 316 ? -0.876 -26.034 11.183 1.00 71.40 316 THR A C 1
ATOM 2395 O O . THR A 1 316 ? 0.114 -26.584 10.783 1.00 74.47 316 THR A O 1
ATOM 2399 N N . ILE A 1 317 ? -0.914 -25.453 12.375 1.00 103.51 317 ILE A N 1
ATOM 2400 C CA . ILE A 1 317 ? 0.330 -25.297 13.147 1.00 92.03 317 ILE A CA 1
ATOM 2401 C C . ILE A 1 317 ? 0.639 -26.458 14.093 1.00 88.14 317 ILE A C 1
ATOM 2402 O O . ILE A 1 317 ? -0.193 -26.790 14.905 1.00 83.45 317 ILE A O 1
ATOM 2407 N N . MET A 1 318 ? 1.819 -27.068 14.020 1.00 90.07 318 MET A N 1
ATOM 2408 C CA . MET A 1 318 ? 2.045 -28.308 14.784 1.00 90.23 318 MET A CA 1
ATOM 2409 C C . MET A 1 318 ? 1.844 -28.122 16.272 1.00 77.84 318 MET A C 1
ATOM 2410 O O . MET A 1 318 ? 1.162 -28.899 16.954 1.00 79.97 318 MET A O 1
ATOM 2415 N N . GLU A 1 319 ? 2.540 -27.095 16.740 1.00 106.62 319 GLU A N 1
ATOM 2416 C CA . GLU A 1 319 ? 2.642 -26.628 18.108 1.00 100.52 319 GLU A CA 1
ATOM 2417 C C . GLU A 1 319 ? 1.276 -26.424 18.777 1.00 100.19 319 GLU A C 1
ATOM 2418 O O . GLU A 1 319 ? 1.157 -26.312 19.995 1.00 98.86 319 GLU A O 1
ATOM 2424 N N . VAL A 1 320 ? 0.233 -26.399 17.971 1.00 111.50 320 VAL A N 1
ATOM 2425 C CA . VAL A 1 320 ? -1.072 -26.032 18.472 1.00 111.28 320 VAL A CA 1
ATOM 2426 C C . VAL A 1 320 ? -2.153 -27.069 18.060 1.00 118.34 320 VAL A C 1
ATOM 2427 O O . VAL A 1 320 ? -3.362 -26.811 18.107 1.00 120.25 320 VAL A O 1
ATOM 2431 N N . ASN A 1 321 ? -1.678 -28.255 17.676 1.00 122.50 321 ASN A N 1
ATOM 2432 C CA . ASN A 1 321 ? -2.514 -29.418 17.404 1.00 134.71 321 ASN A CA 1
ATOM 2433 C C . ASN A 1 321 ? -3.162 -29.808 18.728 1.00 134.51 321 ASN A C 1
ATOM 2434 O O . ASN A 1 321 ? -2.835 -29.217 19.750 1.00 128.33 321 ASN A O 1
ATOM 2439 N N . THR A 1 322 ? -4.054 -30.797 18.730 1.00 89.32 322 THR A N 1
ATOM 2440 C CA . THR A 1 322 ? -4.792 -31.160 19.947 1.00 92.64 322 THR A CA 1
ATOM 2441 C C . THR A 1 322 ? -4.260 -32.362 20.733 1.00 100.46 322 THR A C 1
ATOM 2442 O O . THR A 1 322 ? -3.166 -32.854 20.476 1.00 99.98 322 THR A O 1
ATOM 2446 N N . ILE A 1 323 ? -5.021 -32.836 21.712 1.00 93.21 323 ILE A N 1
ATOM 2447 C CA . ILE A 1 323 ? -4.586 -34.051 22.381 1.00 103.51 323 ILE A CA 1
ATOM 2448 C C . ILE A 1 323 ? -5.684 -35.031 22.856 1.00 120.09 323 ILE A C 1
ATOM 2449 O O . ILE A 1 323 ? -6.845 -34.647 23.074 1.00 122.73 323 ILE A O 1
ATOM 2454 N N . ASP A 1 324 ? -5.290 -36.306 22.972 1.00 150.31 324 ASP A N 1
ATOM 2455 C CA . ASP A 1 324 ? -6.059 -37.328 23.671 1.00 169.03 324 ASP A CA 1
ATOM 2456 C C . ASP A 1 324 ? -5.674 -37.177 25.114 1.00 171.97 324 ASP A C 1
ATOM 2457 O O . ASP A 1 324 ? -4.500 -37.265 25.443 1.00 168.54 324 ASP A O 1
ATOM 2462 N N . PRO A 1 325 ? -6.660 -36.970 25.987 1.00 119.92 325 PRO A N 1
ATOM 2463 C CA . PRO A 1 325 ? -6.387 -36.689 27.406 1.00 116.77 325 PRO A CA 1
ATOM 2464 C C . PRO A 1 325 ? -5.289 -37.582 27.992 1.00 120.96 325 PRO A C 1
ATOM 2465 O O . PRO A 1 325 ? -4.703 -37.205 29.001 1.00 117.32 325 PRO A O 1
ATOM 2469 N N . GLU A 1 326 ? -5.024 -38.733 27.371 1.00 97.86 326 GLU A N 1
ATOM 2470 C CA . GLU A 1 326 ? -3.907 -39.587 27.761 1.00 102.23 326 GLU A CA 1
ATOM 2471 C C . GLU A 1 326 ? -2.635 -38.766 27.751 1.00 90.63 326 GLU A C 1
ATOM 2472 O O . GLU A 1 326 ? -1.945 -38.630 28.760 1.00 89.03 326 GLU A O 1
ATOM 2478 N N . VAL A 1 327 ? -2.332 -38.214 26.586 1.00 107.83 327 VAL A N 1
ATOM 2479 C CA . VAL A 1 327 ? -1.151 -37.394 26.421 1.00 97.45 327 VAL A CA 1
ATOM 2480 C C . VAL A 1 327 ? -1.326 -36.073 27.139 1.00 87.06 327 VAL A C 1
ATOM 2481 O O . VAL A 1 327 ? -0.365 -35.409 27.445 1.00 79.61 327 VAL A O 1
ATOM 2485 N N . PHE A 1 328 ? -2.550 -35.647 27.379 1.00 112.53 328 PHE A N 1
ATOM 2486 C CA . PHE A 1 328 ? -2.694 -34.447 28.165 1.00 104.37 328 PHE A CA 1
ATOM 2487 C C . PHE A 1 328 ? -1.977 -34.760 29.481 1.00 106.93 328 PHE A C 1
ATOM 2488 O O . PHE A 1 328 ? -0.902 -34.188 29.792 1.00 100.28 328 PHE A O 1
ATOM 2496 N N . MET A 1 329 ? -2.540 -35.711 30.225 1.00 117.86 329 MET A N 1
ATOM 2497 C CA . MET A 1 329 ? -1.944 -36.114 31.483 1.00 117.35 329 MET A CA 1
ATOM 2498 C C . MET A 1 329 ? -0.462 -36.240 31.259 1.00 110.75 329 MET A C 1
ATOM 2499 O O . MET A 1 329 ? 0.289 -35.525 31.887 1.00 101.60 329 MET A O 1
ATOM 2504 N N . GLN A 1 330 ? -0.041 -37.115 30.343 1.00 105.00 330 GLN A N 1
ATOM 2505 C CA . GLN A 1 330 ? 1.399 -37.367 30.124 1.00 100.71 330 GLN A CA 1
ATOM 2506 C C . GLN A 1 330 ? 2.222 -36.102 30.035 1.00 91.11 330 GLN A C 1
ATOM 2507 O O . GLN A 1 330 ? 2.953 -35.786 30.949 1.00 83.36 330 GLN A O 1
ATOM 2513 N N . ARG A 1 331 ? 2.129 -35.408 28.912 1.00 96.97 331 ARG A N 1
ATOM 2514 C CA . ARG A 1 331 ? 2.624 -34.042 28.765 1.00 85.89 331 ARG A CA 1
ATOM 2515 C C . ARG A 1 331 ? 2.702 -33.229 30.069 1.00 80.67 331 ARG A C 1
ATOM 2516 O O . ARG A 1 331 ? 3.740 -32.620 30.373 1.00 74.67 331 ARG A O 1
ATOM 2524 N N . ILE A 1 332 ? 1.620 -33.193 30.844 1.00 98.83 332 ILE A N 1
ATOM 2525 C CA . ILE A 1 332 ? 1.718 -32.419 32.088 1.00 92.37 332 ILE A CA 1
ATOM 2526 C C . ILE A 1 332 ? 2.581 -33.059 33.192 1.00 89.45 332 ILE A C 1
ATOM 2527 O O . ILE A 1 332 ? 3.304 -32.352 33.891 1.00 81.35 332 ILE A O 1
ATOM 2532 N N . SER A 1 333 ? 2.529 -34.386 33.331 1.00 110.48 333 SER A N 1
ATOM 2533 C CA . SER A 1 333 ? 3.283 -35.090 34.383 1.00 105.53 333 SER A CA 1
ATOM 2534 C C . SER A 1 333 ? 4.077 -36.371 33.987 1.00 106.71 333 SER A C 1
ATOM 2535 O O . SER A 1 333 ? 4.834 -36.899 34.797 1.00 102.25 333 SER A O 1
ATOM 2538 N N . SER A 1 334 ? 3.923 -36.852 32.755 1.00 134.83 334 SER A N 1
ATOM 2539 C CA . SER A 1 334 ? 4.670 -38.016 32.267 1.00 137.43 334 SER A CA 1
ATOM 2540 C C . SER A 1 334 ? 4.229 -39.293 32.939 1.00 141.35 334 SER A C 1
ATOM 2541 O O . SER A 1 334 ? 5.076 -40.066 33.376 1.00 138.10 334 SER A O 1
ATOM 2544 N N . SER A 1 335 ? 2.921 -39.513 33.031 1.00 116.55 335 SER A N 1
ATOM 2545 C CA . SER A 1 335 ? 2.394 -40.663 33.767 1.00 121.58 335 SER A CA 1
ATOM 2546 C C . SER A 1 335 ? 0.984 -40.446 34.318 1.00 126.73 335 SER A C 1
ATOM 2547 O O . SER A 1 335 ? 0.819 -39.797 35.351 1.00 121.53 335 SER A O 1
ATOM 2550 N N . VAL A 1 336 ? -0.026 -41.009 33.655 1.00 97.09 336 VAL A N 1
ATOM 2551 C CA . VAL A 1 336 ? -1.418 -40.834 34.093 1.00 104.32 336 VAL A CA 1
ATOM 2552 C C . VAL A 1 336 ? -1.676 -41.061 35.596 1.00 103.23 336 VAL A C 1
ATOM 2553 O O . VAL A 1 336 ? -2.364 -40.282 36.234 1.00 104.41 336 VAL A O 1
ATOM 2557 N N . LEU A 1 337 ? -1.124 -42.131 36.149 1.00 95.54 337 LEU A N 1
ATOM 2558 C CA . LEU A 1 337 ? -1.267 -42.438 37.570 1.00 96.04 337 LEU A CA 1
ATOM 2559 C C . LEU A 1 337 ? -0.732 -41.267 38.386 1.00 86.28 337 LEU A C 1
ATOM 2560 O O . LEU A 1 337 ? -1.375 -40.801 39.340 1.00 88.86 337 LEU A O 1
ATOM 2565 N N . VAL A 1 338 ? 0.430 -40.770 37.972 1.00 121.98 338 VAL A N 1
ATOM 2566 C CA . VAL A 1 338 ? 1.072 -39.633 38.618 1.00 112.87 338 VAL A CA 1
ATOM 2567 C C . VAL A 1 338 ? 0.249 -38.356 38.449 1.00 113.11 338 VAL A C 1
ATOM 2568 O O . VAL A 1 338 ? 0.278 -37.485 39.297 1.00 110.05 338 VAL A O 1
ATOM 2572 N N . PHE A 1 339 ? -0.482 -38.251 37.347 1.00 100.43 339 PHE A N 1
ATOM 2573 C CA . PHE A 1 339 ? -1.354 -37.109 37.110 1.00 102.54 339 PHE A CA 1
ATOM 2574 C C . PHE A 1 339 ? -2.513 -37.158 38.089 1.00 110.01 339 PHE A C 1
ATOM 2575 O O . PHE A 1 339 ? -2.877 -36.151 38.677 1.00 108.63 339 PHE A O 1
ATOM 2583 N N . ILE A 1 340 ? -3.086 -38.343 38.268 1.00 105.04 340 ILE A N 1
ATOM 2584 C CA . ILE A 1 340 ? -4.210 -38.512 39.179 1.00 114.56 340 ILE A CA 1
ATOM 2585 C C . ILE A 1 340 ? -3.732 -38.322 40.603 1.00 111.23 340 ILE A C 1
ATOM 2586 O O . ILE A 1 340 ? -4.528 -37.987 41.478 1.00 117.87 340 ILE A O 1
ATOM 2591 N N . LEU A 1 341 ? -2.443 -38.564 40.853 1.00 124.70 341 LEU A N 1
ATOM 2592 C CA . LEU A 1 341 ? -1.915 -38.372 42.213 1.00 122.51 341 LEU A CA 1
ATOM 2593 C C . LEU A 1 341 ? -1.675 -36.892 42.492 1.00 114.97 341 LEU A C 1
ATOM 2594 O O . LEU A 1 341 ? -1.931 -36.372 43.590 1.00 117.40 341 LEU A O 1
ATOM 2599 N N . SER A 1 342 ? -1.195 -36.229 41.450 1.00 117.42 342 SER A N 1
ATOM 2600 C CA . SER A 1 342 ? -0.830 -34.826 41.461 1.00 109.95 342 SER A CA 1
ATOM 2601 C C . SER A 1 342 ? -2.061 -33.944 41.589 1.00 116.30 342 SER A C 1
ATOM 2602 O O . SER A 1 342 ? -2.040 -32.998 42.350 1.00 114.72 342 SER A O 1
ATOM 2605 N N . PHE A 1 343 ? -3.125 -34.243 40.849 1.00 109.43 343 PHE A N 1
ATOM 2606 C CA . PHE A 1 343 ? -4.345 -33.444 40.938 1.00 116.56 343 PHE A CA 1
ATOM 2607 C C . PHE A 1 343 ? -4.868 -33.407 42.377 1.00 123.42 343 PHE A C 1
ATOM 2608 O O . PHE A 1 343 ? -5.201 -32.340 42.932 1.00 124.68 343 PHE A O 1
ATOM 2616 N N . ILE A 1 344 ? -4.918 -34.592 42.976 1.00 106.23 344 ILE A N 1
ATOM 2617 C CA . ILE A 1 344 ? -5.310 -34.776 44.370 1.00 114.20 344 ILE A CA 1
ATOM 2618 C C . ILE A 1 344 ? -4.387 -34.005 45.301 1.00 106.88 344 ILE A C 1
ATOM 2619 O O . ILE A 1 344 ? -4.855 -33.245 46.143 1.00 111.23 344 ILE A O 1
ATOM 2624 N N . GLY A 1 345 ? -3.079 -34.209 45.146 1.00 146.15 345 GLY A N 1
ATOM 2625 C CA . GLY A 1 345 ? -2.097 -33.502 45.952 1.00 139.27 345 GLY A CA 1
ATOM 2626 C C . GLY A 1 345 ? -2.283 -31.996 45.904 1.00 135.87 345 GLY A C 1
ATOM 2627 O O . GLY A 1 345 ? -2.054 -31.285 46.889 1.00 137.19 345 GLY A O 1
ATOM 2628 N N . PHE A 1 346 ? -2.709 -31.512 44.744 1.00 115.18 346 PHE A N 1
ATOM 2629 C CA . PHE A 1 346 ? -2.958 -30.099 44.520 1.00 112.99 346 PHE A CA 1
ATOM 2630 C C . PHE A 1 346 ? -4.222 -29.651 45.237 1.00 124.74 346 PHE A C 1
ATOM 2631 O O . PHE A 1 346 ? -4.249 -28.588 45.839 1.00 125.67 346 PHE A O 1
ATOM 2639 N N . ILE A 1 347 ? -5.272 -30.464 45.147 1.00 73.68 347 ILE A N 1
ATOM 2640 C CA . ILE A 1 347 ? -6.518 -30.228 45.894 1.00 87.13 347 ILE A CA 1
ATOM 2641 C C . ILE A 1 347 ? -6.334 -30.149 47.406 1.00 92.94 347 ILE A C 1
ATOM 2642 O O . ILE A 1 347 ? -6.794 -29.220 48.051 1.00 100.18 347 ILE A O 1
ATOM 2647 N N . LEU A 1 348 ? -5.679 -31.148 47.972 1.00 101.38 348 LEU A N 1
ATOM 2648 C CA . LEU A 1 348 ? -5.405 -31.127 49.393 1.00 108.57 348 LEU A CA 1
ATOM 2649 C C . LEU A 1 348 ? -4.515 -29.933 49.695 1.00 100.75 348 LEU A C 1
ATOM 2650 O O . LEU A 1 348 ? -4.876 -29.093 50.511 1.00 108.29 348 LEU A O 1
ATOM 2655 N N . LEU A 1 349 ? -3.372 -29.831 49.025 1.00 118.99 349 LEU A N 1
ATOM 2656 C CA . LEU A 1 349 ? -2.490 -28.672 49.214 1.00 111.31 349 LEU A CA 1
ATOM 2657 C C . LEU A 1 349 ? -3.242 -27.342 49.280 1.00 114.76 349 LEU A C 1
ATOM 2658 O O . LEU A 1 349 ? -2.961 -26.505 50.137 1.00 118.34 349 LEU A O 1
ATOM 2663 N N . CYS A 1 350 ? -4.180 -27.148 48.354 1.00 90.70 350 CYS A N 1
ATOM 2664 C CA . CYS A 1 350 ? -5.038 -25.966 48.323 1.00 95.71 350 CYS A CA 1
ATOM 2665 C C . CYS A 1 350 ? -5.873 -25.938 49.561 1.00 110.49 350 CYS A C 1
ATOM 2666 O O . CYS A 1 350 ? -5.564 -25.191 50.471 1.00 112.58 350 CYS A O 1
ATOM 2669 N N . LYS A 1 351 ? -6.913 -26.771 49.609 1.00 113.12 351 LYS A N 1
ATOM 2670 C CA . LYS A 1 351 ? -7.763 -26.842 50.809 1.00 129.61 351 LYS A CA 1
ATOM 2671 C C . LYS A 1 351 ? -6.979 -27.408 51.999 1.00 133.83 351 LYS A C 1
ATOM 2672 O O . LYS A 1 351 ? -7.437 -28.312 52.701 1.00 146.83 351 LYS A O 1
ATOM 2678 N N . ASP A 1 352 ? -5.767 -26.872 52.152 1.00 118.85 352 ASP A N 1
ATOM 2679 C CA . ASP A 1 352 ? -4.907 -27.016 53.314 1.00 121.87 352 ASP A CA 1
ATOM 2680 C C . ASP A 1 352 ? -4.045 -25.754 53.437 1.00 112.96 352 ASP A C 1
ATOM 2681 O O . ASP A 1 352 ? -3.298 -25.611 54.394 1.00 114.88 352 ASP A O 1
ATOM 2686 N N . HIS A 1 353 ? -4.131 -24.841 52.471 1.00 209.35 353 HIS A N 1
ATOM 2687 C CA . HIS A 1 353 ? -3.244 -23.674 52.482 1.00 201.47 353 HIS A CA 1
ATOM 2688 C C . HIS A 1 353 ? -3.786 -22.366 51.894 1.00 198.70 353 HIS A C 1
ATOM 2689 O O . HIS A 1 353 ? -3.379 -21.287 52.318 1.00 197.91 353 HIS A O 1
ATOM 2696 N N . LYS A 1 354 ? -4.679 -22.462 50.915 1.00 114.05 354 LYS A N 1
ATOM 2697 C CA . LYS A 1 354 ? -5.429 -21.298 50.423 1.00 114.96 354 LYS A CA 1
ATOM 2698 C C . LYS A 1 354 ? -4.613 -20.440 49.484 1.00 101.42 354 LYS A C 1
ATOM 2699 O O . LYS A 1 354 ? -5.130 -19.967 48.494 1.00 98.25 354 LYS A O 1
ATOM 2705 N N . SER A 1 355 ? -3.347 -20.227 49.818 1.00 144.90 355 SER A N 1
ATOM 2706 C CA . SER A 1 355 ? -2.452 -19.419 48.997 1.00 132.54 355 SER A CA 1
ATOM 2707 C C . SER A 1 355 ? -2.144 -20.131 47.693 1.00 122.93 355 SER A C 1
ATOM 2708 O O . SER A 1 355 ? -1.978 -19.508 46.639 1.00 115.97 355 SER A O 1
ATOM 2711 N N . MET A 1 356 ? -2.050 -21.452 47.788 1.00 126.34 356 MET A N 1
ATOM 2712 C CA . MET A 1 356 ? -1.803 -22.304 46.642 1.00 119.25 356 MET A CA 1
ATOM 2713 C C . MET A 1 356 ? -2.959 -22.137 45.675 1.00 122.49 356 MET A C 1
ATOM 2714 O O . MET A 1 356 ? -2.835 -22.400 44.491 1.00 117.00 356 MET A O 1
ATOM 2719 N N . LEU A 1 357 ? -4.082 -21.673 46.202 1.00 106.80 357 LEU A N 1
ATOM 2720 C CA . LEU A 1 357 ? -5.246 -21.312 45.407 1.00 112.14 357 LEU A CA 1
ATOM 2721 C C . LEU A 1 357 ? -4.826 -20.252 44.390 1.00 104.42 357 LEU A C 1
ATOM 2722 O O . LEU A 1 357 ? -5.324 -20.189 43.262 1.00 103.17 357 LEU A O 1
ATOM 2727 N N . LEU A 1 358 ? -3.874 -19.431 44.797 1.00 143.06 358 LEU A N 1
ATOM 2728 C CA . LEU A 1 358 ? -3.394 -18.370 43.947 1.00 136.83 358 LEU A CA 1
ATOM 2729 C C . LEU A 1 358 ? -2.688 -18.906 42.703 1.00 128.42 358 LEU A C 1
ATOM 2730 O O . LEU A 1 358 ? -2.293 -18.128 41.846 1.00 120.98 358 LEU A O 1
ATOM 2735 N N . ALA A 1 359 ? -2.526 -20.225 42.596 1.00 117.46 359 ALA A N 1
ATOM 2736 C CA . ALA A 1 359 ? -1.943 -20.825 41.393 1.00 110.57 359 ALA A CA 1
ATOM 2737 C C . ALA A 1 359 ? -2.991 -21.071 40.329 1.00 112.04 359 ALA A C 1
ATOM 2738 O O . ALA A 1 359 ? -2.661 -21.203 39.155 1.00 107.22 359 ALA A O 1
ATOM 2740 N N . LEU A 1 360 ? -4.255 -21.127 40.729 1.00 100.35 360 LEU A N 1
ATOM 2741 C CA . LEU A 1 360 ? -5.298 -21.545 39.791 1.00 102.23 360 LEU A CA 1
ATOM 2742 C C . LEU A 1 360 ? -5.155 -21.092 38.323 1.00 91.77 360 LEU A C 1
ATOM 2743 O O . LEU A 1 360 ? -5.223 -21.940 37.436 1.00 90.97 360 LEU A O 1
ATOM 2748 N N . PRO A 1 361 ? -4.936 -19.786 38.049 1.00 109.37 361 PRO A N 1
ATOM 2749 C CA . PRO A 1 361 ? -4.771 -19.371 36.641 1.00 99.96 361 PRO A CA 1
ATOM 2750 C C . PRO A 1 361 ? -3.810 -20.276 35.837 1.00 95.45 361 PRO A C 1
ATOM 2751 O O . PRO A 1 361 ? -4.186 -20.841 34.785 1.00 92.54 361 PRO A O 1
ATOM 2755 N N . MET A 1 362 ? -2.591 -20.437 36.354 1.00 91.41 362 MET A N 1
ATOM 2756 C CA . MET A 1 362 ? -1.598 -21.284 35.712 1.00 88.29 362 MET A CA 1
ATOM 2757 C C . MET A 1 362 ? -2.046 -22.726 35.566 1.00 94.27 362 MET A C 1
ATOM 2758 O O . MET A 1 362 ? -1.695 -23.378 34.596 1.00 92.67 362 MET A O 1
ATOM 2763 N N . LEU A 1 363 ? -2.794 -23.246 36.528 1.00 77.51 363 LEU A N 1
ATOM 2764 C CA . LEU A 1 363 ? -3.441 -24.521 36.298 1.00 84.28 363 LEU A CA 1
ATOM 2765 C C . LEU A 1 363 ? -4.353 -24.401 35.072 1.00 83.43 363 LEU A C 1
ATOM 2766 O O . LEU A 1 363 ? -4.151 -25.090 34.062 1.00 82.17 363 LEU A O 1
ATOM 2771 N N . ALA A 1 364 ? -5.321 -23.491 35.142 1.00 97.49 364 ALA A N 1
ATOM 2772 C CA . ALA A 1 364 ? -6.327 -23.364 34.097 1.00 94.39 364 ALA A CA 1
ATOM 2773 C C . ALA A 1 364 ? -5.724 -23.288 32.684 1.00 85.52 364 ALA A C 1
ATOM 2774 O O . ALA A 1 364 ? -6.147 -24.034 31.782 1.00 87.12 364 ALA A O 1
ATOM 2776 N N . LEU A 1 365 ? -4.737 -22.406 32.496 1.00 87.34 365 LEU A N 1
ATOM 2777 C CA . LEU A 1 365 ? -3.982 -22.333 31.242 1.00 80.83 365 LEU A CA 1
ATOM 2778 C C . LEU A 1 365 ? -3.552 -23.711 30.676 1.00 84.14 365 LEU A C 1
ATOM 2779 O O . LEU A 1 365 ? -3.847 -24.039 29.512 1.00 84.01 365 LEU A O 1
ATOM 2784 N N . GLY A 1 366 ? -2.889 -24.524 31.505 1.00 67.04 366 GLY A N 1
ATOM 2785 C CA . GLY A 1 366 ? -2.543 -25.885 31.117 1.00 71.75 366 GLY A CA 1
ATOM 2786 C C . GLY A 1 366 ? -3.745 -26.640 30.600 1.00 77.89 366 GLY A C 1
ATOM 2787 O O . GLY A 1 366 ? -3.724 -27.218 29.515 1.00 78.78 366 GLY A O 1
ATOM 2788 N N . PHE A 1 367 ? -4.823 -26.588 31.375 1.00 71.42 367 PHE A N 1
ATOM 2789 C CA . PHE A 1 367 ? -6.066 -27.240 30.998 1.00 78.25 367 PHE A CA 1
ATOM 2790 C C . PHE A 1 367 ? -6.668 -26.615 29.751 1.00 74.00 367 PHE A C 1
ATOM 2791 O O . PHE A 1 367 ? -7.289 -27.317 28.941 1.00 78.79 367 PHE A O 1
ATOM 2799 N N . MET A 1 368 ? -6.461 -25.303 29.579 1.00 99.95 368 MET A N 1
ATOM 2800 C CA . MET A 1 368 ? -7.001 -24.636 28.406 1.00 97.12 368 MET A CA 1
ATOM 2801 C C . MET A 1 368 ? -6.453 -25.402 27.205 1.00 98.34 368 MET A C 1
ATOM 2802 O O . MET A 1 368 ? -7.099 -25.509 26.162 1.00 101.82 368 MET A O 1
ATOM 2807 N N . ALA A 1 369 ? -5.264 -25.975 27.388 1.00 101.72 369 ALA A N 1
ATOM 2808 C CA . ALA A 1 369 ? -4.633 -26.781 26.357 1.00 104.38 369 ALA A CA 1
ATOM 2809 C C . ALA A 1 369 ? -5.658 -27.611 25.603 1.00 112.75 369 ALA A C 1
ATOM 2810 O O . ALA A 1 369 ? -5.743 -27.571 24.373 1.00 114.78 369 ALA A O 1
ATOM 2812 N N . LEU A 1 370 ? -6.451 -28.348 26.364 1.00 96.79 370 LEU A N 1
ATOM 2813 C CA . LEU A 1 370 ? -7.365 -29.330 25.805 1.00 106.23 370 LEU A CA 1
ATOM 2814 C C . LEU A 1 370 ? -8.276 -28.826 24.676 1.00 108.90 370 LEU A C 1
ATOM 2815 O O . LEU A 1 370 ? -8.794 -29.640 23.905 1.00 117.43 370 LEU A O 1
ATOM 2820 N N . ARG A 1 371 ? -8.478 -27.509 24.576 1.00 131.41 371 ARG A N 1
ATOM 2821 C CA . ARG A 1 371 ? -9.323 -26.943 23.509 1.00 134.77 371 ARG A CA 1
ATOM 2822 C C . ARG A 1 371 ? -8.610 -25.804 22.795 1.00 128.27 371 ARG A C 1
ATOM 2823 O O . ARG A 1 371 ? -9.087 -25.264 21.795 1.00 131.74 371 ARG A O 1
ATOM 2831 N N . ALA A 1 372 ? -7.439 -25.467 23.314 1.00 114.42 372 ALA A N 1
ATOM 2832 C CA . ALA A 1 372 ? -6.744 -24.270 22.890 1.00 108.03 372 ALA A CA 1
ATOM 2833 C C . ALA A 1 372 ? -5.497 -24.639 22.125 1.00 108.61 372 ALA A C 1
ATOM 2834 O O . ALA A 1 372 ? -5.127 -23.995 21.139 1.00 110.18 372 ALA A O 1
ATOM 2836 N N . GLY A 1 373 ? -4.839 -25.683 22.599 1.00 111.34 373 GLY A N 1
ATOM 2837 C CA . GLY A 1 373 ? -3.588 -26.072 22.008 1.00 112.99 373 GLY A CA 1
ATOM 2838 C C . GLY A 1 373 ? -2.767 -27.013 22.849 1.00 110.62 373 GLY A C 1
ATOM 2839 O O . GLY A 1 373 ? -2.909 -27.132 24.059 1.00 106.91 373 GLY A O 1
ATOM 2840 N N . LEU A 1 374 ? -1.886 -27.688 22.147 1.00 102.39 374 LEU A N 1
ATOM 2841 C CA . LEU A 1 374 ? -0.950 -28.613 22.711 1.00 102.03 374 LEU A CA 1
ATOM 2842 C C . LEU A 1 374 ? 0.087 -27.885 23.545 1.00 93.47 374 LEU A C 1
ATOM 2843 O O . LEU A 1 374 ? 0.553 -28.401 24.549 1.00 93.01 374 LEU A O 1
ATOM 2848 N N . ARG A 1 375 ? 0.433 -26.672 23.128 1.00 116.01 375 ARG A N 1
ATOM 2849 C CA . ARG A 1 375 ? 1.575 -25.959 23.689 1.00 109.23 375 ARG A CA 1
ATOM 2850 C C . ARG A 1 375 ? 1.279 -25.305 25.023 1.00 103.80 375 ARG A C 1
ATOM 2851 O O . ARG A 1 375 ? 2.139 -24.614 25.577 1.00 98.87 375 ARG A O 1
ATOM 2859 N N . PHE A 1 376 ? 0.069 -25.528 25.533 1.00 82.23 376 PHE A N 1
ATOM 2860 C CA . PHE A 1 376 ? -0.364 -24.935 26.801 1.00 79.16 376 PHE A CA 1
ATOM 2861 C C . PHE A 1 376 ? -0.187 -25.814 28.049 1.00 82.94 376 PHE A C 1
ATOM 2862 O O . PHE A 1 376 ? -0.044 -25.299 29.152 1.00 81.17 376 PHE A O 1
ATOM 2870 N N . THR A 1 377 ? -0.182 -27.128 27.866 1.00 96.80 377 THR A N 1
ATOM 2871 C CA . THR A 1 377 ? 0.033 -28.062 28.959 1.00 102.49 377 THR A CA 1
ATOM 2872 C C . THR A 1 377 ? 1.177 -27.632 29.851 1.00 99.35 377 THR A C 1
ATOM 2873 O O . THR A 1 377 ? 1.133 -27.830 31.066 1.00 103.71 377 THR A O 1
ATOM 2877 N N . ILE A 1 378 ? 2.206 -27.060 29.234 1.00 89.89 378 ILE A N 1
ATOM 2878 C CA . ILE A 1 378 ? 3.357 -26.465 29.935 1.00 86.38 378 ILE A CA 1
ATOM 2879 C C . ILE A 1 378 ? 2.981 -25.697 31.224 1.00 86.12 378 ILE A C 1
ATOM 2880 O O . ILE A 1 378 ? 3.503 -25.978 32.320 1.00 89.03 378 ILE A O 1
ATOM 2885 N N . TYR A 1 379 ? 2.056 -24.751 31.077 1.00 101.64 379 TYR A N 1
ATOM 2886 C CA . TYR A 1 379 ? 1.576 -23.924 32.178 1.00 102.12 379 TYR A CA 1
ATOM 2887 C C . TYR A 1 379 ? 1.164 -24.708 33.417 1.00 110.49 379 TYR A C 1
ATOM 2888 O O . TYR A 1 379 ? 1.242 -24.209 34.534 1.00 110.87 379 TYR A O 1
ATOM 2897 N N . ALA A 1 380 ? 0.723 -25.941 33.230 1.00 103.63 380 ALA A N 1
ATOM 2898 C CA . ALA A 1 380 ? 0.197 -26.668 34.362 1.00 110.75 380 ALA A CA 1
ATOM 2899 C C . ALA A 1 380 ? 1.200 -27.649 34.943 1.00 111.60 380 ALA A C 1
ATOM 2900 O O . ALA A 1 380 ? 0.871 -28.361 35.876 1.00 114.84 380 ALA A O 1
ATOM 2902 N N . VAL A 1 381 ? 2.422 -27.681 34.408 1.00 98.72 381 VAL A N 1
ATOM 2903 C CA . VAL A 1 381 ? 3.462 -28.554 34.981 1.00 97.25 381 VAL A CA 1
ATOM 2904 C C . VAL A 1 381 ? 3.814 -28.183 36.424 1.00 91.79 381 VAL A C 1
ATOM 2905 O O . VAL A 1 381 ? 3.442 -28.912 37.356 1.00 93.16 381 VAL A O 1
ATOM 2909 N N . PRO A 1 382 ? 4.500 -27.030 36.620 1.00 106.48 382 PRO A N 1
ATOM 2910 C CA . PRO A 1 382 ? 5.094 -26.692 37.923 1.00 101.42 382 PRO A CA 1
ATOM 2911 C C . PRO A 1 382 ? 4.086 -26.775 39.061 1.00 105.14 382 PRO A C 1
ATOM 2912 O O . PRO A 1 382 ? 4.361 -27.454 40.051 1.00 104.48 382 PRO A O 1
ATOM 2916 N N . VAL A 1 383 ? 2.928 -26.140 38.911 1.00 97.60 383 VAL A N 1
ATOM 2917 C CA . VAL A 1 383 ? 1.870 -26.291 39.900 1.00 103.06 383 VAL A CA 1
ATOM 2918 C C . VAL A 1 383 ? 1.545 -27.763 40.188 1.00 107.57 383 VAL A C 1
ATOM 2919 O O . VAL A 1 383 ? 1.662 -28.242 41.333 1.00 109.05 383 VAL A O 1
ATOM 2923 N N . MET A 1 384 ? 1.188 -28.500 39.143 1.00 100.40 384 MET A N 1
ATOM 2924 C CA . MET A 1 384 ? 0.799 -29.881 39.337 1.00 105.64 384 MET A CA 1
ATOM 2925 C C . MET A 1 384 ? 1.965 -30.695 39.864 1.00 100.96 384 MET A C 1
ATOM 2926 O O . MET A 1 384 ? 1.815 -31.864 40.163 1.00 105.36 384 MET A O 1
ATOM 2931 N N . ALA A 1 385 ? 3.140 -30.088 39.967 1.00 98.36 385 ALA A N 1
ATOM 2932 C CA . ALA A 1 385 ? 4.255 -30.791 40.582 1.00 94.74 385 ALA A CA 1
ATOM 2933 C C . ALA A 1 385 ? 4.228 -30.598 42.105 1.00 96.47 385 ALA A C 1
ATOM 2934 O O . ALA A 1 385 ? 4.325 -31.563 42.860 1.00 100.02 385 ALA A O 1
ATOM 2936 N N . LEU A 1 386 ? 4.047 -29.360 42.555 1.00 89.28 386 LEU A N 1
ATOM 2937 C CA . LEU A 1 386 ? 3.955 -29.116 43.992 1.00 93.32 386 LEU A CA 1
ATOM 2938 C C . LEU A 1 386 ? 2.855 -30.018 44.520 1.00 102.65 386 LEU A C 1
ATOM 2939 O O . LEU A 1 386 ? 3.035 -30.702 45.529 1.00 107.26 386 LEU A O 1
ATOM 2944 N N . GLY A 1 387 ? 1.720 -30.013 43.820 1.00 113.25 387 GLY A N 1
ATOM 2945 C CA . GLY A 1 387 ? 0.622 -30.907 44.120 1.00 123.20 387 GLY A CA 1
ATOM 2946 C C . GLY A 1 387 ? 1.178 -32.278 44.414 1.00 124.98 387 GLY A C 1
ATOM 2947 O O . GLY A 1 387 ? 1.073 -32.774 45.540 1.00 132.11 387 GLY A O 1
ATOM 2948 N N . PHE A 1 388 ? 1.799 -32.881 43.404 1.00 97.65 388 PHE A N 1
ATOM 2949 C CA . PHE A 1 388 ? 2.362 -34.200 43.591 1.00 99.25 388 PHE A CA 1
ATOM 2950 C C . PHE A 1 388 ? 3.169 -34.261 44.872 1.00 99.15 388 PHE A C 1
ATOM 2951 O O . PHE A 1 388 ? 2.903 -35.118 45.712 1.00 106.62 388 PHE A O 1
ATOM 2959 N N . GLY A 1 389 ? 4.121 -33.348 45.037 1.00 101.70 389 GLY A N 1
ATOM 2960 C CA . GLY A 1 389 ? 4.922 -33.330 46.243 1.00 103.09 389 GLY A CA 1
ATOM 2961 C C . GLY A 1 389 ? 4.076 -33.399 47.492 1.00 113.09 389 GLY A C 1
ATOM 2962 O O . GLY A 1 389 ? 4.266 -34.262 48.353 1.00 118.89 389 GLY A O 1
ATOM 2963 N N . TYR A 1 390 ? 3.111 -32.503 47.586 1.00 97.55 390 TYR A N 1
ATOM 2964 C CA . TYR A 1 390 ? 2.279 -32.464 48.758 1.00 108.69 390 TYR A CA 1
ATOM 2965 C C . TYR A 1 390 ? 1.700 -33.842 49.031 1.00 118.30 390 TYR A C 1
ATOM 2966 O O . TYR A 1 390 ? 1.732 -34.302 50.169 1.00 128.03 390 TYR A O 1
ATOM 2975 N N . PHE A 1 391 ? 1.209 -34.511 47.987 1.00 95.44 391 PHE A N 1
ATOM 2976 C CA . PHE A 1 391 ? 0.551 -35.813 48.139 1.00 105.32 391 PHE A CA 1
ATOM 2977 C C . PHE A 1 391 ? 1.415 -36.836 48.859 1.00 108.94 391 PHE A C 1
ATOM 2978 O O . PHE A 1 391 ? 0.910 -37.753 49.487 1.00 120.58 391 PHE A O 1
ATOM 2986 N N . LEU A 1 392 ? 2.731 -36.698 48.707 1.00 96.01 392 LEU A N 1
ATOM 2987 C CA . LEU A 1 392 ? 3.631 -37.628 49.379 1.00 99.46 392 LEU A CA 1
ATOM 2988 C C . LEU A 1 392 ? 3.561 -37.301 50.861 1.00 109.40 392 LEU A C 1
ATOM 2989 O O . LEU A 1 392 ? 3.227 -38.172 51.663 1.00 121.14 392 LEU A O 1
ATOM 2994 N N . TYR A 1 393 ? 3.815 -36.033 51.209 1.00 119.06 393 TYR A N 1
ATOM 2995 C CA . TYR A 1 393 ? 3.628 -35.541 52.582 1.00 130.15 393 TYR A CA 1
ATOM 2996 C C . TYR A 1 393 ? 2.281 -36.035 53.065 1.00 144.19 393 TYR A C 1
ATOM 2997 O O . TYR A 1 393 ? 2.201 -36.904 53.933 1.00 157.12 393 TYR A O 1
ATOM 3006 N N . ALA A 1 394 ? 1.228 -35.478 52.476 1.00 102.65 394 ALA A N 1
ATOM 3007 C CA . ALA A 1 394 ? -0.119 -36.008 52.611 1.00 115.19 394 ALA A CA 1
ATOM 3008 C C . ALA A 1 394 ? -0.084 -37.475 53.024 1.00 124.99 394 ALA A C 1
ATOM 3009 O O . ALA A 1 394 ? -0.420 -37.816 54.165 1.00 141.05 394 ALA A O 1
ATOM 3011 N N . PHE A 1 395 ? 0.362 -38.326 52.099 1.00 119.60 395 PHE A N 1
ATOM 3012 C CA . PHE A 1 395 ? 0.340 -39.778 52.282 1.00 127.72 395 PHE A CA 1
ATOM 3013 C C . PHE A 1 395 ? 1.146 -40.260 53.486 1.00 136.71 395 PHE A C 1
ATOM 3014 O O . PHE A 1 395 ? 0.660 -41.056 54.301 1.00 151.88 395 PHE A O 1
ATOM 3022 N N . PHE A 1 396 ? 2.381 -39.780 53.589 1.00 114.08 396 PHE A N 1
ATOM 3023 C CA . PHE A 1 396 ? 3.247 -40.167 54.695 1.00 123.19 396 PHE A CA 1
ATOM 3024 C C . PHE A 1 396 ? 2.649 -39.721 56.025 1.00 139.33 396 PHE A C 1
ATOM 3025 O O . PHE A 1 396 ? 3.132 -40.089 57.091 1.00 151.90 396 PHE A O 1
ATOM 3033 N N . ASN A 1 397 ? 1.595 -38.916 55.941 1.00 143.78 397 ASN A N 1
ATOM 3034 C CA . ASN A 1 397 ? 0.785 -38.600 57.099 1.00 161.55 397 ASN A CA 1
ATOM 3035 C C . ASN A 1 397 ? -0.102 -39.769 57.481 1.00 176.58 397 ASN A C 1
ATOM 3036 O O . ASN A 1 397 ? -0.008 -40.274 58.597 1.00 193.28 397 ASN A O 1
ATOM 3041 N N . PHE A 1 398 ? -0.957 -40.201 56.554 1.00 128.91 398 PHE A N 1
ATOM 3042 C CA . PHE A 1 398 ? -1.866 -41.319 56.811 1.00 142.80 398 PHE A CA 1
ATOM 3043 C C . PHE A 1 398 ? -1.147 -42.325 57.670 1.00 153.31 398 PHE A C 1
ATOM 3044 O O . PHE A 1 398 ? -1.706 -42.854 58.613 1.00 171.91 398 PHE A O 1
ATOM 3052 N N . LEU A 1 399 ? 0.110 -42.577 57.339 1.00 156.23 399 LEU A N 1
ATOM 3053 C CA . LEU A 1 399 ? 0.906 -43.541 58.074 1.00 165.69 399 LEU A CA 1
ATOM 3054 C C . LEU A 1 399 ? 1.209 -43.072 59.496 1.00 181.13 399 LEU A C 1
ATOM 3055 O O . LEU A 1 399 ? 0.688 -43.631 60.459 1.00 201.49 399 LEU A O 1
ATOM 3060 N N . GLU A 1 400 ? 2.041 -42.045 59.631 1.00 180.92 400 GLU A N 1
ATOM 3061 C CA . GLU A 1 400 ? 2.407 -41.537 60.954 1.00 192.32 400 GLU A CA 1
ATOM 3062 C C . GLU A 1 400 ? 1.187 -41.195 61.809 1.00 208.09 400 GLU A C 1
ATOM 3063 O O . GLU A 1 400 ? 1.232 -41.321 63.029 1.00 224.87 400 GLU A O 1
ATOM 3069 N N . LYS A 1 401 ? 0.097 -40.783 61.168 1.00 132.06 401 LYS A N 1
ATOM 3070 C CA . LYS A 1 401 ? -1.083 -40.298 61.891 1.00 146.39 401 LYS A CA 1
ATOM 3071 C C . LYS A 1 401 ? -2.211 -41.322 62.033 1.00 165.27 401 LYS A C 1
ATOM 3072 O O . LYS A 1 401 ? -3.094 -41.158 62.873 1.00 183.09 401 LYS A O 1
ATOM 3078 N N . LYS A 1 402 ? -2.192 -42.366 61.212 1.00 176.32 402 LYS A N 1
ATOM 3079 C CA . LYS A 1 402 ? -3.088 -43.501 61.419 1.00 191.98 402 LYS A CA 1
ATOM 3080 C C . LYS A 1 402 ? -2.306 -44.564 62.183 1.00 204.19 402 LYS A C 1
ATOM 3081 O O . LYS A 1 402 ? -2.482 -45.762 61.974 1.00 209.15 402 LYS A O 1
ATOM 3087 N N . GLN A 1 403 ? -1.433 -44.095 63.068 1.00 161.29 403 GLN A N 1
ATOM 3088 C CA . GLN A 1 403 ? -0.550 -44.943 63.864 1.00 174.04 403 GLN A CA 1
ATOM 3089 C C . GLN A 1 403 ? 0.143 -45.992 63.024 1.00 164.44 403 GLN A C 1
ATOM 3090 O O . GLN A 1 403 ? -0.405 -47.052 62.754 1.00 174.91 403 GLN A O 1
ATOM 3096 N N . ILE A 1 404 ? 1.360 -45.677 62.610 1.00 208.24 404 ILE A N 1
ATOM 3097 C CA . ILE A 1 404 ? 2.156 -46.590 61.812 1.00 196.99 404 ILE A CA 1
ATOM 3098 C C . ILE A 1 404 ? 3.633 -46.309 62.047 1.00 190.83 404 ILE A C 1
ATOM 3099 O O . ILE A 1 404 ? 4.262 -45.544 61.309 1.00 172.15 404 ILE A O 1
ATOM 3104 N N . LYS A 1 405 ? 4.168 -46.913 63.105 1.00 202.69 405 LYS A N 1
ATOM 3105 C CA . LYS A 1 405 ? 5.588 -46.819 63.412 1.00 201.43 405 LYS A CA 1
ATOM 3106 C C . LYS A 1 405 ? 6.391 -47.022 62.131 1.00 178.81 405 LYS A C 1
ATOM 3107 O O . LYS A 1 405 ? 6.408 -48.121 61.567 1.00 177.44 405 LYS A O 1
ATOM 3113 N N . LEU A 1 406 ? 7.033 -45.954 61.664 1.00 175.87 406 LEU A N 1
ATOM 3114 C CA . LEU A 1 406 ? 7.903 -46.024 60.497 1.00 156.14 406 LEU A CA 1
ATOM 3115 C C . LEU A 1 406 ? 9.207 -45.308 60.817 1.00 156.77 406 LEU A C 1
ATOM 3116 O O . LEU A 1 406 ? 9.218 -44.095 60.998 1.00 159.46 406 LEU A O 1
ATOM 3121 N N . SER A 1 407 ? 10.300 -46.061 60.897 1.00 183.40 407 SER A N 1
ATOM 3122 C CA . SER A 1 407 ? 11.603 -45.494 61.227 1.00 184.78 407 SER A CA 1
ATOM 3123 C C . SER A 1 407 ? 12.075 -44.566 60.120 1.00 162.28 407 SER A C 1
ATOM 3124 O O . SER A 1 407 ? 11.390 -44.407 59.111 1.00 146.95 407 SER A O 1
ATOM 3127 N N . LEU A 1 408 ? 13.244 -43.961 60.300 1.00 210.57 408 LEU A N 1
ATOM 3128 C CA . LEU A 1 408 ? 13.730 -42.969 59.341 1.00 191.31 408 LEU A CA 1
ATOM 3129 C C . LEU A 1 408 ? 14.421 -43.573 58.108 1.00 176.57 408 LEU A C 1
ATOM 3130 O O . LEU A 1 408 ? 14.272 -43.065 56.992 1.00 158.76 408 LEU A O 1
ATOM 3135 N N . ARG A 1 409 ? 15.170 -44.653 58.316 1.00 162.42 409 ARG A N 1
ATOM 3136 C CA . ARG A 1 409 ? 15.738 -45.418 57.213 1.00 151.38 409 ARG A CA 1
ATOM 3137 C C . ARG A 1 409 ? 14.620 -45.762 56.245 1.00 140.97 409 ARG A C 1
ATOM 3138 O O . ARG A 1 409 ? 14.689 -45.448 55.061 1.00 125.42 409 ARG A O 1
ATOM 3146 N N . ASN A 1 410 ? 13.571 -46.378 56.770 1.00 211.95 410 ASN A N 1
ATOM 3147 C CA . ASN A 1 410 ? 12.457 -46.828 55.953 1.00 205.19 410 ASN A CA 1
ATOM 3148 C C . ASN A 1 410 ? 11.705 -45.688 55.275 1.00 190.82 410 ASN A C 1
ATOM 3149 O O . ASN A 1 410 ? 11.392 -45.776 54.090 1.00 178.64 410 ASN A O 1
ATOM 3154 N N . LYS A 1 411 ? 11.414 -44.622 56.017 1.00 164.96 411 LYS A N 1
ATOM 3155 C CA . LYS A 1 411 ? 10.711 -43.485 55.425 1.00 152.32 411 LYS A CA 1
ATOM 3156 C C . LYS A 1 411 ? 11.525 -42.879 54.291 1.00 135.12 411 LYS A C 1
ATOM 3157 O O . LYS A 1 411 ? 10.985 -42.520 53.249 1.00 124.45 411 LYS A O 1
ATOM 3163 N N . ASN A 1 412 ? 12.829 -42.768 54.493 1.00 147.27 412 ASN A N 1
ATOM 3164 C CA . ASN A 1 412 ? 13.678 -42.187 53.468 1.00 132.83 412 ASN A CA 1
ATOM 3165 C C . ASN A 1 412 ? 13.847 -43.089 52.230 1.00 124.77 412 ASN A C 1
ATOM 3166 O O . ASN A 1 412 ? 13.776 -42.615 51.095 1.00 111.75 412 ASN A O 1
ATOM 3171 N N . ILE A 1 413 ? 14.045 -44.386 52.440 1.00 145.90 413 ILE A N 1
ATOM 3172 C CA . ILE A 1 413 ? 14.098 -45.313 51.315 1.00 140.15 413 ILE A CA 1
ATOM 3173 C C . ILE A 1 413 ? 12.794 -45.222 50.532 1.00 133.11 413 ILE A C 1
ATOM 3174 O O . ILE A 1 413 ? 12.796 -45.121 49.307 1.00 122.41 413 ILE A O 1
ATOM 3179 N N . LEU A 1 414 ? 11.677 -45.260 51.251 1.00 144.72 414 LEU A N 1
ATOM 3180 C CA . LEU A 1 414 ? 10.363 -45.174 50.624 1.00 142.09 414 LEU A CA 1
ATOM 3181 C C . LEU A 1 414 ? 10.194 -43.877 49.824 1.00 129.83 414 LEU A C 1
ATOM 3182 O O . LEU A 1 414 ? 9.697 -43.892 48.707 1.00 123.70 414 LEU A O 1
ATOM 3187 N N . LEU A 1 415 ? 10.617 -42.755 50.383 1.00 122.58 415 LEU A N 1
ATOM 3188 C CA . LEU A 1 415 ? 10.544 -41.520 49.629 1.00 111.49 415 LEU A CA 1
ATOM 3189 C C . LEU A 1 415 ? 11.379 -41.610 48.354 1.00 101.72 415 LEU A C 1
ATOM 3190 O O . LEU A 1 415 ? 10.889 -41.313 47.265 1.00 95.26 415 LEU A O 1
ATOM 3195 N N . ILE A 1 416 ? 12.637 -42.026 48.492 1.00 139.06 416 ILE A N 1
ATOM 3196 C CA . ILE A 1 416 ? 13.564 -42.062 47.363 1.00 131.25 416 ILE A CA 1
ATOM 3197 C C . ILE A 1 416 ? 13.035 -42.949 46.251 1.00 130.77 416 ILE A C 1
ATOM 3198 O O . ILE A 1 416 ? 13.139 -42.620 45.070 1.00 125.04 416 ILE A O 1
ATOM 3203 N N . LEU A 1 417 ? 12.446 -44.071 46.628 1.00 117.92 417 LEU A N 1
ATOM 3204 C CA . LEU A 1 417 ? 11.881 -44.956 45.633 1.00 118.70 417 LEU A CA 1
ATOM 3205 C C . LEU A 1 417 ? 10.598 -44.391 45.018 1.00 116.52 417 LEU A C 1
ATOM 3206 O O . LEU A 1 417 ? 10.523 -44.265 43.817 1.00 111.95 417 LEU A O 1
ATOM 3211 N N . ILE A 1 418 ? 9.600 -44.024 45.814 1.00 125.34 418 ILE A N 1
ATOM 3212 C CA . ILE A 1 418 ? 8.436 -43.328 45.250 1.00 123.10 418 ILE A CA 1
ATOM 3213 C C . ILE A 1 418 ? 8.900 -42.301 44.187 1.00 112.56 418 ILE A C 1
ATOM 3214 O O . ILE A 1 418 ? 8.383 -42.249 43.064 1.00 109.87 418 ILE A O 1
ATOM 3219 N N . ALA A 1 419 ? 9.925 -41.532 44.537 1.00 108.76 419 ALA A N 1
ATOM 3220 C CA . ALA A 1 419 ? 10.464 -40.476 43.679 1.00 99.83 419 ALA A CA 1
ATOM 3221 C C . ALA A 1 419 ? 11.121 -40.942 42.361 1.00 96.86 419 ALA A C 1
ATOM 3222 O O . ALA A 1 419 ? 10.716 -40.516 41.250 1.00 93.67 419 ALA A O 1
ATOM 3224 N N . PHE A 1 420 ? 12.154 -41.777 42.475 1.00 129.18 420 PHE A N 1
ATOM 3225 C CA . PHE A 1 420 ? 12.817 -42.285 41.282 1.00 127.90 420 PHE A CA 1
ATOM 3226 C C . PHE A 1 420 ? 11.777 -42.935 40.380 1.00 131.73 420 PHE A C 1
ATOM 3227 O O . PHE A 1 420 ? 11.758 -42.720 39.154 1.00 131.29 420 PHE A O 1
ATOM 3235 N N . PHE A 1 421 ? 10.914 -43.730 41.000 1.00 103.43 421 PHE A N 1
ATOM 3236 C CA . PHE A 1 421 ? 9.819 -44.366 40.309 1.00 108.08 421 PHE A CA 1
ATOM 3237 C C . PHE A 1 421 ? 9.032 -43.334 39.509 1.00 104.74 421 PHE A C 1
ATOM 3238 O O . PHE A 1 421 ? 9.020 -43.407 38.285 1.00 105.11 421 PHE A O 1
ATOM 3246 N N . SER A 1 422 ? 8.416 -42.348 40.164 1.00 125.99 422 SER A N 1
ATOM 3247 C CA . SER A 1 422 ? 7.597 -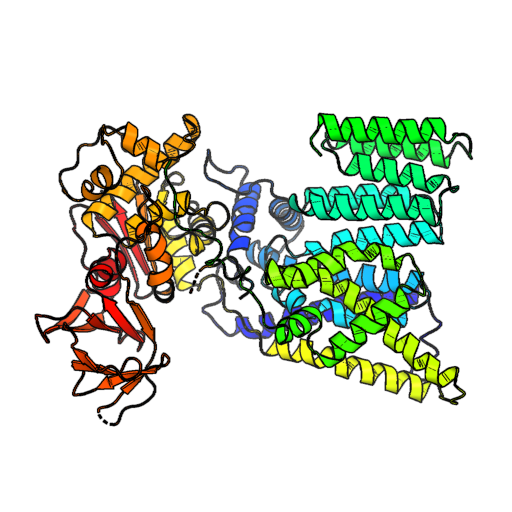41.369 39.414 1.00 123.60 422 SER A CA 1
ATOM 3248 C C . SER A 1 422 ? 8.325 -40.450 38.385 1.00 117.77 422 SER A C 1
ATOM 3249 O O . SER A 1 422 ? 7.706 -39.981 37.428 1.00 119.14 422 SER A O 1
ATOM 3252 N N . ILE A 1 423 ? 9.623 -40.212 38.575 1.00 93.17 423 ILE A N 1
ATOM 3253 C CA . ILE A 1 423 ? 10.454 -39.410 37.651 1.00 88.72 423 ILE A CA 1
ATOM 3254 C C . ILE A 1 423 ? 11.006 -40.147 36.379 1.00 92.27 423 ILE A C 1
ATOM 3255 O O . ILE A 1 423 ? 11.170 -39.584 35.232 1.00 92.10 423 ILE A O 1
ATOM 3260 N N . SER A 1 424 ? 11.308 -41.421 36.596 1.00 100.12 424 SER A N 1
ATOM 3261 C CA . SER A 1 424 ? 11.862 -42.253 35.542 1.00 104.79 424 SER A CA 1
ATOM 3262 C C . SER A 1 424 ? 11.103 -42.219 34.205 1.00 108.66 424 SER A C 1
ATOM 3263 O O . SER A 1 424 ? 11.713 -42.372 33.172 1.00 109.80 424 SER A O 1
ATOM 3266 N N . PRO A 1 425 ? 9.773 -42.044 34.219 1.00 106.96 425 PRO A N 1
ATOM 3267 C CA . PRO A 1 425 ? 9.030 -41.954 32.956 1.00 112.33 425 PRO A CA 1
ATOM 3268 C C . PRO A 1 425 ? 9.438 -40.753 32.137 1.00 108.92 425 PRO A C 1
ATOM 3269 O O . PRO A 1 425 ? 9.581 -40.817 30.914 1.00 114.08 425 PRO A O 1
ATOM 3273 N N . ALA A 1 426 ? 9.592 -39.636 32.824 1.00 118.31 426 ALA A N 1
ATOM 3274 C CA . ALA A 1 426 ? 10.089 -38.446 32.177 1.00 114.87 426 ALA A CA 1
ATOM 3275 C C . ALA A 1 426 ? 11.529 -38.665 31.724 1.00 114.35 426 ALA A C 1
ATOM 3276 O O . ALA A 1 426 ? 11.893 -38.303 30.578 1.00 117.25 426 ALA A O 1
ATOM 3278 N N . LEU A 1 427 ? 12.353 -39.278 32.584 1.00 87.72 427 LEU A N 1
ATOM 3279 C CA . LEU A 1 427 ? 13.694 -39.663 32.055 1.00 89.27 427 LEU A CA 1
ATOM 3280 C C . LEU A 1 427 ? 13.665 -40.424 30.686 1.00 99.11 427 LEU A C 1
ATOM 3281 O O . LEU A 1 427 ? 14.330 -40.034 29.692 1.00 102.44 427 LEU A O 1
ATOM 3286 N N . MET A 1 428 ? 12.900 -41.520 30.673 1.00 96.26 428 MET A N 1
ATOM 3287 C CA . MET A 1 428 ? 12.664 -42.390 29.525 1.00 107.25 428 MET A CA 1
ATOM 3288 C C . MET A 1 428 ? 12.264 -41.543 28.345 1.00 112.20 428 MET A C 1
ATOM 3289 O O . MET A 1 428 ? 12.849 -41.646 27.272 1.00 119.86 428 MET A O 1
ATOM 3294 N N . HIS A 1 429 ? 11.252 -40.704 28.546 1.00 94.96 429 HIS A N 1
ATOM 3295 C CA . HIS A 1 429 ? 10.804 -39.827 27.478 1.00 99.98 429 HIS A CA 1
ATOM 3296 C C . HIS A 1 429 ? 11.938 -38.993 26.924 1.00 99.10 429 HIS A C 1
ATOM 3297 O O . HIS A 1 429 ? 12.040 -38.813 25.713 1.00 107.45 429 HIS A O 1
ATOM 3304 N N . ILE A 1 430 ? 12.779 -38.467 27.814 1.00 93.53 430 ILE A N 1
ATOM 3305 C CA . ILE A 1 430 ? 13.923 -37.683 27.343 1.00 92.96 430 ILE A CA 1
ATOM 3306 C C . ILE A 1 430 ? 14.882 -38.512 26.502 1.00 101.57 430 ILE A C 1
ATOM 3307 O O . ILE A 1 430 ? 15.458 -38.002 25.534 1.00 107.61 430 ILE A O 1
ATOM 3312 N N . TYR A 1 431 ? 15.095 -39.769 26.900 1.00 89.19 431 TYR A N 1
ATOM 3313 C CA . TYR A 1 431 ? 15.984 -40.651 26.121 1.00 98.43 431 TYR A CA 1
ATOM 3314 C C . TYR A 1 431 ? 15.406 -40.874 24.747 1.00 112.01 431 TYR A C 1
ATOM 3315 O O . TYR A 1 431 ? 16.119 -40.870 23.748 1.00 121.85 431 TYR A O 1
ATOM 3324 N N . TYR A 1 432 ? 14.096 -41.072 24.719 1.00 91.54 432 TYR A N 1
ATOM 3325 C CA . TYR A 1 432 ? 13.403 -41.431 23.509 1.00 103.15 432 TYR A CA 1
ATOM 3326 C C . TYR A 1 432 ? 13.135 -40.213 22.664 1.00 101.79 432 TYR A C 1
ATOM 3327 O O . TYR A 1 432 ? 12.762 -40.335 21.514 1.00 105.36 432 TYR A O 1
ATOM 3336 N N . TYR A 1 433 ? 13.343 -39.031 23.229 1.00 119.00 433 TYR A N 1
ATOM 3337 C CA . TYR A 1 433 ? 13.019 -37.781 22.529 1.00 112.37 433 TYR A CA 1
ATOM 3338 C C . TYR A 1 433 ? 14.227 -37.128 21.831 1.00 113.20 433 TYR A C 1
ATOM 3339 O O . TYR A 1 433 ? 14.860 -36.208 22.377 1.00 107.75 433 TYR A O 1
ATOM 3348 N N . LYS A 1 434 ? 14.513 -37.606 20.618 1.00 109.61 434 LYS A N 1
ATOM 3349 C CA . LYS A 1 434 ? 15.711 -37.224 19.871 1.00 113.68 434 LYS A CA 1
ATOM 3350 C C . LYS A 1 434 ? 15.417 -36.372 18.649 1.00 112.97 434 LYS A C 1
ATOM 3351 O O . LYS A 1 434 ? 15.469 -36.878 17.534 1.00 120.29 434 LYS A O 1
ATOM 3357 N N . SER A 1 435 ? 15.137 -35.086 18.834 1.00 118.24 435 SER A N 1
ATOM 3358 C CA . SER A 1 435 ? 14.859 -34.226 17.682 1.00 118.10 435 SER A CA 1
ATOM 3359 C C . SER A 1 435 ? 16.063 -34.144 16.772 1.00 127.55 435 SER A C 1
ATOM 3360 O O . SER A 1 435 ? 17.192 -34.373 17.198 1.00 132.47 435 SER A O 1
ATOM 3363 N N . SER A 1 436 ? 15.817 -33.819 15.512 1.00 113.74 436 SER A N 1
ATOM 3364 C CA . SER A 1 436 ? 16.895 -33.387 14.658 1.00 122.88 436 SER A CA 1
ATOM 3365 C C . SER A 1 436 ? 16.979 -31.881 14.836 1.00 115.55 436 SER A C 1
ATOM 3366 O O . SER A 1 436 ? 16.556 -31.339 15.841 1.00 102.55 436 SER A O 1
ATOM 3369 N N . THR A 1 437 ? 17.525 -31.198 13.857 1.00 106.34 437 THR A N 1
ATOM 3370 C CA . THR A 1 437 ? 17.649 -29.772 13.945 1.00 99.65 437 THR A CA 1
ATOM 3371 C C . THR A 1 437 ? 16.526 -29.197 13.126 1.00 103.26 437 THR A C 1
ATOM 3372 O O . THR A 1 437 ? 15.941 -29.896 12.307 1.00 115.80 437 THR A O 1
ATOM 3376 N N . VAL A 1 438 ? 16.209 -27.930 13.335 1.00 95.76 438 VAL A N 1
ATOM 3377 C CA . VAL A 1 438 ? 15.336 -27.242 12.395 1.00 101.26 438 VAL A CA 1
ATOM 3378 C C . VAL A 1 438 ? 15.755 -27.670 10.995 1.00 120.74 438 VAL A C 1
ATOM 3379 O O . VAL A 1 438 ? 14.942 -28.194 10.235 1.00 127.99 438 VAL A O 1
ATOM 3383 N N . PHE A 1 439 ? 17.038 -27.471 10.686 1.00 83.77 439 PHE A N 1
ATOM 3384 C CA . PHE A 1 439 ? 17.610 -27.793 9.386 1.00 103.87 439 PHE A CA 1
ATOM 3385 C C . PHE A 1 439 ? 18.820 -28.683 9.572 1.00 108.72 439 PHE A C 1
ATOM 3386 O O . PHE A 1 439 ? 19.337 -28.820 10.673 1.00 96.51 439 PHE A O 1
ATOM 3394 N N . THR A 1 440 ? 19.289 -29.271 8.478 1.00 85.91 440 THR A N 1
ATOM 3395 C CA . THR A 1 440 ? 20.534 -30.011 8.487 1.00 98.28 440 THR A CA 1
ATOM 3396 C C . THR A 1 440 ? 21.622 -29.101 7.964 1.00 110.01 440 THR A C 1
ATOM 3397 O O . THR A 1 440 ? 21.350 -28.173 7.208 1.00 111.18 440 THR A O 1
ATOM 3401 N N . SER A 1 441 ? 22.857 -29.369 8.367 1.00 116.96 441 SER A N 1
ATOM 3402 C CA . SER A 1 441 ? 24.004 -28.702 7.773 1.00 115.60 441 SER A CA 1
ATOM 3403 C C . SER A 1 441 ? 23.713 -28.364 6.326 1.00 113.00 441 SER A C 1
ATOM 3404 O O . SER A 1 441 ? 23.612 -27.206 5.961 1.00 107.54 441 SER A O 1
ATOM 3407 N N . TYR A 1 442 ? 23.559 -29.394 5.512 1.00 116.27 442 TYR A N 1
ATOM 3408 C CA . TYR A 1 442 ? 23.371 -29.223 4.085 1.00 115.07 442 TYR A CA 1
ATOM 3409 C C . TYR A 1 442 ? 22.526 -27.988 3.760 1.00 107.16 442 TYR A C 1
ATOM 3410 O O . TYR A 1 442 ? 22.967 -27.105 3.011 1.00 104.73 442 TYR A O 1
ATOM 3419 N N . GLU A 1 443 ? 21.331 -27.914 4.351 1.00 123.91 443 GLU A N 1
ATOM 3420 C CA . GLU A 1 443 ? 20.381 -26.821 4.092 1.00 117.18 443 GLU A CA 1
ATOM 3421 C C . GLU A 1 443 ? 20.895 -25.449 4.564 1.00 111.92 443 GLU A C 1
ATOM 3422 O O . GLU A 1 443 ? 20.893 -24.446 3.819 1.00 107.74 443 GLU A O 1
ATOM 3428 N N . ALA A 1 444 ? 21.346 -25.415 5.809 1.00 122.53 444 ALA A N 1
ATOM 3429 C CA . ALA A 1 444 ? 22.012 -24.240 6.330 1.00 118.63 444 ALA A CA 1
ATOM 3430 C C . ALA A 1 444 ? 22.980 -23.739 5.282 1.00 119.01 444 ALA A C 1
ATOM 3431 O O . ALA A 1 444 ? 22.725 -22.727 4.644 1.00 115.38 444 ALA A O 1
ATOM 3433 N N . SER A 1 445 ? 24.075 -24.480 5.095 1.00 127.66 445 SER A N 1
ATOM 3434 C CA . SER A 1 445 ? 25.178 -24.082 4.222 1.00 128.81 445 SER A CA 1
ATOM 3435 C C . SER A 1 445 ? 24.724 -23.720 2.816 1.00 127.66 445 SER A C 1
ATOM 3436 O O . SER A 1 445 ? 25.318 -22.855 2.179 1.00 127.32 445 SER A O 1
ATOM 3439 N N . ILE A 1 446 ? 23.680 -24.377 2.326 1.00 123.83 446 ILE A N 1
ATOM 3440 C CA . ILE A 1 446 ? 23.096 -23.949 1.062 1.00 122.77 446 ILE A CA 1
ATOM 3441 C C . ILE A 1 446 ? 22.662 -22.487 1.218 1.00 116.95 446 ILE A C 1
ATOM 3442 O O . ILE A 1 446 ? 22.983 -21.624 0.372 1.00 117.06 446 ILE A O 1
ATOM 3447 N N . LEU A 1 447 ? 21.973 -22.199 2.324 1.00 125.60 447 LEU A N 1
ATOM 3448 C CA . LEU A 1 447 ? 21.503 -20.826 2.571 1.00 120.21 447 LEU A CA 1
ATOM 3449 C C . LEU A 1 447 ? 22.617 -19.792 2.810 1.00 119.44 447 LEU A C 1
ATOM 3450 O O . LEU A 1 447 ? 22.585 -18.686 2.258 1.00 117.71 447 LEU A O 1
ATOM 3455 N N . ASN A 1 448 ? 23.598 -20.157 3.628 1.00 110.23 448 ASN A N 1
ATOM 3456 C CA . ASN A 1 448 ? 24.802 -19.358 3.829 1.00 110.55 448 ASN A CA 1
ATOM 3457 C C . ASN A 1 448 ? 25.467 -19.006 2.501 1.00 113.83 448 ASN A C 1
ATOM 3458 O O . ASN A 1 448 ? 25.738 -17.841 2.215 1.00 111.10 448 ASN A O 1
ATOM 3463 N N . ASP A 1 449 ? 25.739 -20.028 1.699 1.00 132.07 449 ASP A N 1
ATOM 3464 C CA . ASP A 1 449 ? 26.177 -19.826 0.331 1.00 135.90 449 ASP A CA 1
ATOM 3465 C C . ASP A 1 449 ? 25.258 -18.807 -0.350 1.00 133.43 449 ASP A C 1
ATOM 3466 O O . ASP A 1 449 ? 25.739 -17.911 -1.043 1.00 134.26 449 ASP A O 1
ATOM 3471 N N . LEU A 1 450 ? 23.941 -18.932 -0.144 1.00 133.99 450 LEU A N 1
ATOM 3472 C CA . LEU A 1 450 ? 22.983 -17.961 -0.717 1.00 130.48 450 LEU A CA 1
ATOM 3473 C C . LEU A 1 450 ? 23.230 -16.518 -0.243 1.00 125.18 450 LEU A C 1
ATOM 3474 O O . LEU A 1 450 ? 22.928 -15.555 -0.957 1.00 122.72 450 LEU A O 1
ATOM 3479 N N . LYS A 1 451 ? 23.770 -16.373 0.965 1.00 136.76 451 LYS A N 1
ATOM 3480 C CA . LYS A 1 451 ? 24.095 -15.048 1.500 1.00 129.33 451 LYS A CA 1
ATOM 3481 C C . LYS A 1 451 ? 25.076 -14.282 0.604 1.00 129.93 451 LYS A C 1
ATOM 3482 O O . LYS A 1 451 ? 24.821 -13.138 0.234 1.00 124.74 451 LYS A O 1
ATOM 3488 N N . ASN A 1 452 ? 26.186 -14.927 0.248 1.00 145.37 452 ASN A N 1
ATOM 3489 C CA . ASN A 1 452 ? 27.248 -14.311 -0.554 1.00 147.35 452 ASN A CA 1
ATOM 3490 C C . ASN A 1 452 ? 26.915 -14.151 -2.028 1.00 150.15 452 ASN A C 1
ATOM 3491 O O . ASN A 1 452 ? 27.765 -13.740 -2.809 1.00 153.67 452 ASN A O 1
ATOM 3496 N N . LYS A 1 453 ? 25.695 -14.499 -2.412 1.00 130.32 453 LYS A N 1
ATOM 3497 C CA . LYS A 1 453 ? 25.260 -14.343 -3.792 1.00 132.28 453 LYS A CA 1
ATOM 3498 C C . LYS A 1 453 ? 24.212 -13.253 -3.877 1.00 124.11 453 LYS A C 1
ATOM 3499 O O . LYS A 1 453 ? 23.996 -12.656 -4.931 1.00 124.44 453 LYS A O 1
ATOM 3505 N N . ALA A 1 454 ? 23.554 -13.007 -2.754 1.00 154.76 454 ALA A N 1
ATOM 3506 C CA . ALA A 1 454 ? 22.354 -12.192 -2.747 1.00 148.54 454 ALA A CA 1
ATOM 3507 C C . ALA A 1 454 ? 22.537 -10.879 -1.995 1.00 140.56 454 ALA A C 1
ATOM 3508 O O . ALA A 1 454 ? 23.399 -10.767 -1.122 1.00 138.31 454 ALA A O 1
ATOM 3510 N N . GLN A 1 455 ? 21.722 -9.885 -2.339 1.00 146.39 455 GLN A N 1
ATOM 3511 C CA . GLN A 1 455 ? 21.778 -8.586 -1.668 1.00 139.31 455 GLN A CA 1
ATOM 3512 C C . GLN A 1 455 ? 20.845 -8.529 -0.450 1.00 134.69 455 GLN A C 1
ATOM 3513 O O . GLN A 1 455 ? 19.763 -9.127 -0.443 1.00 136.48 455 GLN A O 1
ATOM 3519 N N . ARG A 1 456 ? 21.283 -7.801 0.574 1.00 121.82 456 ARG A N 1
ATOM 3520 C CA . ARG A 1 456 ? 20.609 -7.768 1.870 1.00 117.70 456 ARG A CA 1
ATOM 3521 C C . ARG A 1 456 ? 19.146 -7.345 1.823 1.00 117.36 456 ARG A C 1
ATOM 3522 O O . ARG A 1 456 ? 18.391 -7.593 2.771 1.00 115.99 456 ARG A O 1
ATOM 3530 N N . GLU A 1 457 ? 18.763 -6.705 0.722 1.00 83.40 457 GLU A N 1
ATOM 3531 C CA . GLU A 1 457 ? 17.413 -6.186 0.547 1.00 84.33 457 GLU A CA 1
ATOM 3532 C C . GLU A 1 457 ? 16.587 -7.122 -0.377 1.00 90.22 457 GLU A C 1
ATOM 3533 O O . GLU A 1 457 ? 15.396 -6.869 -0.644 1.00 92.53 457 GLU A O 1
ATOM 3539 N N . ASP A 1 458 ? 17.225 -8.210 -0.834 1.00 97.07 458 ASP A N 1
ATOM 3540 C CA . ASP A 1 458 ? 16.622 -9.170 -1.768 1.00 102.92 458 ASP A CA 1
ATOM 3541 C C . ASP A 1 458 ? 15.581 -10.050 -1.102 1.00 104.26 458 ASP A C 1
ATOM 3542 O O . ASP A 1 458 ? 15.831 -10.590 -0.035 1.00 102.51 458 ASP A O 1
ATOM 3547 N N . TYR A 1 459 ? 14.426 -10.228 -1.737 1.00 113.70 459 TYR A N 1
ATOM 3548 C CA . TYR A 1 459 ? 13.410 -11.134 -1.201 1.00 114.33 459 TYR A CA 1
ATOM 3549 C C . TYR A 1 459 ? 13.569 -12.581 -1.625 1.00 118.60 459 TYR A C 1
ATOM 3550 O O . TYR A 1 459 ? 13.867 -12.882 -2.779 1.00 121.79 459 TYR A O 1
ATOM 3559 N N . VAL A 1 460 ? 13.354 -13.479 -0.678 1.00 91.18 460 VAL A N 1
ATOM 3560 C CA . VAL A 1 460 ? 13.294 -14.903 -0.983 1.00 95.85 460 VAL A CA 1
ATOM 3561 C C . VAL A 1 460 ? 11.877 -15.478 -0.759 1.00 95.44 460 VAL A C 1
ATOM 3562 O O . VAL A 1 460 ? 11.327 -15.408 0.336 1.00 92.15 460 VAL A O 1
ATOM 3566 N N . VAL A 1 461 ? 11.257 -16.010 -1.803 1.00 100.52 461 VAL A N 1
ATOM 3567 C CA . VAL A 1 461 ? 9.978 -16.679 -1.606 1.00 97.74 461 VAL A CA 1
ATOM 3568 C C . VAL A 1 461 ? 10.242 -18.124 -1.196 1.00 98.08 461 VAL A C 1
ATOM 3569 O O . VAL A 1 461 ? 10.970 -18.857 -1.871 1.00 101.17 461 VAL A O 1
ATOM 3573 N N . ALA A 1 462 ? 9.678 -18.500 -0.053 1.00 93.86 462 ALA A N 1
ATOM 3574 C CA . ALA A 1 462 ? 9.713 -19.865 0.449 1.00 94.82 462 ALA A CA 1
ATOM 3575 C C . ALA A 1 462 ? 8.453 -20.004 1.277 1.00 90.45 462 ALA A C 1
ATOM 3576 O O . ALA A 1 462 ? 7.648 -19.079 1.322 1.00 85.60 462 ALA A O 1
ATOM 3578 N N . TRP A 1 463 ? 8.264 -21.153 1.906 1.00 128.54 463 TRP A N 1
ATOM 3579 C CA . TRP A 1 463 ? 7.129 -21.330 2.795 1.00 121.67 463 TRP A CA 1
ATOM 3580 C C . TRP A 1 463 ? 7.473 -20.632 4.125 1.00 117.18 463 TRP A C 1
ATOM 3581 O O . TRP A 1 463 ? 8.646 -20.314 4.353 1.00 119.50 463 TRP A O 1
ATOM 3592 N N . TRP A 1 464 ? 6.473 -20.366 4.979 1.00 88.98 464 TRP A N 1
ATOM 3593 C CA . TRP A 1 464 ? 6.698 -19.709 6.295 1.00 84.52 464 TRP A CA 1
ATOM 3594 C C . TRP A 1 464 ? 7.453 -20.516 7.401 1.00 84.80 464 TRP A C 1
ATOM 3595 O O . TRP A 1 464 ? 8.136 -19.916 8.245 1.00 82.53 464 TRP A O 1
ATOM 3606 N N . ASP A 1 465 ? 7.312 -21.849 7.392 1.00 82.05 465 ASP A N 1
ATOM 3607 C CA . ASP A 1 465 ? 8.069 -22.744 8.258 1.00 83.41 465 ASP A CA 1
ATOM 3608 C C . ASP A 1 465 ? 9.539 -22.432 8.174 1.00 89.15 465 ASP A C 1
ATOM 3609 O O . ASP A 1 465 ? 10.283 -22.593 9.138 1.00 87.32 465 ASP A O 1
ATOM 3614 N N . TYR A 1 466 ? 9.964 -22.015 6.994 1.00 92.76 466 TYR A N 1
ATOM 3615 C CA . TYR A 1 466 ? 11.372 -21.908 6.688 1.00 97.79 466 TYR A CA 1
ATOM 3616 C C . TYR A 1 466 ? 11.937 -20.511 6.911 1.00 94.36 466 TYR A C 1
ATOM 3617 O O . TYR A 1 466 ? 13.126 -20.362 7.254 1.00 95.54 466 TYR A O 1
ATOM 3626 N N . GLY A 1 467 ? 11.078 -19.503 6.724 1.00 111.17 467 GLY A N 1
ATOM 3627 C CA . GLY A 1 467 ? 11.445 -18.091 6.714 1.00 108.46 467 GLY A CA 1
ATOM 3628 C C . GLY A 1 467 ? 12.477 -17.598 7.713 1.00 106.72 467 GLY A C 1
ATOM 3629 O O . GLY A 1 467 ? 13.433 -16.892 7.344 1.00 109.73 467 GLY A O 1
ATOM 3630 N N . TYR A 1 468 ? 12.288 -17.942 8.984 1.00 112.81 468 TYR A N 1
ATOM 3631 C CA . TYR A 1 468 ? 13.296 -17.635 9.995 1.00 110.46 468 TYR A CA 1
ATOM 3632 C C . TYR A 1 468 ? 14.674 -18.164 9.595 1.00 117.01 468 TYR A C 1
ATOM 3633 O O . TYR A 1 468 ? 15.513 -17.351 9.253 1.00 119.17 468 TYR A O 1
ATOM 3642 N N . PRO A 1 469 ? 14.911 -19.509 9.623 1.00 71.08 469 PRO A N 1
ATOM 3643 C CA . PRO A 1 469 ? 16.181 -20.069 9.145 1.00 78.67 469 PRO A CA 1
ATOM 3644 C C . PRO A 1 469 ? 16.664 -19.438 7.854 1.00 85.18 469 PRO A C 1
ATOM 3645 O O . PRO A 1 469 ? 17.791 -18.959 7.844 1.00 87.58 469 PRO A O 1
ATOM 3649 N N . ILE A 1 470 ? 15.841 -19.435 6.803 1.00 112.11 470 ILE A N 1
ATOM 3650 C CA . ILE A 1 470 ? 16.239 -18.757 5.565 1.00 113.48 470 ILE A CA 1
ATOM 3651 C C . ILE A 1 470 ? 16.916 -17.430 5.905 1.00 109.28 470 ILE A C 1
ATOM 3652 O O . ILE A 1 470 ? 17.997 -17.097 5.386 1.00 110.04 470 ILE A O 1
ATOM 3657 N N . ARG A 1 471 ? 16.277 -16.679 6.797 1.00 110.83 471 ARG A N 1
ATOM 3658 C CA . ARG A 1 471 ? 16.750 -15.344 7.143 1.00 105.40 471 ARG A CA 1
ATOM 3659 C C . ARG A 1 471 ? 18.029 -15.283 8.011 1.00 103.74 471 ARG A C 1
ATOM 3660 O O . ARG A 1 471 ? 18.907 -14.464 7.782 1.00 100.91 471 ARG A O 1
ATOM 3668 N N . TYR A 1 472 ? 18.135 -16.141 9.010 1.00 108.86 472 TYR A N 1
ATOM 3669 C CA . TYR A 1 472 ? 19.274 -16.103 9.894 1.00 107.94 472 TYR A CA 1
ATOM 3670 C C . TYR A 1 472 ? 20.476 -16.550 9.126 1.00 112.78 472 TYR A C 1
ATOM 3671 O O . TYR A 1 472 ? 21.582 -16.077 9.351 1.00 111.17 472 TYR A O 1
ATOM 3680 N N . TYR A 1 473 ? 20.266 -17.503 8.235 1.00 98.40 473 TYR A N 1
ATOM 3681 C CA . TYR A 1 473 ? 21.371 -18.055 7.462 1.00 103.25 473 TYR A CA 1
ATOM 3682 C C . TYR A 1 473 ? 21.764 -17.217 6.233 1.00 103.11 473 TYR A C 1
ATOM 3683 O O . TYR A 1 473 ? 22.923 -17.253 5.809 1.00 105.53 473 TYR A O 1
ATOM 3692 N N . SER A 1 474 ? 20.812 -16.451 5.689 1.00 96.20 474 SER A N 1
ATOM 3693 C CA . SER A 1 474 ? 21.064 -15.675 4.473 1.00 96.30 474 SER A CA 1
ATOM 3694 C C . SER A 1 474 ? 21.044 -14.157 4.607 1.00 88.34 474 SER A C 1
ATOM 3695 O O . SER A 1 474 ? 21.488 -13.464 3.703 1.00 87.71 474 SER A O 1
ATOM 3698 N N . ASP A 1 475 ? 20.518 -13.642 5.710 1.00 123.17 475 ASP A N 1
ATOM 3699 C CA . ASP A 1 475 ? 20.432 -12.192 5.922 1.00 115.87 475 ASP A CA 1
ATOM 3700 C C . ASP A 1 475 ? 19.523 -11.533 4.874 1.00 115.62 475 ASP A C 1
ATOM 3701 O O . ASP A 1 475 ? 19.400 -10.304 4.808 1.00 112.95 475 ASP A O 1
ATOM 3706 N N . VAL A 1 476 ? 18.878 -12.365 4.065 1.00 111.48 476 VAL A N 1
ATOM 3707 C CA . VAL A 1 476 ? 17.902 -11.893 3.090 1.00 112.65 476 VAL A CA 1
ATOM 3708 C C . VAL A 1 476 ? 16.553 -11.476 3.722 1.00 110.68 476 VAL A C 1
ATOM 3709 O O . VAL A 1 476 ? 16.359 -11.615 4.919 1.00 108.88 476 VAL A O 1
ATOM 3713 N N . LYS A 1 477 ? 15.631 -10.950 2.918 1.00 111.54 477 LYS A N 1
ATOM 3714 C CA . LYS A 1 477 ? 14.266 -10.681 3.375 1.00 111.60 477 LYS A CA 1
ATOM 3715 C C . LYS A 1 477 ? 13.346 -11.792 2.874 1.00 117.40 477 LYS A C 1
ATOM 3716 O O . LYS A 1 477 ? 13.549 -12.319 1.776 1.00 121.40 477 LYS A O 1
ATOM 3722 N N . THR A 1 478 ? 12.320 -12.125 3.658 1.00 127.58 478 THR A N 1
ATOM 3723 C CA . THR A 1 478 ? 11.355 -13.157 3.272 1.00 129.12 478 THR A CA 1
ATOM 3724 C C . THR A 1 478 ? 9.930 -12.621 3.243 1.00 122.89 478 THR A C 1
ATOM 3725 O O . THR A 1 478 ? 9.629 -11.587 3.840 1.00 117.76 478 THR A O 1
ATOM 3729 N N . LEU A 1 479 ? 9.045 -13.330 2.556 1.00 110.93 479 LEU A N 1
ATOM 3730 C CA . LEU A 1 479 ? 7.678 -12.856 2.420 1.00 106.43 479 LEU A CA 1
ATOM 3731 C C . LEU A 1 479 ? 6.889 -13.170 3.678 1.00 100.06 479 LEU A C 1
ATOM 3732 O O . LEU A 1 479 ? 6.081 -12.356 4.138 1.00 95.39 479 LEU A O 1
ATOM 3737 N N . ILE A 1 480 ? 7.113 -14.365 4.224 1.00 100.23 480 ILE A N 1
ATOM 3738 C CA . ILE A 1 480 ? 6.354 -14.823 5.385 1.00 96.47 480 ILE A CA 1
ATOM 3739 C C . ILE A 1 480 ? 7.218 -15.665 6.310 1.00 98.06 480 ILE A C 1
ATOM 3740 O O . ILE A 1 480 ? 8.003 -16.494 5.854 1.00 103.35 480 ILE A O 1
ATOM 3745 N N . ASP A 1 481 ? 7.070 -15.436 7.611 1.00 97.63 481 ASP A N 1
ATOM 3746 C CA . ASP A 1 481 ? 7.760 -16.230 8.624 1.00 98.10 481 ASP A CA 1
ATOM 3747 C C . ASP A 1 481 ? 6.793 -16.776 9.688 1.00 91.32 481 ASP A C 1
ATOM 3748 O O . ASP A 1 481 ? 5.600 -16.451 9.692 1.00 87.66 481 ASP A O 1
ATOM 3753 N N . GLY A 1 482 ? 7.319 -17.619 10.574 1.00 102.26 482 GLY A N 1
ATOM 3754 C CA . GLY A 1 482 ? 6.543 -18.209 11.654 1.00 97.22 482 GLY A CA 1
ATOM 3755 C C . GLY A 1 482 ? 5.822 -17.213 12.534 1.00 90.76 482 GLY A C 1
ATOM 3756 O O . GLY A 1 482 ? 5.132 -17.602 13.469 1.00 87.07 482 GLY A O 1
ATOM 3757 N N . GLY A 1 483 ? 5.997 -15.928 12.241 1.00 91.31 483 GLY A N 1
ATOM 3758 C CA . GLY A 1 483 ? 5.317 -14.869 12.955 1.00 86.06 483 GLY A CA 1
ATOM 3759 C C . GLY A 1 483 ? 4.328 -14.196 12.025 1.00 86.75 483 GLY A C 1
ATOM 3760 O O . GLY A 1 483 ? 3.170 -13.960 12.392 1.00 83.34 483 GLY A O 1
ATOM 3761 N N . LYS A 1 484 ? 4.781 -13.902 10.809 1.00 97.85 484 LYS A N 1
ATOM 3762 C CA . LYS A 1 484 ? 3.928 -13.350 9.754 1.00 99.54 484 LYS A CA 1
ATOM 3763 C C . LYS A 1 484 ? 3.425 -14.501 8.892 1.00 103.57 484 LYS A C 1
ATOM 3764 O O . LYS A 1 484 ? 4.025 -14.828 7.872 1.00 109.74 484 LYS A O 1
ATOM 3770 N N . HIS A 1 485 ? 2.340 -15.136 9.312 1.00 102.78 485 HIS A N 1
ATOM 3771 C CA . HIS A 1 485 ? 1.890 -16.330 8.611 1.00 106.30 485 HIS A CA 1
ATOM 3772 C C . HIS A 1 485 ? 0.381 -16.528 8.675 1.00 104.16 485 HIS A C 1
ATOM 3773 O O . HIS A 1 485 ? -0.089 -17.635 8.918 1.00 104.78 485 HIS A O 1
ATOM 3780 N N . LEU A 1 486 ? -0.374 -15.454 8.451 1.00 111.19 486 LEU A N 1
ATOM 3781 C CA . LEU A 1 486 ? -1.823 -15.566 8.295 1.00 110.58 486 LEU A CA 1
ATOM 3782 C C . LEU A 1 486 ? -2.164 -16.116 6.910 1.00 115.35 486 LEU A C 1
ATOM 3783 O O . LEU A 1 486 ? -1.327 -16.074 5.997 1.00 119.03 486 LEU A O 1
ATOM 3788 N N . GLY A 1 487 ? -3.383 -16.635 6.754 1.00 87.43 487 GLY A N 1
ATOM 3789 C CA . GLY A 1 487 ? -3.838 -17.111 5.457 1.00 91.88 487 GLY A CA 1
ATOM 3790 C C . GLY A 1 487 ? -3.541 -16.125 4.340 1.00 94.45 487 GLY A C 1
ATOM 3791 O O . GLY A 1 487 ? -3.045 -16.533 3.265 1.00 98.85 487 GLY A O 1
ATOM 3792 N N . LYS A 1 488 ? -3.846 -14.841 4.609 1.00 97.15 488 LYS A N 1
ATOM 3793 C CA . LYS A 1 488 ? -3.571 -13.735 3.701 1.00 99.35 488 LYS A CA 1
ATOM 3794 C C . LYS A 1 488 ? -2.079 -13.626 3.342 1.00 101.27 488 LYS A C 1
ATOM 3795 O O . LYS A 1 488 ? -1.738 -13.298 2.207 1.00 102.25 488 LYS A O 1
ATOM 3801 N N . ASP A 1 489 ? -1.180 -13.916 4.278 1.00 94.38 489 ASP A N 1
ATOM 3802 C CA . ASP A 1 489 ? 0.251 -13.790 3.990 1.00 95.73 489 ASP A CA 1
ATOM 3803 C C . ASP A 1 489 ? 0.784 -15.056 3.341 1.00 99.01 489 ASP A C 1
ATOM 3804 O O . ASP A 1 489 ? 1.556 -14.993 2.380 1.00 102.57 489 ASP A O 1
ATOM 3809 N N . ASN A 1 490 ? 0.368 -16.201 3.872 1.00 84.05 490 ASN A N 1
ATOM 3810 C CA . ASN A 1 490 ? 0.691 -17.473 3.250 1.00 87.14 490 ASN A CA 1
ATOM 3811 C C . ASN A 1 490 ? 0.200 -17.613 1.800 1.00 89.79 490 ASN A C 1
ATOM 3812 O O . ASN A 1 490 ? 0.738 -18.426 1.029 1.00 93.82 490 ASN A O 1
ATOM 3817 N N . PHE A 1 491 ? -0.823 -16.846 1.422 1.00 83.75 491 PHE A N 1
ATOM 3818 C CA . PHE A 1 491 ? -1.384 -17.000 0.074 1.00 85.79 491 PHE A CA 1
ATOM 3819 C C . PHE A 1 491 ? -0.363 -16.911 -1.049 1.00 89.64 491 PHE A C 1
ATOM 3820 O O . PHE A 1 491 ? -0.327 -17.773 -1.922 1.00 93.11 491 PHE A O 1
ATOM 3828 N N . PHE A 1 492 ? 0.452 -15.862 -1.024 1.00 88.15 492 PHE A N 1
ATOM 3829 C CA . PHE A 1 492 ? 1.477 -15.662 -2.047 1.00 93.06 492 PHE A CA 1
ATOM 3830 C C . PHE A 1 492 ? 2.527 -16.781 -2.129 1.00 97.49 492 PHE A C 1
ATOM 3831 O O . PHE A 1 492 ? 2.645 -17.465 -3.157 1.00 102.64 492 PHE A O 1
ATOM 3839 N N . SER A 1 493 ? 3.298 -16.970 -1.066 1.00 86.22 493 SER A N 1
ATOM 3840 C CA . SER A 1 493 ? 4.256 -18.080 -1.061 1.00 90.75 493 SER A CA 1
ATOM 3841 C C . SER A 1 493 ? 3.618 -19.447 -1.429 1.00 91.73 493 SER A C 1
ATOM 3842 O O . SER A 1 493 ? 4.261 -20.302 -2.040 1.00 97.28 493 SER A O 1
ATOM 3845 N N . SER A 1 494 ? 2.355 -19.640 -1.054 1.00 100.08 494 SER A N 1
ATOM 3846 C CA . SER A 1 494 ? 1.615 -20.824 -1.472 1.00 101.40 494 SER A CA 1
ATOM 3847 C C . SER A 1 494 ? 1.534 -20.849 -2.985 1.00 106.52 494 SER A C 1
ATOM 3848 O O . SER A 1 494 ? 1.908 -21.827 -3.630 1.00 111.63 494 SER A O 1
ATOM 3851 N N . PHE A 1 495 ? 1.039 -19.753 -3.542 1.00 96.81 495 PHE A N 1
ATOM 3852 C CA . PHE A 1 495 ? 0.793 -19.633 -4.971 1.00 101.33 495 PHE A CA 1
ATOM 3853 C C . PHE A 1 495 ? 2.049 -19.851 -5.814 1.00 108.04 495 PHE A C 1
ATOM 3854 O O . PHE A 1 495 ? 2.062 -20.699 -6.713 1.00 110.76 495 PHE A O 1
ATOM 3862 N N . VAL A 1 496 ? 3.096 -19.078 -5.526 1.00 99.64 496 VAL A N 1
ATOM 3863 C CA . VAL A 1 496 ? 4.370 -19.186 -6.250 1.00 104.08 496 VAL A CA 1
ATOM 3864 C C . VAL A 1 496 ? 4.920 -20.602 -6.281 1.00 105.22 496 VAL A C 1
ATOM 3865 O O . VAL A 1 496 ? 5.645 -20.971 -7.180 1.00 107.79 496 VAL A O 1
ATOM 3869 N N . LEU A 1 497 ? 4.556 -21.388 -5.285 1.00 84.24 497 LEU A N 1
ATOM 3870 C CA . LEU A 1 497 ? 5.066 -22.730 -5.130 1.00 85.91 497 LEU A CA 1
ATOM 3871 C C . LEU A 1 497 ? 4.142 -23.838 -5.577 1.00 86.49 497 LEU A C 1
ATOM 3872 O O . LEU A 1 497 ? 4.594 -24.969 -5.697 1.00 89.17 497 LEU A O 1
ATOM 3877 N N . SER A 1 498 ? 2.852 -23.567 -5.751 1.00 91.20 498 SER A N 1
ATOM 3878 C CA . SER A 1 498 ? 1.944 -24.670 -6.092 1.00 91.67 498 SER A CA 1
ATOM 3879 C C . SER A 1 498 ? 1.148 -24.473 -7.378 1.00 93.65 498 SER A C 1
ATOM 3880 O O . SER A 1 498 ? 0.596 -25.430 -7.933 1.00 95.86 498 SER A O 1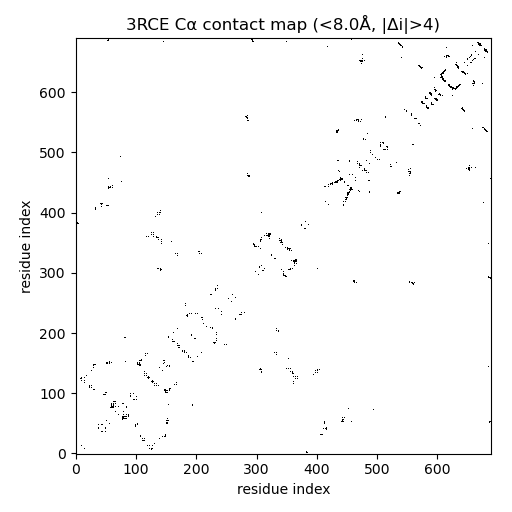
ATOM 3883 N N . LYS A 1 499 ? 1.091 -23.240 -7.857 1.00 121.61 499 LYS A N 1
ATOM 3884 C CA . LYS A 1 499 ? 0.423 -22.994 -9.114 1.00 124.21 499 LYS A CA 1
ATOM 3885 C C . LYS A 1 499 ? 1.397 -23.336 -10.229 1.00 129.05 499 LYS A C 1
ATOM 3886 O O . LYS A 1 499 ? 2.513 -23.797 -9.965 1.00 130.34 499 LYS A O 1
ATOM 3892 N N . GLU A 1 500 ? 0.977 -23.128 -11.473 1.00 118.18 500 GLU A N 1
ATOM 3893 C CA . GLU A 1 500 ? 1.833 -23.427 -12.620 1.00 123.78 500 GLU A CA 1
ATOM 3894 C C . GLU A 1 500 ? 3.080 -22.521 -12.704 1.00 126.36 500 GLU A C 1
ATOM 3895 O O . GLU A 1 500 ? 3.085 -21.389 -12.233 1.00 124.81 500 GLU A O 1
ATOM 3901 N N . GLN A 1 501 ? 4.138 -23.042 -13.309 1.00 138.05 501 GLN A N 1
ATOM 3902 C CA . GLN A 1 501 ? 5.411 -22.341 -13.384 1.00 135.83 501 GLN A CA 1
ATOM 3903 C C . GLN A 1 501 ? 5.310 -20.860 -13.713 1.00 129.23 501 GLN A C 1
ATOM 3904 O O . GLN A 1 501 ? 5.793 -20.025 -12.960 1.00 123.15 501 GLN A O 1
ATOM 3910 N N . ILE A 1 502 ? 4.712 -20.536 -14.852 1.00 143.02 502 ILE A N 1
ATOM 3911 C CA . ILE A 1 502 ? 4.701 -19.155 -15.334 1.00 139.54 502 ILE A CA 1
ATOM 3912 C C . ILE A 1 502 ? 4.032 -18.206 -14.320 1.00 132.85 502 ILE A C 1
ATOM 3913 O O . ILE A 1 502 ? 4.677 -17.255 -13.807 1.00 128.79 502 ILE A O 1
ATOM 3918 N N . PRO A 1 503 ? 2.742 -18.464 -14.006 1.00 131.50 503 PRO A N 1
ATOM 3919 C CA . PRO A 1 503 ? 2.048 -17.585 -13.057 1.00 127.12 503 PRO A CA 1
ATOM 3920 C C . PRO A 1 503 ? 2.787 -17.512 -11.726 1.00 122.15 503 PRO A C 1
ATOM 3921 O O . PRO A 1 503 ? 2.846 -16.448 -11.137 1.00 118.68 503 PRO A O 1
ATOM 3925 N N . ALA A 1 504 ? 3.358 -18.621 -11.278 1.00 116.43 504 ALA A N 1
ATOM 3926 C CA . ALA A 1 504 ? 4.193 -18.618 -10.087 1.00 112.91 504 ALA A CA 1
ATOM 3927 C C . ALA A 1 504 ? 5.239 -17.529 -10.225 1.00 110.35 504 ALA A C 1
ATOM 3928 O O . ALA A 1 504 ? 5.361 -16.613 -9.386 1.00 106.01 504 ALA A O 1
ATOM 3930 N N . ALA A 1 505 ? 5.995 -17.652 -11.307 1.00 138.11 505 ALA A N 1
ATOM 3931 C CA . ALA A 1 505 ? 7.053 -16.722 -11.623 1.00 138.10 505 ALA A CA 1
ATOM 3932 C C . ALA A 1 505 ? 6.522 -15.301 -11.605 1.00 134.95 505 ALA A C 1
ATOM 3933 O O . ALA A 1 505 ? 7.267 -14.377 -11.300 1.00 133.32 505 ALA A O 1
ATOM 3935 N N . ASN A 1 506 ? 5.240 -15.117 -11.919 1.00 138.16 506 ASN A N 1
ATOM 3936 C CA . ASN A 1 506 ? 4.647 -13.763 -11.801 1.00 137.34 506 ASN A CA 1
ATOM 3937 C C . ASN A 1 506 ? 4.293 -13.258 -10.377 1.00 133.14 506 ASN A C 1
ATOM 3938 O O . ASN A 1 506 ? 4.640 -12.113 -9.982 1.00 131.87 506 ASN A O 1
ATOM 3943 N N . MET A 1 507 ? 3.594 -14.098 -9.616 1.00 132.66 507 MET A N 1
ATOM 3944 C CA . MET A 1 507 ? 3.422 -13.847 -8.193 1.00 128.78 507 MET A CA 1
ATOM 3945 C C . MET A 1 507 ? 4.782 -13.452 -7.679 1.00 124.70 507 MET A C 1
ATOM 3946 O O . MET A 1 507 ? 5.000 -12.295 -7.445 1.00 122.74 507 MET A O 1
ATOM 3951 N N . ALA A 1 508 ? 5.723 -14.382 -7.562 1.00 141.27 508 ALA A N 1
ATOM 3952 C CA . ALA A 1 508 ? 7.005 -14.005 -6.961 1.00 139.02 508 ALA A CA 1
ATOM 3953 C C . ALA A 1 508 ? 7.277 -12.488 -7.086 1.00 138.51 508 ALA A C 1
ATOM 3954 O O . ALA A 1 508 ? 7.239 -11.750 -6.079 1.00 136.63 508 ALA A O 1
ATOM 3956 N N . ARG A 1 509 ? 7.503 -12.021 -8.315 1.00 117.14 509 ARG A N 1
ATOM 3957 C CA . ARG A 1 509 ? 7.648 -10.585 -8.607 1.00 118.71 509 ARG A CA 1
ATOM 3958 C C . ARG A 1 509 ? 6.598 -9.682 -7.929 1.00 117.85 509 ARG A C 1
ATOM 3959 O O . ARG A 1 509 ? 6.928 -8.868 -7.040 1.00 116.75 509 ARG A O 1
ATOM 3967 N N . LEU A 1 510 ? 5.335 -9.821 -8.332 1.00 109.65 510 LEU A N 1
ATOM 3968 C CA . LEU A 1 510 ? 4.304 -8.939 -7.761 1.00 111.25 510 LEU A CA 1
ATOM 3969 C C . LEU A 1 510 ? 4.074 -9.010 -6.229 1.00 107.50 510 LEU A C 1
ATOM 3970 O O . LEU A 1 510 ? 3.807 -8.002 -5.599 1.00 109.05 510 LEU A O 1
ATOM 3975 N N . SER A 1 511 ? 4.151 -10.196 -5.640 1.00 108.92 511 SER A N 1
ATOM 3976 C CA . SER A 1 511 ? 4.037 -10.372 -4.202 1.00 105.13 511 SER A CA 1
ATOM 3977 C C . SER A 1 511 ? 5.211 -9.742 -3.469 1.00 103.30 511 SER A C 1
ATOM 3978 O O . SER A 1 511 ? 5.042 -9.130 -2.415 1.00 102.27 511 SER A O 1
ATOM 3981 N N . VAL A 1 512 ? 6.418 -9.904 -3.991 1.00 102.41 512 VAL A N 1
ATOM 3982 C CA . VAL A 1 512 ? 7.511 -9.258 -3.291 1.00 101.55 512 VAL A CA 1
ATOM 3983 C C . VAL A 1 512 ? 7.410 -7.744 -3.419 1.00 105.46 512 VAL A C 1
ATOM 3984 O O . VAL A 1 512 ? 7.473 -7.010 -2.418 1.00 105.73 512 VAL A O 1
ATOM 3988 N N . GLU A 1 513 ? 7.218 -7.265 -4.638 1.00 109.22 513 GLU A N 1
ATOM 3989 C CA . GLU A 1 513 ? 7.111 -5.827 -4.813 1.00 115.09 513 GLU A CA 1
ATOM 3990 C C . GLU A 1 513 ? 6.006 -5.200 -3.960 1.00 117.41 513 GLU A C 1
ATOM 3991 O O . GLU A 1 513 ? 6.239 -4.208 -3.245 1.00 119.63 513 GLU A O 1
ATOM 3997 N N . TYR A 1 514 ? 4.808 -5.779 -4.032 1.00 115.16 514 TYR A N 1
ATOM 3998 C CA . TYR A 1 514 ? 3.653 -5.274 -3.291 1.00 119.05 514 TYR A CA 1
ATOM 3999 C C . TYR A 1 514 ? 3.760 -5.479 -1.781 1.00 114.73 514 TYR A C 1
ATOM 4000 O O . TYR A 1 514 ? 3.148 -4.738 -1.000 1.00 114.59 514 TYR A O 1
ATOM 4009 N N . THR A 1 515 ? 4.537 -6.475 -1.363 1.00 104.06 515 THR A N 1
ATOM 4010 C CA . THR A 1 515 ? 4.832 -6.630 0.062 1.00 101.22 515 THR A CA 1
ATOM 4011 C C . THR A 1 515 ? 5.772 -5.522 0.512 1.00 102.86 515 THR A C 1
ATOM 4012 O O . THR A 1 515 ? 5.665 -5.039 1.633 1.00 103.25 515 THR A O 1
ATOM 4016 N N . GLU A 1 516 ? 6.685 -5.112 -0.365 1.00 95.77 516 GLU A N 1
ATOM 4017 C CA . GLU A 1 516 ? 7.530 -3.979 -0.027 1.00 99.84 516 GLU A CA 1
ATOM 4018 C C . GLU A 1 516 ? 6.745 -2.662 -0.095 1.00 108.51 516 GLU A C 1
ATOM 4019 O O . GLU A 1 516 ? 7.120 -1.676 0.544 1.00 112.63 516 GLU A O 1
ATOM 4025 N N . LYS A 1 517 ? 5.668 -2.628 -0.876 1.00 114.43 517 LYS A N 1
ATOM 4026 C CA . LYS A 1 517 ? 4.823 -1.429 -0.905 1.00 125.84 517 LYS A CA 1
ATOM 4027 C C . LYS A 1 517 ? 3.882 -1.339 0.310 1.00 124.93 517 LYS A C 1
ATOM 4028 O O . LYS A 1 517 ? 3.535 -0.234 0.779 1.00 130.35 517 LYS A O 1
ATOM 4034 N N . SER A 1 518 ? 3.454 -2.494 0.815 1.00 154.41 518 SER A N 1
ATOM 4035 C CA . SER A 1 518 ? 2.615 -2.518 2.012 1.00 152.45 518 SER A CA 1
ATOM 4036 C C . SER A 1 518 ? 3.276 -1.747 3.133 1.00 157.32 518 SER A C 1
ATOM 4037 O O . SER A 1 518 ? 2.605 -1.293 4.057 1.00 158.78 518 SER A O 1
ATOM 4040 N N . PHE A 1 519 ? 4.592 -1.580 3.021 1.00 113.81 519 PHE A N 1
ATOM 4041 C CA . PHE A 1 519 ? 5.412 -1.042 4.097 1.00 114.12 519 PHE A CA 1
ATOM 4042 C C . PHE A 1 519 ? 5.348 0.469 4.148 1.00 125.83 519 PHE A C 1
ATOM 4043 O O . PHE A 1 519 ? 5.693 1.073 5.151 1.00 127.85 519 PHE A O 1
ATOM 4051 N N . LYS A 1 520 ? 4.903 1.077 3.056 1.00 147.12 520 LYS A N 1
ATOM 4052 C CA . LYS A 1 520 ? 4.660 2.511 3.034 1.00 161.34 520 LYS A CA 1
ATOM 4053 C C . LYS A 1 520 ? 3.177 2.808 2.924 1.00 151.31 520 LYS A C 1
ATOM 4054 O O . LYS A 1 520 ? 2.627 3.516 3.763 1.00 149.99 520 LYS A O 1
ATOM 4060 N N . GLU A 1 521 ? 2.527 2.248 1.900 1.00 165.27 521 GLU A N 1
ATOM 4061 C CA . GLU A 1 521 ? 1.113 2.584 1.667 1.00 158.60 521 GLU A CA 1
ATOM 4062 C C . GLU A 1 521 ? 0.121 1.835 2.577 1.00 141.66 521 GLU A C 1
ATOM 4063 O O . GLU A 1 521 ? -1.076 2.101 2.554 1.00 135.75 521 GLU A O 1
ATOM 4069 N N . ASN A 1 522 ? 0.646 0.930 3.400 1.00 171.10 522 ASN A N 1
ATOM 4070 C CA . ASN A 1 522 ? -0.133 0.263 4.441 1.00 156.33 522 ASN A CA 1
ATOM 4071 C C . ASN A 1 522 ? -1.376 -0.469 3.975 1.00 143.84 522 ASN A C 1
ATOM 4072 O O . ASN A 1 522 ? -2.465 -0.248 4.509 1.00 136.17 522 ASN A O 1
ATOM 4077 N N . TYR A 1 523 ? -1.205 -1.349 2.992 1.00 172.90 523 TYR A N 1
ATOM 4078 C CA . TYR A 1 523 ? -2.310 -2.143 2.470 1.00 160.45 523 TYR A CA 1
ATOM 4079 C C . TYR A 1 523 ? -2.838 -3.052 3.572 1.00 141.59 523 TYR A C 1
ATOM 4080 O O . TYR A 1 523 ? -2.072 -3.785 4.193 1.00 137.25 523 TYR A O 1
ATOM 4089 N N . PRO A 1 524 ? -4.150 -2.992 3.832 1.00 160.87 524 PRO A N 1
ATOM 4090 C CA . PRO A 1 524 ? -4.750 -3.895 4.814 1.00 143.73 524 PRO A CA 1
ATOM 4091 C C . PRO A 1 524 ? -4.887 -5.274 4.175 1.00 132.24 524 PRO A C 1
ATOM 4092 O O . PRO A 1 524 ? -4.915 -6.305 4.853 1.00 119.81 524 PRO A O 1
ATOM 4096 N N . ASP A 1 525 ? -4.952 -5.273 2.847 1.00 140.49 525 ASP A N 1
ATOM 4097 C CA . ASP A 1 525 ? -5.085 -6.491 2.068 1.00 132.51 525 ASP A CA 1
ATOM 4098 C C . ASP A 1 525 ? -4.256 -6.318 0.802 1.00 146.32 525 ASP A C 1
ATOM 4099 O O . ASP A 1 525 ? -4.666 -5.629 -0.127 1.00 155.66 525 ASP A O 1
ATOM 4104 N N . VAL A 1 526 ? -3.072 -6.924 0.796 1.00 125.00 526 VAL A N 1
ATOM 4105 C CA . VAL A 1 526 ? -2.108 -6.792 -0.296 1.00 139.87 526 VAL A CA 1
ATOM 4106 C C . VAL A 1 526 ? -2.655 -7.271 -1.639 1.00 143.30 526 VAL A C 1
ATOM 4107 O O . VAL A 1 526 ? -2.626 -6.544 -2.647 1.00 159.97 526 VAL A O 1
ATOM 4111 N N . LEU A 1 527 ? -3.135 -8.510 -1.654 1.00 104.88 527 LEU A N 1
ATOM 4112 C CA . LEU A 1 527 ? -3.789 -9.062 -2.834 1.00 108.99 527 LEU A CA 1
ATOM 4113 C C . LEU A 1 527 ? -4.833 -8.099 -3.427 1.00 119.83 527 LEU A C 1
ATOM 4114 O O . LEU A 1 527 ? -4.766 -7.760 -4.615 1.00 137.11 527 LEU A O 1
ATOM 4119 N N . LYS A 1 528 ? -5.791 -7.670 -2.596 1.00 76.30 528 LYS A N 1
ATOM 4120 C CA . LYS A 1 528 ? -6.767 -6.644 -2.979 1.00 85.58 528 LYS A CA 1
ATOM 4121 C C . LYS A 1 528 ? -6.072 -5.405 -3.568 1.00 105.85 528 LYS A C 1
ATOM 4122 O O . LYS A 1 528 ? -6.562 -4.806 -4.513 1.00 120.59 528 LYS A O 1
ATOM 4128 N N . ALA A 1 529 ? -4.919 -5.034 -3.021 1.00 98.65 529 ALA A N 1
ATOM 4129 C CA . ALA A 1 529 ? -4.128 -3.922 -3.557 1.00 118.12 529 ALA A CA 1
ATOM 4130 C C . ALA A 1 529 ? -3.758 -4.177 -5.003 1.00 136.06 529 ALA A C 1
ATOM 4131 O O . ALA A 1 529 ? -4.038 -3.364 -5.890 1.00 154.09 529 ALA A O 1
ATOM 4133 N N . MET A 1 530 ? -3.112 -5.312 -5.232 1.00 95.34 530 MET A N 1
ATOM 4134 C CA . MET A 1 530 ? -2.732 -5.680 -6.586 1.00 113.66 530 MET A CA 1
ATOM 4135 C C . MET A 1 530 ? -3.941 -5.604 -7.492 1.00 119.20 530 MET A C 1
ATOM 4136 O O . MET A 1 530 ? -3.893 -4.964 -8.537 1.00 139.26 530 MET A O 1
ATOM 4141 N N . VAL A 1 531 ? -5.030 -6.242 -7.072 1.00 97.90 531 VAL A N 1
ATOM 4142 C CA . VAL A 1 531 ? -6.271 -6.258 -7.855 1.00 104.22 531 VAL A CA 1
ATOM 4143 C C . VAL A 1 531 ? -6.755 -4.858 -8.252 1.00 122.46 531 VAL A C 1
ATOM 4144 O O . VAL A 1 531 ? -6.889 -4.564 -9.439 1.00 143.52 531 VAL A O 1
ATOM 4148 N N . LYS A 1 532 ? -7.021 -4.004 -7.261 1.00 141.42 532 LYS A N 1
ATOM 4149 C CA . LYS A 1 532 ? -7.457 -2.627 -7.513 1.00 158.53 532 LYS A CA 1
ATOM 4150 C C . LYS A 1 532 ? -6.422 -1.857 -8.327 1.00 183.06 532 LYS A C 1
ATOM 4151 O O . LYS A 1 532 ? -6.731 -0.817 -8.912 1.00 202.73 532 LYS A O 1
ATOM 4157 N N . ASP A 1 533 ? -5.192 -2.367 -8.359 1.00 124.61 533 ASP A N 1
ATOM 4158 C CA . ASP A 1 533 ? -4.127 -1.723 -9.124 1.00 148.50 533 ASP A CA 1
ATOM 4159 C C . ASP A 1 533 ? -3.905 -2.357 -10.495 1.00 165.43 533 ASP A C 1
ATOM 4160 O O . ASP A 1 533 ? -3.003 -1.951 -11.225 1.00 188.84 533 ASP A O 1
ATOM 4165 N N . TYR A 1 534 ? -4.723 -3.348 -10.842 1.00 130.26 534 TYR A N 1
ATOM 4166 C CA . TYR A 1 534 ? -4.744 -3.890 -12.204 1.00 141.51 534 TYR A CA 1
ATOM 4167 C C . TYR A 1 534 ? -6.141 -3.910 -12.836 1.00 146.74 534 TYR A C 1
ATOM 4168 O O . TYR A 1 534 ? -6.407 -4.676 -13.759 1.00 149.73 534 TYR A O 1
ATOM 4177 N N . ASN A 1 535 ? -7.023 -3.053 -12.339 1.00 170.72 535 ASN A N 1
ATOM 4178 C CA . ASN A 1 535 ? -8.345 -2.898 -12.919 1.00 178.60 535 ASN A CA 1
ATOM 4179 C C . ASN A 1 535 ? -8.958 -4.227 -13.326 1.00 166.49 535 ASN A C 1
ATOM 4180 O O . ASN A 1 535 ? -9.440 -4.371 -14.450 1.00 180.99 535 ASN A O 1
ATOM 4185 N N . GLN A 1 536 ? -8.907 -5.195 -12.407 1.00 185.02 536 GLN A N 1
ATOM 4186 C CA . GLN A 1 536 ? -9.624 -6.470 -12.528 1.00 168.96 536 GLN A CA 1
ATOM 4187 C C . GLN A 1 536 ? -10.828 -6.477 -11.563 1.00 151.34 536 GLN A C 1
ATOM 4188 O O . GLN A 1 536 ? -10.709 -6.046 -10.417 1.00 134.88 536 GLN A O 1
ATOM 4194 N N . THR A 1 537 ? -11.979 -6.962 -12.029 1.00 181.32 537 THR A N 1
ATOM 4195 C CA . THR A 1 537 ? -13.229 -6.891 -11.256 1.00 167.59 537 THR A CA 1
ATOM 4196 C C . THR A 1 537 ? -13.308 -7.896 -10.096 1.00 138.99 537 THR A C 1
ATOM 4197 O O . THR A 1 537 ? -13.999 -7.664 -9.106 1.00 121.75 537 THR A O 1
ATOM 4201 N N . SER A 1 538 ? -12.624 -9.026 -10.237 1.00 186.41 538 SER A N 1
ATOM 4202 C CA . SER A 1 538 ? -12.535 -10.010 -9.158 1.00 160.73 538 SER A CA 1
ATOM 4203 C C . SER A 1 538 ? -11.095 -10.487 -8.954 1.00 150.71 538 SER A C 1
ATOM 4204 O O . SER A 1 538 ? -10.143 -9.845 -9.389 1.00 160.76 538 SER A O 1
ATOM 4207 N N . ALA A 1 539 ? -10.933 -11.611 -8.282 1.00 134.00 539 ALA A N 1
ATOM 4208 C CA . ALA A 1 539 ? -9.599 -12.061 -7.958 1.00 124.54 539 ALA A CA 1
ATOM 4209 C C . ALA A 1 539 ? -9.205 -13.296 -8.767 1.00 120.00 539 ALA A C 1
ATOM 4210 O O . ALA A 1 539 ? -8.018 -13.580 -8.930 1.00 119.33 539 ALA A O 1
ATOM 4212 N N . LYS A 1 540 ? -10.201 -14.022 -9.275 1.00 141.27 540 LYS A N 1
ATOM 4213 C CA . LYS A 1 540 ? -9.950 -15.141 -10.181 1.00 139.09 540 LYS A CA 1
ATOM 4214 C C . LYS A 1 540 ? -9.613 -14.621 -11.577 1.00 159.12 540 LYS A C 1
ATOM 4215 O O . LYS A 1 540 ? -8.954 -15.306 -12.363 1.00 160.16 540 LYS A O 1
ATOM 4221 N N . ASP A 1 541 ? -10.065 -13.405 -11.879 1.00 123.48 541 ASP A N 1
ATOM 4222 C CA . ASP A 1 541 ? -9.761 -12.785 -13.163 1.00 145.38 541 ASP A CA 1
ATOM 4223 C C . ASP A 1 541 ? -8.343 -12.238 -13.107 1.00 147.70 541 ASP A C 1
ATOM 4224 O O . ASP A 1 541 ? -7.638 -12.231 -14.113 1.00 159.94 541 ASP A O 1
ATOM 4229 N N . PHE A 1 542 ? -7.923 -11.797 -11.925 1.00 126.97 542 PHE A N 1
ATOM 4230 C CA . PHE A 1 542 ? -6.539 -11.365 -11.717 1.00 129.43 542 PHE A CA 1
ATOM 4231 C C . PHE A 1 542 ? -5.569 -12.546 -11.784 1.00 113.70 542 PHE A C 1
ATOM 4232 O O . PHE A 1 542 ? -4.540 -12.501 -12.462 1.00 121.14 542 PHE A O 1
ATOM 4240 N N . LEU A 1 543 ? -5.903 -13.599 -11.059 1.00 140.19 543 LEU A N 1
ATOM 4241 C CA . LEU A 1 543 ? -5.018 -14.733 -10.936 1.00 124.65 543 LEU A CA 1
ATOM 4242 C C . LEU A 1 543 ? -5.008 -15.630 -12.177 1.00 131.78 543 LEU A C 1
ATOM 4243 O O . LEU A 1 543 ? -3.979 -16.224 -12.497 1.00 130.28 543 LEU A O 1
ATOM 4248 N N . GLU A 1 544 ? -6.134 -15.747 -12.876 1.00 137.89 544 GLU A N 1
ATOM 4249 C CA . GLU A 1 544 ? -6.135 -16.524 -14.111 1.00 148.95 544 GLU A CA 1
ATOM 4250 C C . GLU A 1 544 ? -5.395 -15.716 -15.161 1.00 170.95 544 GLU A C 1
ATOM 4251 O O . GLU A 1 544 ? -5.381 -16.066 -16.337 1.00 185.31 544 GLU A O 1
ATOM 4257 N N . SER A 1 545 ? -4.764 -14.639 -14.699 1.00 123.56 545 SER A N 1
ATOM 4258 C CA . SER A 1 545 ? -4.138 -13.641 -15.561 1.00 141.81 545 SER A CA 1
ATOM 4259 C C . SER A 1 545 ? -2.632 -13.488 -15.327 1.00 130.56 545 SER A C 1
ATOM 4260 O O . SER A 1 545 ? -1.981 -12.657 -15.953 1.00 141.98 545 SER A O 1
ATOM 4263 N N . LEU A 1 546 ? -2.088 -14.275 -14.405 1.00 154.49 546 LEU A N 1
ATOM 4264 C CA . LEU A 1 546 ? -0.647 -14.335 -14.195 1.00 145.19 546 LEU A CA 1
ATOM 4265 C C . LEU A 1 546 ? -0.120 -15.480 -15.032 1.00 139.58 546 LEU A C 1
ATOM 4266 O O . LEU A 1 546 ? 1.029 -15.879 -14.894 1.00 132.62 546 LEU A O 1
ATOM 4271 N N . ASN A 1 547 ? -0.982 -16.011 -15.895 1.00 191.80 547 ASN A N 1
ATOM 4272 C CA . ASN A 1 547 ? -0.622 -17.112 -16.773 1.00 190.57 547 ASN A CA 1
ATOM 4273 C C . ASN A 1 547 ? 0.174 -16.639 -17.978 1.00 202.30 547 ASN A C 1
ATOM 4274 O O . ASN A 1 547 ? 1.264 -17.140 -18.249 1.00 197.62 547 ASN A O 1
ATOM 4279 N N . ASP A 1 548 ? -0.372 -15.661 -18.692 1.00 148.42 548 ASP A N 1
ATOM 4280 C CA . ASP A 1 548 ? 0.179 -15.262 -19.988 1.00 163.30 548 ASP A CA 1
ATOM 4281 C C . ASP A 1 548 ? 1.573 -14.616 -19.889 1.00 161.71 548 ASP A C 1
ATOM 4282 O O . ASP A 1 548 ? 1.694 -13.413 -19.674 1.00 166.70 548 ASP A O 1
ATOM 4287 N N . LYS A 1 549 ? 2.606 -15.450 -20.059 1.00 156.10 549 LYS A N 1
ATOM 4288 C CA . LYS A 1 549 ? 4.032 -15.087 -19.993 1.00 154.23 549 LYS A CA 1
ATOM 4289 C C . LYS A 1 549 ? 4.406 -13.656 -20.414 1.00 171.01 549 LYS A C 1
ATOM 4290 O O . LYS A 1 549 ? 5.416 -13.113 -19.958 1.00 170.04 549 LYS A O 1
ATOM 4296 N N . ASN A 1 550 ? 3.617 -13.069 -21.312 1.00 181.89 550 ASN A N 1
ATOM 4297 C CA . ASN A 1 550 ? 3.758 -11.656 -21.666 1.00 201.55 550 ASN A CA 1
ATOM 4298 C C . ASN A 1 550 ? 2.860 -10.810 -20.768 1.00 204.92 550 ASN A C 1
ATOM 4299 O O . ASN A 1 550 ? 1.678 -10.603 -21.061 1.00 218.07 550 ASN A O 1
ATOM 4304 N N . PHE A 1 551 ? 3.437 -10.327 -19.670 1.00 167.36 551 PHE A N 1
ATOM 4305 C CA . PHE A 1 551 ? 2.668 -9.689 -18.609 1.00 168.49 551 PHE A CA 1
ATOM 4306 C C . PHE A 1 551 ? 3.024 -8.212 -18.457 1.00 187.10 551 PHE A C 1
ATOM 4307 O O . PHE A 1 551 ? 4.200 -7.876 -18.286 1.00 185.23 551 PHE A O 1
ATOM 4315 N N . LYS A 1 552 ? 2.014 -7.337 -18.518 1.00 165.53 552 LYS A N 1
ATOM 4316 C CA . LYS A 1 552 ? 2.243 -5.901 -18.335 1.00 187.03 552 LYS A CA 1
ATOM 4317 C C . LYS A 1 552 ? 2.899 -5.680 -16.984 1.00 174.76 552 LYS A C 1
ATOM 4318 O O . LYS A 1 552 ? 2.685 -6.446 -16.057 1.00 155.90 552 LYS A O 1
ATOM 4324 N N . PHE A 1 553 ? 3.697 -4.634 -16.852 1.00 211.03 553 PHE A N 1
ATOM 4325 C CA . PHE A 1 553 ? 4.285 -4.369 -15.551 1.00 203.11 553 PHE A CA 1
ATOM 4326 C C . PHE A 1 553 ? 4.276 -2.881 -15.192 1.00 229.72 553 PHE A C 1
ATOM 4327 O O . PHE A 1 553 ? 5.244 -2.154 -15.437 1.00 244.00 553 PHE A O 1
ATOM 4335 N N . ASP A 1 554 ? 3.154 -2.451 -14.613 1.00 176.91 554 ASP A N 1
ATOM 4336 C CA . ASP A 1 554 ? 2.950 -1.071 -14.182 1.00 204.05 554 ASP A CA 1
ATOM 4337 C C . ASP A 1 554 ? 3.697 -0.786 -12.878 1.00 197.85 554 ASP A C 1
ATOM 4338 O O . ASP A 1 554 ? 3.869 0.371 -12.497 1.00 221.27 554 ASP A O 1
ATOM 4343 N N . THR A 1 555 ? 4.135 -1.846 -12.202 1.00 192.97 555 THR A N 1
ATOM 4344 C CA . THR A 1 555 ? 4.867 -1.734 -10.934 1.00 184.54 555 THR A CA 1
ATOM 4345 C C . THR A 1 555 ? 6.351 -2.120 -11.079 1.00 173.78 555 THR A C 1
ATOM 4346 O O . THR A 1 555 ? 6.682 -3.160 -11.636 1.00 159.71 555 THR A O 1
ATOM 4350 N N . ASN A 1 556 ? 7.244 -1.275 -10.579 1.00 177.05 556 ASN A N 1
ATOM 4351 C CA . ASN A 1 556 ? 8.664 -1.401 -10.911 1.00 175.22 556 ASN A CA 1
ATOM 4352 C C . ASN A 1 556 ? 9.431 -2.497 -10.164 1.00 147.73 556 ASN A C 1
ATOM 4353 O O . ASN A 1 556 ? 9.005 -2.946 -9.090 1.00 131.54 556 ASN A O 1
ATOM 4358 N N . LYS A 1 557 ? 10.565 -2.898 -10.756 1.00 181.25 557 LYS A N 1
ATOM 4359 C CA . LYS A 1 557 ? 11.493 -3.900 -10.209 1.00 160.36 557 LYS A CA 1
ATOM 4360 C C . LYS A 1 557 ? 12.534 -3.244 -9.309 1.00 167.49 557 LYS A C 1
ATOM 4361 O O . LYS A 1 557 ? 13.347 -2.450 -9.783 1.00 188.10 557 LYS A O 1
ATOM 4367 N N . THR A 1 558 ? 12.514 -3.591 -8.020 1.00 139.28 558 THR A N 1
ATOM 4368 C CA . THR A 1 558 ? 13.317 -2.898 -6.998 1.00 146.11 558 THR A CA 1
ATOM 4369 C C . THR A 1 558 ? 14.477 -3.729 -6.402 1.00 131.97 558 THR A C 1
ATOM 4370 O O . THR A 1 558 ? 15.450 -3.178 -5.869 1.00 142.88 558 THR A O 1
ATOM 4374 N N . ARG A 1 559 ? 14.363 -5.049 -6.509 1.00 155.54 559 ARG A N 1
ATOM 4375 C CA . ARG A 1 559 ? 15.319 -5.981 -5.920 1.00 141.44 559 ARG A CA 1
ATOM 4376 C C . ARG A 1 559 ? 15.119 -7.358 -6.567 1.00 123.52 559 ARG A C 1
ATOM 4377 O O . ARG A 1 559 ? 14.045 -7.635 -7.103 1.00 116.22 559 ARG A O 1
ATOM 4385 N N . ASP A 1 560 ? 16.134 -8.219 -6.529 1.00 147.05 560 ASP A N 1
ATOM 4386 C CA . ASP A 1 560 ? 16.006 -9.552 -7.128 1.00 132.38 560 ASP A CA 1
ATOM 4387 C C . ASP A 1 560 ? 15.265 -10.545 -6.217 1.00 112.06 560 ASP A C 1
ATOM 4388 O O . ASP A 1 560 ? 15.437 -10.533 -5.000 1.00 108.41 560 ASP A O 1
ATOM 4393 N N . VAL A 1 561 ? 14.432 -11.399 -6.807 1.00 144.91 561 VAL A N 1
ATOM 4394 C CA . VAL A 1 561 ? 13.600 -12.325 -6.042 1.00 126.15 561 VAL A CA 1
ATOM 4395 C C . VAL A 1 561 ? 14.075 -13.754 -6.228 1.00 116.94 561 VAL A C 1
ATOM 4396 O O . VAL A 1 561 ? 14.413 -14.141 -7.333 1.00 121.60 561 VAL A O 1
ATOM 4400 N N . TYR A 1 562 ? 14.087 -14.550 -5.166 1.00 139.50 562 TYR A N 1
ATOM 4401 C CA . TYR A 1 562 ? 14.454 -15.959 -5.302 1.00 129.85 562 TYR A CA 1
ATOM 4402 C C . TYR A 1 562 ? 13.290 -16.900 -4.982 1.00 116.39 562 TYR A C 1
ATOM 4403 O O . TYR A 1 562 ? 12.181 -16.466 -4.692 1.00 112.36 562 TYR A O 1
ATOM 4412 N N . ILE A 1 563 ? 13.551 -18.198 -5.052 1.00 115.19 563 ILE A N 1
ATOM 4413 C CA . ILE A 1 563 ? 12.603 -19.209 -4.613 1.00 102.76 563 ILE A CA 1
ATOM 4414 C C . ILE A 1 563 ? 13.374 -20.426 -4.150 1.00 96.97 563 ILE A C 1
ATOM 4415 O O . ILE A 1 563 ? 14.123 -21.030 -4.934 1.00 100.90 563 ILE A O 1
ATOM 4420 N N . TYR A 1 564 ? 13.186 -20.767 -2.878 1.00 104.72 564 TYR A N 1
ATOM 4421 C CA . TYR A 1 564 ? 13.860 -21.882 -2.229 1.00 101.86 564 TYR A CA 1
ATOM 4422 C C . TYR A 1 564 ? 12.952 -23.098 -2.248 1.00 99.74 564 TYR A C 1
ATOM 4423 O O . TYR A 1 564 ? 11.818 -23.033 -1.767 1.00 94.74 564 TYR A O 1
ATOM 4432 N N . MET A 1 565 ? 13.439 -24.198 -2.818 1.00 107.85 565 MET A N 1
ATOM 4433 C CA . MET A 1 565 ? 12.628 -25.409 -2.949 1.00 107.22 565 MET A CA 1
ATOM 4434 C C . MET A 1 565 ? 13.403 -26.657 -2.566 1.00 111.50 565 MET A C 1
ATOM 4435 O O . MET A 1 565 ? 14.018 -27.289 -3.418 1.00 117.88 565 MET A O 1
ATOM 4440 N N . PRO A 1 566 ? 13.363 -27.010 -1.277 1.00 99.88 566 PRO A N 1
ATOM 4441 C CA . PRO A 1 566 ? 14.103 -28.041 -0.544 1.00 104.24 566 PRO A CA 1
ATOM 4442 C C . PRO A 1 566 ? 13.323 -29.324 -0.461 1.00 104.16 566 PRO A C 1
ATOM 4443 O O . PRO A 1 566 ? 12.102 -29.267 -0.516 1.00 98.96 566 PRO A O 1
ATOM 4447 N N . TYR A 1 567 ? 13.990 -30.458 -0.304 1.00 98.25 567 TYR A N 1
ATOM 4448 C CA . TYR A 1 567 ? 13.267 -31.709 -0.375 1.00 100.41 567 TYR A CA 1
ATOM 4449 C C . TYR A 1 567 ? 12.312 -31.737 0.771 1.00 93.58 567 TYR A C 1
ATOM 4450 O O . TYR A 1 567 ? 11.182 -32.161 0.630 1.00 91.98 567 TYR A O 1
ATOM 4459 N N . ARG A 1 568 ? 12.756 -31.245 1.911 1.00 125.75 568 ARG A N 1
ATOM 4460 C CA . ARG A 1 568 ? 11.945 -31.318 3.115 1.00 119.46 568 ARG A CA 1
ATOM 4461 C C . ARG A 1 568 ? 10.492 -30.868 2.940 1.00 113.44 568 ARG A C 1
ATOM 4462 O O . ARG A 1 568 ? 9.599 -31.442 3.548 1.00 111.42 568 ARG A O 1
ATOM 4470 N N . MET A 1 569 ? 10.242 -29.853 2.121 1.00 107.77 569 MET A N 1
ATOM 4471 C CA . MET A 1 569 ? 8.884 -29.345 1.973 1.00 102.19 569 MET A CA 1
ATOM 4472 C C . MET A 1 569 ? 7.937 -30.314 1.287 1.00 104.57 569 MET A C 1
ATOM 4473 O O . MET A 1 569 ? 6.806 -29.945 0.999 1.00 102.14 569 MET A O 1
ATOM 4478 N N . LEU A 1 570 ? 8.372 -31.540 0.996 1.00 94.55 570 LEU A N 1
ATOM 4479 C CA . LEU A 1 570 ? 7.483 -32.458 0.272 1.00 98.60 570 LEU A CA 1
ATOM 4480 C C . LEU A 1 570 ? 6.331 -32.931 1.133 1.00 96.29 570 LEU A C 1
ATOM 4481 O O . LEU A 1 570 ? 5.209 -32.897 0.678 1.00 96.25 570 LEU A O 1
ATOM 4486 N N . ARG A 1 571 ? 6.591 -33.346 2.372 1.00 123.35 571 ARG A N 1
ATOM 4487 C CA . ARG A 1 571 ? 5.525 -33.913 3.210 1.00 122.04 571 ARG A CA 1
ATOM 4488 C C . ARG A 1 571 ? 4.352 -32.949 3.406 1.00 115.43 571 ARG A C 1
ATOM 4489 O O . ARG A 1 571 ? 3.217 -33.366 3.652 1.00 115.91 571 ARG A O 1
ATOM 4497 N N . ILE A 1 572 ? 4.661 -31.667 3.224 1.00 87.95 572 ILE A N 1
ATOM 4498 C CA . ILE A 1 572 ? 3.777 -30.514 3.421 1.00 81.95 572 ILE A CA 1
ATOM 4499 C C . ILE A 1 572 ? 3.097 -29.977 2.132 1.00 82.68 572 ILE A C 1
ATOM 4500 O O . ILE A 1 572 ? 2.185 -29.162 2.197 1.00 79.49 572 ILE A O 1
ATOM 4505 N N . MET A 1 573 ? 3.535 -30.421 0.963 1.00 121.94 573 MET A N 1
ATOM 4506 C CA . MET A 1 573 ? 2.938 -29.946 -0.281 1.00 123.47 573 MET A CA 1
ATOM 4507 C C . MET A 1 573 ? 1.392 -29.860 -0.277 1.00 123.14 573 MET A C 1
ATOM 4508 O O . MET A 1 573 ? 0.843 -28.868 -0.756 1.00 121.13 573 MET A O 1
ATOM 4513 N N . PRO A 1 574 ? 0.688 -30.867 0.282 1.00 131.84 574 PRO A N 1
ATOM 4514 C CA . PRO A 1 574 ? -0.770 -30.754 0.358 1.00 132.52 574 PRO A CA 1
ATOM 4515 C C . PRO A 1 574 ? -1.190 -29.515 1.156 1.00 125.62 574 PRO A C 1
ATOM 4516 O O . PRO A 1 574 ? -1.890 -28.595 0.670 1.00 124.13 574 PRO A O 1
ATOM 4520 N N . VAL A 1 575 ? -0.744 -29.505 2.409 1.00 103.06 575 VAL A N 1
ATOM 4521 C CA . VAL A 1 575 ? -1.010 -28.429 3.359 1.00 97.34 575 VAL A CA 1
ATOM 4522 C C . VAL A 1 575 ? -0.626 -27.047 2.835 1.00 94.45 575 VAL A C 1
ATOM 4523 O O . VAL A 1 575 ? -1.344 -26.076 3.047 1.00 92.53 575 VAL A O 1
ATOM 4527 N N . VAL A 1 576 ? 0.506 -26.951 2.157 1.00 82.47 576 VAL A N 1
ATOM 4528 C CA . VAL A 1 576 ? 0.913 -25.698 1.552 1.00 81.20 576 VAL A CA 1
ATOM 4529 C C . VAL A 1 576 ? 0.003 -25.279 0.401 1.00 83.93 576 VAL A C 1
ATOM 4530 O O . VAL A 1 576 ? -0.357 -24.120 0.256 1.00 82.62 576 VAL A O 1
ATOM 4534 N N . ALA A 1 577 ? -0.354 -26.244 -0.430 1.00 112.44 577 ALA A N 1
ATOM 4535 C CA . ALA A 1 577 ? -1.185 -25.947 -1.586 1.00 116.71 577 ALA A CA 1
ATOM 4536 C C . ALA A 1 577 ? -2.578 -25.498 -1.194 1.00 116.67 577 ALA A C 1
ATOM 4537 O O . ALA A 1 577 ? -3.182 -24.681 -1.886 1.00 118.20 577 ALA A O 1
ATOM 4539 N N . GLN A 1 578 ? -3.097 -26.067 -0.101 1.00 131.54 578 GLN A N 1
ATOM 4540 C CA . GLN A 1 578 ? -4.468 -25.735 0.318 1.00 133.09 578 GLN A CA 1
ATOM 4541 C C . GLN A 1 578 ? -4.726 -24.237 0.279 1.00 131.43 578 GLN A C 1
ATOM 4542 O O . GLN A 1 578 ? -5.778 -23.806 -0.165 1.00 135.12 578 GLN A O 1
ATOM 4548 N N . PHE A 1 579 ? -3.751 -23.449 0.723 1.00 109.73 579 PHE A N 1
ATOM 4549 C CA . PHE A 1 579 ? -3.928 -22.007 0.899 1.00 109.19 579 PHE A CA 1
ATOM 4550 C C . PHE A 1 579 ? -4.226 -21.244 -0.380 1.00 113.68 579 PHE A C 1
ATOM 4551 O O . PHE A 1 579 ? -5.057 -20.345 -0.366 1.00 116.10 579 PHE A O 1
ATOM 4559 N N . ALA A 1 580 ? -3.528 -21.571 -1.466 1.00 86.54 580 ALA A N 1
ATOM 4560 C CA . ALA A 1 580 ? -3.809 -20.961 -2.758 1.00 92.13 580 ALA A CA 1
ATOM 4561 C C . ALA A 1 580 ? -5.012 -21.667 -3.365 1.00 97.75 580 ALA A C 1
ATOM 4562 O O . ALA A 1 580 ? -5.767 -21.102 -4.161 1.00 105.63 580 ALA A O 1
ATOM 4564 N N . ASN A 1 581 ? -5.203 -22.920 -2.990 1.00 151.21 581 ASN A N 1
ATOM 4565 C CA . ASN A 1 581 ? -6.414 -23.616 -3.398 1.00 158.29 581 ASN A CA 1
ATOM 4566 C C . ASN A 1 581 ? -7.668 -22.891 -2.925 1.00 160.11 581 ASN A C 1
ATOM 4567 O O . ASN A 1 581 ? -8.742 -23.052 -3.485 1.00 167.26 581 ASN A O 1
ATOM 4572 N N . THR A 1 582 ? -7.522 -22.097 -1.878 1.00 120.76 582 THR A N 1
ATOM 4573 C CA . THR A 1 582 ? -8.650 -21.400 -1.290 1.00 123.14 582 THR A CA 1
ATOM 4574 C C . THR A 1 582 ? -8.860 -20.049 -1.933 1.00 127.93 582 THR A C 1
ATOM 4575 O O . THR A 1 582 ? -8.157 -19.082 -1.607 1.00 124.93 582 THR A O 1
ATOM 4579 N N . ASN A 1 583 ? -9.841 -19.979 -2.831 1.00 113.37 583 ASN A N 1
ATOM 4580 C CA . ASN A 1 583 ? -10.043 -18.793 -3.670 1.00 121.60 583 ASN A CA 1
ATOM 4581 C C . ASN A 1 583 ? -10.352 -17.505 -2.901 1.00 124.43 583 ASN A C 1
ATOM 4582 O O . ASN A 1 583 ? -11.435 -17.356 -2.329 1.00 126.78 583 ASN A O 1
ATOM 4587 N N . PRO A 1 584 ? -9.391 -16.567 -2.893 1.00 151.78 584 PRO A N 1
ATOM 4588 C CA . PRO A 1 584 ? -9.477 -15.339 -2.103 1.00 149.55 584 PRO A CA 1
ATOM 4589 C C . PRO A 1 584 ? -10.812 -14.624 -2.241 1.00 153.83 584 PRO A C 1
ATOM 4590 O O . PRO A 1 584 ? -11.156 -13.816 -1.388 1.00 149.06 584 PRO A O 1
ATOM 4594 N N . ASP A 1 585 ? -11.554 -14.924 -3.297 1.00 137.05 585 ASP A N 1
ATOM 4595 C CA . ASP A 1 585 ? -12.824 -14.252 -3.547 1.00 144.32 585 ASP A CA 1
ATOM 4596 C C . ASP A 1 585 ? -13.949 -14.790 -2.680 1.00 141.98 585 ASP A C 1
ATOM 4597 O O . ASP A 1 585 ? -14.882 -14.062 -2.353 1.00 143.39 585 ASP A O 1
ATOM 4602 N N . ASN A 1 586 ? -13.867 -16.067 -2.317 1.00 156.37 586 ASN A N 1
ATOM 4603 C CA . ASN A 1 586 ? -15.017 -16.723 -1.714 1.00 162.88 586 ASN A CA 1
ATOM 4604 C C . ASN A 1 586 ? -14.789 -17.882 -0.748 1.00 156.09 586 ASN A C 1
ATOM 4605 O O . ASN A 1 586 ? -15.677 -18.708 -0.581 1.00 158.58 586 ASN A O 1
ATOM 4610 N N . GLY A 1 587 ? -13.625 -17.938 -0.107 1.00 135.35 587 GLY A N 1
ATOM 4611 C CA . GLY A 1 587 ? -13.322 -18.990 0.856 1.00 129.15 587 GLY A CA 1
ATOM 4612 C C . GLY A 1 587 ? -13.200 -20.407 0.298 1.00 127.45 587 GLY A C 1
ATOM 4613 O O . GLY A 1 587 ? -12.442 -21.232 0.831 1.00 124.70 587 GLY A O 1
ATOM 4614 N N . GLU A 1 588 ? -13.942 -20.685 -0.777 1.00 170.62 588 GLU A N 1
ATOM 4615 C CA . GLU A 1 588 ? -14.080 -22.038 -1.318 1.00 171.44 588 GLU A CA 1
ATOM 4616 C C . GLU A 1 588 ? -12.756 -22.630 -1.776 1.00 163.98 588 GLU A C 1
ATOM 4617 O O . GLU A 1 588 ? -11.867 -21.909 -2.221 1.00 160.30 588 GLU A O 1
ATOM 4623 N N . GLN A 1 589 ? -12.619 -23.944 -1.642 1.00 129.49 589 GLN A N 1
ATOM 4624 C CA . GLN A 1 589 ? -11.433 -24.612 -2.141 1.00 124.47 589 GLN A CA 1
ATOM 4625 C C . GLN A 1 589 ? -11.640 -24.880 -3.603 1.00 132.89 589 GLN A C 1
ATOM 4626 O O . GLN A 1 589 ? -12.628 -25.494 -3.982 1.00 143.72 589 GLN A O 1
ATOM 4632 N N . GLU A 1 590 ? -10.725 -24.385 -4.425 1.00 141.38 590 GLU A N 1
ATOM 4633 C CA . GLU A 1 590 ? -10.779 -24.602 -5.863 1.00 147.37 590 GLU A CA 1
ATOM 4634 C C . GLU A 1 590 ? -10.835 -26.104 -6.169 1.00 151.32 590 GLU A C 1
ATOM 4635 O O . GLU A 1 590 ? -11.921 -26.674 -6.241 1.00 161.96 590 GLU A O 1
ATOM 4641 N N . LYS A 1 591 ? -9.673 -26.745 -6.311 1.00 155.14 591 LYS A N 1
ATOM 4642 C CA . LYS A 1 591 ? -9.593 -28.125 -6.811 1.00 159.30 591 LYS A CA 1
ATOM 4643 C C . LYS A 1 591 ? -9.748 -29.225 -5.759 1.00 161.89 591 LYS A C 1
ATOM 4644 O O . LYS A 1 591 ? -10.159 -28.971 -4.637 1.00 158.59 591 LYS A O 1
ATOM 4650 N N . SER A 1 592 ? -9.419 -30.452 -6.140 1.00 155.36 592 SER A N 1
ATOM 4651 C CA . SER A 1 592 ? -9.621 -31.607 -5.271 1.00 158.00 592 SER A CA 1
ATOM 4652 C C . SER A 1 592 ? -8.450 -31.837 -4.329 1.00 147.43 592 SER A C 1
ATOM 4653 O O . SER A 1 592 ? -8.642 -32.089 -3.141 1.00 147.44 592 SER A O 1
ATOM 4656 N N . LEU A 1 593 ? -7.240 -31.763 -4.879 1.00 164.73 593 LEU A N 1
ATOM 4657 C CA . LEU A 1 593 ? -6.001 -32.014 -4.138 1.00 151.58 593 LEU A CA 1
ATOM 4658 C C . LEU A 1 593 ? -5.880 -33.425 -3.552 1.00 151.38 593 LEU A C 1
ATOM 4659 O O . LEU A 1 593 ? -6.288 -33.689 -2.417 1.00 154.36 593 LEU A O 1
ATOM 4664 N N . PHE A 1 594 ? -5.315 -34.323 -4.353 1.00 144.79 594 PHE A N 1
ATOM 4665 C CA . PHE A 1 594 ? -4.996 -35.671 -3.924 1.00 143.95 594 PHE A CA 1
ATOM 4666 C C . PHE A 1 594 ? -3.496 -35.751 -3.983 1.00 128.84 594 PHE A C 1
ATOM 4667 O O . PHE A 1 594 ? -2.926 -35.576 -5.044 1.00 124.04 594 PHE A O 1
ATOM 4675 N N . PHE A 1 595 ? -2.857 -36.006 -2.847 1.00 159.56 595 PHE A N 1
ATOM 4676 C CA . PHE A 1 595 ? -1.399 -36.059 -2.774 1.00 145.80 595 PHE A CA 1
ATOM 4677 C C . PHE A 1 595 ? -0.953 -36.962 -1.636 1.00 142.75 595 PHE A C 1
ATOM 4678 O O . PHE A 1 595 ? -1.658 -37.085 -0.649 1.00 148.22 595 PHE A O 1
ATOM 4686 N N . SER A 1 596 ? 0.213 -37.594 -1.754 1.00 148.06 596 SER A N 1
ATOM 4687 C CA . SER A 1 596 ? 0.730 -38.361 -0.618 1.00 144.60 596 SER A CA 1
ATOM 4688 C C . SER A 1 596 ? 2.119 -38.930 -0.815 1.00 136.68 596 SER A C 1
ATOM 4689 O O . SER A 1 596 ? 2.371 -39.606 -1.800 1.00 138.80 596 SER A O 1
ATOM 4692 N N . GLN A 1 597 ? 3.010 -38.687 0.143 1.00 145.42 597 GLN A N 1
ATOM 4693 C CA . GLN A 1 597 ? 4.360 -39.251 0.103 1.00 138.69 597 GLN A CA 1
ATOM 4694 C C . GLN A 1 597 ? 4.560 -40.332 1.150 1.00 141.00 597 GLN A C 1
ATOM 4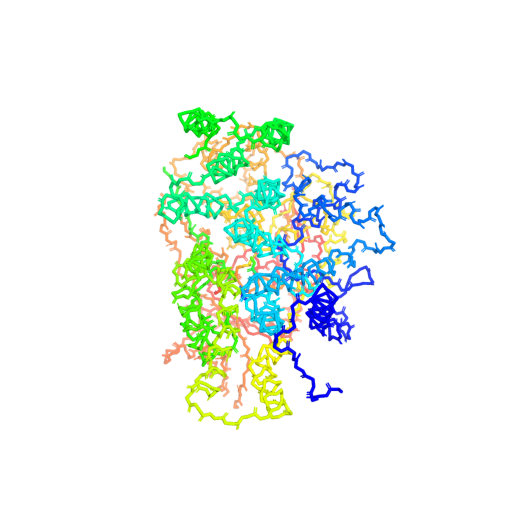695 O O . GLN A 1 597 ? 4.321 -40.112 2.328 1.00 139.53 597 GLN A O 1
ATOM 4701 N N . ALA A 1 598 ? 5.024 -41.497 0.721 1.00 144.43 598 ALA A N 1
ATOM 4702 C CA . ALA A 1 598 ? 5.174 -42.602 1.658 1.00 140.60 598 ALA A CA 1
ATOM 4703 C C . ALA A 1 598 ? 6.256 -43.562 1.201 1.00 137.19 598 ALA A C 1
ATOM 4704 O O . ALA A 1 598 ? 6.820 -43.408 0.120 1.00 138.38 598 ALA A O 1
ATOM 4706 N N . ASN A 1 599 ? 6.552 -44.552 2.033 1.00 184.69 599 ASN A N 1
ATOM 4707 C CA . ASN A 1 599 ? 7.613 -45.502 1.728 1.00 181.92 599 ASN A CA 1
ATOM 4708 C C . ASN A 1 599 ? 7.110 -46.922 1.475 1.00 191.73 599 ASN A C 1
ATOM 4709 O O . ASN A 1 599 ? 5.943 -47.248 1.706 1.00 201.22 599 ASN A O 1
ATOM 4714 N N . ALA A 1 600 ? 8.016 -47.766 1.004 1.00 127.57 600 ALA A N 1
ATOM 4715 C CA . ALA A 1 600 ? 7.677 -49.133 0.665 1.00 136.50 600 ALA A CA 1
ATOM 4716 C C . ALA A 1 600 ? 7.899 -50.062 1.846 1.00 136.24 600 ALA A C 1
ATOM 4717 O O . ALA A 1 600 ? 8.850 -49.888 2.597 1.00 135.95 600 ALA A O 1
ATOM 4719 N N . ILE A 1 601 ? 7.054 -51.075 2.002 1.00 194.09 601 ILE A N 1
ATOM 4720 C CA . ILE A 1 601 ? 7.250 -52.043 3.083 1.00 193.17 601 ILE A CA 1
ATOM 4721 C C . ILE A 1 601 ? 7.341 -53.507 2.629 1.00 194.41 601 ILE A C 1
ATOM 4722 O O . ILE A 1 601 ? 8.037 -54.318 3.247 1.00 195.01 601 ILE A O 1
ATOM 4727 N N . ALA A 1 602 ? 6.640 -53.836 1.547 1.00 283.43 602 ALA A N 1
ATOM 4728 C CA . ALA A 1 602 ? 6.540 -55.220 1.093 1.00 284.68 602 ALA A CA 1
ATOM 4729 C C . ALA A 1 602 ? 6.403 -55.336 -0.427 1.00 288.43 602 ALA A C 1
ATOM 4730 O O . ALA A 1 602 ? 5.882 -54.437 -1.082 1.00 288.63 602 ALA A O 1
ATOM 4732 N N . GLN A 1 603 ? 6.875 -56.450 -0.979 1.00 185.78 603 GLN A N 1
ATOM 4733 C CA . GLN A 1 603 ? 6.719 -56.730 -2.407 1.00 190.10 603 GLN A CA 1
ATOM 4734 C C . GLN A 1 603 ? 6.704 -58.237 -2.671 1.00 193.01 603 GLN A C 1
ATOM 4735 O O . GLN A 1 603 ? 7.397 -58.994 -1.994 1.00 193.75 603 GLN A O 1
ATOM 4741 N N . ASP A 1 604 ? 5.906 -58.663 -3.650 1.00 384.25 604 ASP A N 1
ATOM 4742 C CA . ASP A 1 604 ? 5.820 -60.076 -4.029 1.00 386.59 604 ASP A CA 1
ATOM 4743 C C . ASP A 1 604 ? 6.552 -60.349 -5.339 1.00 394.96 604 ASP A C 1
ATOM 4744 O O . ASP A 1 604 ? 6.064 -60.000 -6.415 1.00 396.22 604 ASP A O 1
ATOM 4749 N N . GLY A 1 608 ? 3.241 -58.570 -7.745 1.00 165.09 608 GLY A N 1
ATOM 4750 C CA . GLY A 1 608 ? 4.087 -57.456 -7.351 1.00 162.87 608 GLY A CA 1
ATOM 4751 C C . GLY A 1 608 ? 3.376 -56.444 -6.473 1.00 152.22 608 GLY A C 1
ATOM 4752 O O . GLY A 1 608 ? 3.493 -55.240 -6.688 1.00 148.65 608 GLY A O 1
ATOM 4753 N N . SER A 1 609 ? 2.649 -56.945 -5.476 1.00 270.65 609 SER A N 1
ATOM 4754 C CA . SER A 1 609 ? 1.831 -56.116 -4.590 1.00 259.93 609 SER A CA 1
ATOM 4755 C C . SER A 1 609 ? 2.689 -55.366 -3.558 1.00 257.95 609 SER A C 1
ATOM 4756 O O . SER A 1 609 ? 3.264 -55.983 -2.662 1.00 257.44 609 SER A O 1
ATOM 4759 N N . VAL A 1 610 ? 2.771 -54.040 -3.684 1.00 214.83 610 VAL A N 1
ATOM 4760 C CA . VAL A 1 610 ? 3.585 -53.239 -2.763 1.00 212.97 610 VAL A CA 1
ATOM 4761 C C . VAL A 1 610 ? 2.766 -52.451 -1.755 1.00 203.48 610 VAL A C 1
ATOM 4762 O O . VAL A 1 610 ? 1.942 -51.631 -2.127 1.00 200.67 610 VAL A O 1
ATOM 4766 N N . MET A 1 611 ? 3.018 -52.670 -0.473 1.00 163.92 611 MET A N 1
ATOM 4767 C CA . MET A 1 611 ? 2.251 -51.967 0.550 1.00 155.09 611 MET A CA 1
ATOM 4768 C C . MET A 1 611 ? 2.857 -50.600 0.906 1.00 154.07 611 MET A C 1
ATOM 4769 O O . MET A 1 611 ? 4.072 -50.461 1.038 1.00 156.55 611 MET A O 1
ATOM 4774 N N . LEU A 1 612 ? 2.007 -49.589 1.064 1.00 246.97 612 LEU A N 1
ATOM 4775 C CA . LEU A 1 612 ? 2.478 -48.271 1.469 1.00 242.99 612 LEU A CA 1
ATOM 4776 C C . LEU A 1 612 ? 1.845 -47.861 2.799 1.00 237.42 612 LEU A C 1
ATOM 4777 O O . LEU A 1 612 ? 0.662 -48.081 3.029 1.00 235.94 612 LEU A O 1
ATOM 4782 N N . ASP A 1 613 ? 2.659 -47.285 3.679 1.00 175.52 613 ASP A N 1
ATOM 4783 C CA . ASP A 1 613 ? 2.227 -46.802 4.997 1.00 171.14 613 ASP A CA 1
ATOM 4784 C C . ASP A 1 613 ? 0.757 -46.475 5.079 1.00 169.03 613 ASP A C 1
ATOM 4785 O O . ASP A 1 613 ? -0.002 -47.053 5.853 1.00 168.10 613 ASP A O 1
ATOM 4790 N N . ASN A 1 614 ? 0.353 -45.511 4.275 1.00 228.55 614 ASN A N 1
ATOM 4791 C CA . ASN A 1 614 ? -1.024 -44.986 4.304 1.00 227.78 614 ASN A CA 1
ATOM 4792 C C . ASN A 1 614 ? -2.136 -45.930 3.901 1.00 228.64 614 ASN A C 1
ATOM 4793 O O . ASN A 1 614 ? -3.259 -45.466 3.689 1.00 228.41 614 ASN A O 1
ATOM 4798 N N . GLY A 1 615 ? -1.771 -47.190 3.647 1.00 183.87 615 GLY A N 1
ATOM 4799 C CA . GLY A 1 615 ? -2.727 -48.241 3.351 1.00 183.26 615 GLY A CA 1
ATOM 4800 C C . GLY A 1 615 ? -3.014 -48.370 1.872 1.00 187.85 615 GLY A C 1
ATOM 4801 O O . GLY A 1 615 ? -3.983 -49.006 1.453 1.00 189.71 615 GLY A O 1
ATOM 4802 N N . VAL A 1 616 ? -2.152 -47.741 1.085 1.00 127.19 616 VAL A N 1
ATOM 4803 C CA . VAL A 1 616 ? -2.284 -47.683 -0.360 1.00 131.58 616 VAL A CA 1
ATOM 4804 C C . VAL A 1 616 ? -1.388 -48.746 -0.907 1.00 136.14 616 VAL A C 1
ATOM 4805 O O . VAL A 1 616 ? -0.254 -48.855 -0.475 1.00 135.54 616 VAL A O 1
ATOM 4809 N N . GLU A 1 617 ? -1.869 -49.530 -1.860 1.00 158.77 617 GLU A N 1
ATOM 4810 C CA . GLU A 1 617 ? -0.958 -50.469 -2.488 1.00 164.61 617 GLU A CA 1
ATOM 4811 C C . GLU A 1 617 ? -0.657 -50.133 -3.939 1.00 167.44 617 GLU A C 1
ATOM 4812 O O . GLU A 1 617 ? -1.391 -49.408 -4.599 1.00 164.89 617 GLU A O 1
ATOM 4818 N N . ILE A 1 618 ? 0.439 -50.697 -4.422 1.00 169.37 618 ILE A N 1
ATOM 4819 C CA . ILE A 1 618 ? 0.795 -50.640 -5.827 1.00 170.41 618 ILE A CA 1
ATOM 4820 C C . ILE A 1 618 ? 0.615 -52.046 -6.382 1.00 178.26 618 ILE A C 1
ATOM 4821 O O . ILE A 1 618 ? 1.313 -52.969 -5.951 1.00 182.81 618 ILE A O 1
ATOM 4826 N N . ILE A 1 619 ? -0.303 -52.218 -7.332 1.00 176.71 619 ILE A N 1
ATOM 4827 C CA . ILE A 1 619 ? -0.528 -53.535 -7.914 1.00 184.12 619 ILE A CA 1
ATOM 4828 C C . ILE A 1 619 ? -0.459 -53.564 -9.447 1.00 188.01 619 ILE A C 1
ATOM 4829 O O . ILE A 1 619 ? -0.205 -52.541 -10.094 1.00 187.20 619 ILE A O 1
ATOM 4834 N N . ASN A 1 620 ? -0.716 -54.749 -10.006 1.00 194.74 620 ASN A N 1
ATOM 4835 C CA . ASN A 1 620 ? -0.353 -55.099 -11.392 1.00 202.02 620 ASN A CA 1
ATOM 4836 C C . ASN A 1 620 ? 0.706 -54.215 -12.044 1.00 201.62 620 ASN A C 1
ATOM 4837 O O . ASN A 1 620 ? 0.374 -53.290 -12.769 1.00 199.78 620 ASN A O 1
ATOM 4842 N N . ASP A 1 621 ? 1.973 -54.537 -11.790 1.00 218.75 621 ASP A N 1
ATOM 4843 C CA . ASP A 1 621 ? 3.117 -53.859 -12.408 1.00 216.23 621 ASP A CA 1
ATOM 4844 C C . ASP A 1 621 ? 2.977 -52.348 -12.457 1.00 207.86 621 ASP A C 1
ATOM 4845 O O . ASP A 1 621 ? 2.881 -51.778 -13.543 1.00 209.08 621 ASP A O 1
ATOM 4850 N N . PHE A 1 622 ? 2.990 -51.704 -11.293 1.00 155.84 622 PHE A N 1
ATOM 4851 C CA . PHE A 1 622 ? 2.954 -50.243 -11.205 1.00 148.20 622 PHE A CA 1
ATOM 4852 C C . PHE A 1 622 ? 1.937 -49.586 -12.174 1.00 150.82 622 PHE A C 1
ATOM 4853 O O . PHE A 1 622 ? 2.274 -48.664 -12.921 1.00 150.78 622 PHE A O 1
ATOM 4861 N N . ARG A 1 623 ? 0.689 -50.055 -12.150 1.00 118.77 623 ARG A N 1
ATOM 4862 C CA . ARG A 1 623 ? -0.359 -49.452 -12.972 1.00 122.75 623 ARG A CA 1
ATOM 4863 C C . ARG A 1 623 ? -1.532 -48.927 -12.145 1.00 119.03 623 ARG A C 1
ATOM 4864 O O . ARG A 1 623 ? -2.185 -47.956 -12.528 1.00 120.17 623 ARG A O 1
ATOM 4872 N N . ALA A 1 624 ? -1.806 -49.566 -11.017 1.00 147.10 624 ALA A N 1
ATOM 4873 C CA . ALA A 1 624 ? -2.997 -49.220 -10.255 1.00 141.76 624 ALA A CA 1
ATOM 4874 C C . ALA A 1 624 ? -2.765 -49.300 -8.754 1.00 136.77 624 ALA A C 1
ATOM 4875 O O . ALA A 1 624 ? -2.040 -50.175 -8.268 1.00 139.27 624 ALA A O 1
ATOM 4877 N N . LEU A 1 625 ? -3.416 -48.397 -8.026 1.00 159.43 625 LEU A N 1
ATOM 4878 C CA . LEU A 1 625 ? -3.256 -48.305 -6.580 1.00 156.54 625 LEU A CA 1
ATOM 4879 C C . LEU A 1 625 ? -4.483 -48.824 -5.830 1.00 157.52 625 LEU A C 1
ATOM 4880 O O . LEU A 1 625 ? -5.604 -48.521 -6.220 1.00 156.36 625 LEU A O 1
ATOM 4885 N N . LYS A 1 626 ? -4.279 -49.602 -4.764 1.00 171.72 626 LYS A N 1
ATOM 4886 C CA . LYS A 1 626 ? -5.374 -50.004 -3.872 1.00 169.48 626 LYS A CA 1
ATOM 4887 C C . LYS A 1 626 ? -5.448 -49.037 -2.694 1.00 164.48 626 LYS A C 1
ATOM 4888 O O . LYS A 1 626 ? -4.745 -49.212 -1.679 1.00 163.20 626 LYS A O 1
ATOM 4894 N N . VAL A 1 627 ? -6.302 -48.024 -2.862 1.00 169.44 627 VAL A N 1
ATOM 4895 C CA . VAL A 1 627 ? -6.453 -46.889 -1.948 1.00 165.38 627 VAL A CA 1
ATOM 4896 C C . VAL A 1 627 ? -7.716 -47.036 -1.087 1.00 161.87 627 VAL A C 1
ATOM 4897 O O . VAL A 1 627 ? -8.716 -46.335 -1.295 1.00 156.49 627 VAL A O 1
ATOM 4901 N N . GLU A 1 628 ? -7.665 -47.960 -0.129 1.00 222.33 628 GLU A N 1
ATOM 4902 C CA . GLU A 1 628 ? -8.804 -48.260 0.747 1.00 221.16 628 GLU A CA 1
ATOM 4903 C C . GLU A 1 628 ? -9.857 -49.182 0.108 1.00 223.09 628 GLU A C 1
ATOM 4904 O O . GLU A 1 628 ? -11.059 -49.034 0.348 1.00 220.06 628 GLU A O 1
ATOM 4910 N N . GLY A 1 629 ? -9.386 -50.148 -0.678 1.00 224.78 629 GLY A N 1
ATOM 4911 C CA . GLY A 1 629 ? -10.254 -51.091 -1.358 1.00 227.85 629 GLY A CA 1
ATOM 4912 C C . GLY A 1 629 ? -10.439 -50.714 -2.813 1.00 228.83 629 GLY A C 1
ATOM 4913 O O . GLY A 1 629 ? -10.730 -51.564 -3.655 1.00 234.14 629 GLY A O 1
ATOM 4914 N N . ALA A 1 630 ? -10.254 -49.429 -3.100 1.00 228.01 630 ALA A N 1
ATOM 4915 C CA . ALA A 1 630 ? -10.447 -48.874 -4.435 1.00 230.23 630 ALA A CA 1
ATOM 4916 C C . ALA A 1 630 ? -9.217 -49.054 -5.310 1.00 232.30 630 ALA A C 1
ATOM 4917 O O . ALA A 1 630 ? -8.152 -48.535 -4.991 1.00 229.89 630 ALA A O 1
ATOM 4919 N N . SER A 1 631 ? -9.360 -49.776 -6.418 1.00 166.32 631 SER A 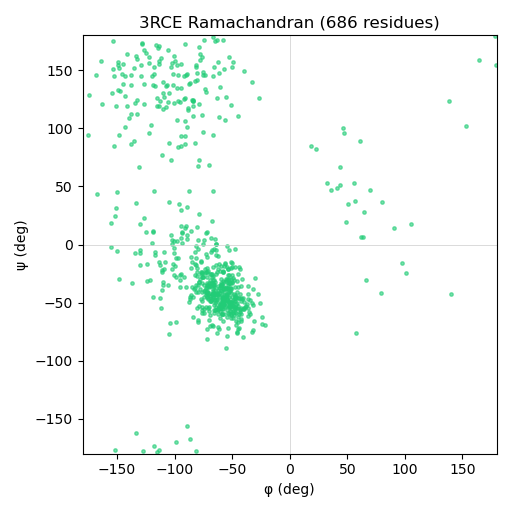N 1
ATOM 4920 C CA . SER A 1 631 ? -8.279 -49.863 -7.392 1.00 170.05 631 SER A CA 1
ATOM 4921 C C . SER A 1 631 ? -8.342 -48.623 -8.275 1.00 167.36 631 SER A C 1
ATOM 4922 O O . SER A 1 631 ? -9.429 -48.154 -8.618 1.00 167.59 631 SER A O 1
ATOM 4925 N N . ILE A 1 632 ? -7.178 -48.077 -8.614 1.00 150.60 632 ILE A N 1
ATOM 4926 C CA . ILE A 1 632 ? -7.116 -46.866 -9.425 1.00 151.01 632 ILE A CA 1
ATOM 4927 C C . ILE A 1 632 ? -6.050 -46.899 -10.501 1.00 156.40 632 ILE A C 1
ATOM 4928 O O . ILE A 1 632 ? -4.920 -47.332 -10.267 1.00 155.89 632 ILE A O 1
ATOM 4933 N N . PRO A 1 633 ? -6.423 -46.421 -11.688 1.00 139.21 633 PRO A N 1
ATOM 4934 C CA . PRO A 1 633 ? -5.575 -46.304 -12.871 1.00 147.80 633 PRO A CA 1
ATOM 4935 C C . PRO A 1 633 ? -4.567 -45.177 -12.718 1.00 145.31 633 PRO A C 1
ATOM 4936 O O . PRO A 1 633 ? -4.953 -44.067 -12.352 1.00 142.28 633 PRO A O 1
ATOM 4940 N N . LEU A 1 634 ? -3.297 -45.459 -12.998 1.00 96.24 634 LEU A N 1
ATOM 4941 C CA . LEU A 1 634 ? -2.270 -44.433 -12.950 1.00 91.20 634 LEU A CA 1
ATOM 4942 C C . LEU A 1 634 ? -2.165 -43.750 -14.289 1.00 101.66 634 LEU A C 1
ATOM 4943 O O . LEU A 1 634 ? -1.825 -44.379 -15.271 1.00 109.10 634 LEU A O 1
ATOM 4948 N N . LYS A 1 635 ? -2.450 -42.458 -14.334 1.00 127.43 635 LYS A N 1
ATOM 4949 C CA . LYS A 1 635 ? -2.304 -41.714 -15.571 1.00 129.74 635 LYS A CA 1
ATOM 4950 C C . LYS A 1 635 ? -0.910 -41.915 -16.085 1.00 131.25 635 LYS A C 1
ATOM 4951 O O . LYS A 1 635 ? -0.645 -41.708 -17.258 1.00 134.57 635 LYS A O 1
ATOM 4957 N N . ALA A 1 636 ? -0.012 -42.303 -15.193 1.00 136.60 636 ALA A N 1
ATOM 4958 C CA . ALA A 1 636 ? 1.364 -42.563 -15.566 1.00 137.84 636 ALA A CA 1
ATOM 4959 C C . ALA A 1 636 ? 2.117 -42.944 -14.332 1.00 134.72 636 ALA A C 1
ATOM 4960 O O . ALA A 1 636 ? 1.549 -42.987 -13.251 1.00 131.62 636 ALA A O 1
ATOM 4962 N N . PHE A 1 637 ? 3.397 -43.232 -14.519 1.00 123.29 637 PHE A N 1
ATOM 4963 C CA . PHE A 1 637 ? 4.323 -43.504 -13.438 1.00 120.31 637 PHE A CA 1
ATOM 4964 C C . PHE A 1 637 ? 5.613 -42.850 -13.836 1.00 120.93 637 PHE A C 1
ATOM 4965 O O . PHE A 1 637 ? 6.184 -43.199 -14.860 1.00 124.46 637 PHE A O 1
ATOM 4973 N N . VAL A 1 638 ? 6.072 -41.902 -13.034 1.00 129.92 638 VAL A N 1
ATOM 4974 C CA . VAL A 1 638 ? 7.342 -41.242 -13.286 1.00 130.49 638 VAL A CA 1
ATOM 4975 C C . VAL A 1 638 ? 8.421 -41.818 -12.378 1.00 128.63 638 VAL A C 1
ATOM 4976 O O . VAL A 1 638 ? 8.193 -42.060 -11.199 1.00 125.62 638 VAL A O 1
ATOM 4980 N N . ASP A 1 639 ? 9.593 -42.050 -12.950 1.00 132.95 639 ASP A N 1
ATOM 4981 C CA . ASP A 1 639 ? 10.676 -42.743 -12.278 1.00 132.14 639 ASP A CA 1
ATOM 4982 C C . ASP A 1 639 ? 11.859 -41.795 -12.282 1.00 132.32 639 ASP A C 1
ATOM 4983 O O . ASP A 1 639 ? 12.568 -41.718 -13.275 1.00 135.30 639 ASP A O 1
ATOM 4988 N N . ILE A 1 640 ? 12.063 -41.051 -11.200 1.00 144.57 640 ILE A N 1
ATOM 4989 C CA . ILE A 1 640 ? 13.122 -40.039 -11.191 1.00 145.37 640 ILE A CA 1
ATOM 4990 C C . ILE A 1 640 ? 14.428 -40.544 -10.585 1.00 144.68 640 ILE A C 1
ATOM 4991 O O . ILE A 1 640 ? 14.465 -40.979 -9.435 1.00 141.93 640 ILE A O 1
ATOM 4996 N N . GLU A 1 641 ? 15.498 -40.471 -11.371 1.00 142.75 641 GLU A N 1
ATOM 4997 C CA . GLU A 1 641 ? 16.762 -41.068 -10.985 1.00 142.58 641 GLU A CA 1
ATOM 4998 C C . GLU A 1 641 ? 17.845 -40.026 -10.720 1.00 143.61 641 GLU A C 1
ATOM 4999 O O . GLU A 1 641 ? 18.848 -40.329 -10.082 1.00 143.28 641 GLU A O 1
ATOM 5005 N N . SER A 1 642 ? 17.647 -38.800 -11.191 1.00 154.68 642 SER A N 1
ATOM 5006 C CA . SER A 1 642 ? 18.609 -37.734 -10.897 1.00 156.28 642 SER A CA 1
ATOM 5007 C C . SER A 1 642 ? 17.946 -36.361 -10.791 1.00 157.45 642 SER A C 1
ATOM 5008 O O . SER A 1 642 ? 17.750 -35.690 -11.801 1.00 160.21 642 SER A O 1
ATOM 5011 N N . ILE A 1 643 ? 17.606 -35.957 -9.563 1.00 125.44 643 ILE A N 1
ATOM 5012 C CA . ILE A 1 643 ? 16.943 -34.676 -9.297 1.00 127.37 643 ILE A CA 1
ATOM 5013 C C . ILE A 1 643 ? 17.833 -33.519 -9.722 1.00 131.93 643 ILE A C 1
ATOM 5014 O O . ILE A 1 643 ? 17.372 -32.479 -10.200 1.00 134.64 643 ILE A O 1
ATOM 5019 N N . THR A 1 644 ? 19.125 -33.724 -9.530 1.00 128.88 644 THR A N 1
ATOM 5020 C CA . THR A 1 644 ? 20.109 -32.710 -9.812 1.00 132.66 644 THR A CA 1
ATOM 5021 C C . THR A 1 644 ? 20.151 -32.454 -11.308 1.00 135.14 644 THR A C 1
ATOM 5022 O O . THR A 1 644 ? 20.192 -31.298 -11.728 1.00 137.03 644 THR A O 1
ATOM 5026 N N . ASN A 1 645 ? 20.106 -33.536 -12.101 1.00 137.58 645 ASN A N 1
ATOM 5027 C CA . ASN A 1 645 ? 20.348 -33.486 -13.557 1.00 140.35 645 ASN A CA 1
ATOM 5028 C C . ASN A 1 645 ? 19.088 -33.463 -14.431 1.00 140.61 645 ASN A C 1
ATOM 5029 O O . ASN A 1 645 ? 19.095 -32.931 -15.542 1.00 143.80 645 ASN A O 1
ATOM 5034 N N . GLY A 1 646 ? 18.011 -34.044 -13.922 1.00 136.03 646 GLY A N 1
ATOM 5035 C CA . GLY A 1 646 ? 16.717 -33.971 -14.575 1.00 136.26 646 GLY A CA 1
ATOM 5036 C C . GLY A 1 646 ? 16.346 -35.276 -15.236 1.00 134.83 646 GLY A C 1
ATOM 5037 O O . GLY A 1 646 ? 15.454 -35.324 -16.081 1.00 135.69 646 GLY A O 1
ATOM 5038 N N . LYS A 1 647 ? 17.032 -36.341 -14.833 1.00 147.23 647 LYS A N 1
ATOM 5039 C CA . LYS A 1 647 ? 16.957 -37.631 -15.510 1.00 147.46 647 LYS A CA 1
ATOM 5040 C C . LYS A 1 647 ? 15.866 -38.508 -14.921 1.00 144.35 647 LYS A C 1
ATOM 5041 O O . LYS A 1 647 ? 16.016 -39.049 -13.819 1.00 141.49 647 LYS A O 1
ATOM 5047 N N . PHE A 1 648 ? 14.770 -38.632 -15.676 1.00 118.40 648 PHE A N 1
ATOM 5048 C CA . PHE A 1 648 ? 13.633 -39.498 -15.343 1.00 116.32 648 PHE A CA 1
ATOM 5049 C C . PHE A 1 648 ? 13.023 -40.204 -16.574 1.00 119.25 648 PHE A C 1
ATOM 5050 O O . PHE A 1 648 ? 13.263 -39.830 -17.728 1.00 122.57 648 PHE A O 1
ATOM 5058 N N . TYR A 1 649 ? 12.226 -41.231 -16.308 1.00 144.11 649 TYR A N 1
ATOM 5059 C CA . TYR A 1 649 ? 11.569 -41.962 -17.367 1.00 147.48 649 TYR A CA 1
ATOM 5060 C C . TYR A 1 649 ? 10.062 -41.897 -17.174 1.00 145.64 649 TYR A C 1
ATOM 5061 O O . TYR A 1 649 ? 9.509 -42.593 -16.331 1.00 143.07 649 TYR A O 1
ATOM 5070 N N . TYR A 1 650 ? 9.404 -41.057 -17.964 1.00 162.52 650 TYR A N 1
ATOM 5071 C CA . TYR A 1 650 ? 7.957 -40.892 -17.898 1.00 161.22 650 TYR A CA 1
ATOM 5072 C C . TYR A 1 650 ? 7.223 -42.073 -18.552 1.00 163.59 650 TYR A C 1
ATOM 5073 O O . TYR A 1 650 ? 7.062 -42.108 -19.769 1.00 167.29 650 TYR A O 1
ATOM 5082 N N . ASN A 1 651 ? 6.800 -43.046 -17.741 1.00 130.34 651 ASN A N 1
ATOM 5083 C CA . ASN A 1 651 ? 5.992 -44.182 -18.213 1.00 133.05 651 ASN A CA 1
ATOM 5084 C C . ASN A 1 651 ? 4.512 -43.844 -18.410 1.00 132.39 651 ASN A C 1
ATOM 5085 O O . ASN A 1 651 ? 3.841 -43.458 -17.464 1.00 128.46 651 ASN A O 1
ATOM 5090 N N . GLU A 1 652 ? 3.983 -44.014 -19.613 1.00 129.28 652 GLU A N 1
ATOM 5091 C CA . GLU A 1 652 ? 2.601 -43.625 -19.853 1.00 128.89 652 GLU A CA 1
ATOM 5092 C C . GLU A 1 652 ? 1.629 -44.778 -19.615 1.00 129.74 652 GLU A C 1
ATOM 5093 O O . GLU A 1 652 ? 1.799 -45.842 -20.189 1.00 134.33 652 GLU A O 1
ATOM 5099 N N . ILE A 1 653 ? 0.625 -44.570 -18.762 1.00 211.16 653 ILE A N 1
ATOM 5100 C CA . ILE A 1 653 ? -0.465 -45.537 -18.574 1.00 211.63 653 ILE A CA 1
ATOM 5101 C C . ILE A 1 653 ? -1.799 -44.812 -18.621 1.00 209.25 653 ILE A C 1
ATOM 5102 O O . ILE A 1 653 ? -1.854 -43.613 -18.376 1.00 204.85 653 ILE A O 1
ATOM 5107 N N . ASP A 1 654 ? -2.878 -45.542 -18.891 1.00 138.15 654 ASP A N 1
ATOM 5108 C CA . ASP A 1 654 ? -4.227 -44.952 -18.940 1.00 136.19 654 ASP A CA 1
ATOM 5109 C C . ASP A 1 654 ? -4.214 -43.448 -19.216 1.00 133.68 654 ASP A C 1
ATOM 5110 O O . ASP A 1 654 ? -4.310 -42.633 -18.306 1.00 129.24 654 ASP A O 1
ATOM 5115 N N . SER A 1 655 ? -4.090 -43.100 -20.491 1.00 148.87 655 SER A N 1
ATOM 5116 C CA . SER A 1 655 ? -3.983 -41.716 -20.914 1.00 147.56 655 SER A CA 1
ATOM 5117 C C . SER A 1 655 ? -5.149 -40.932 -20.377 1.00 144.78 655 SER A C 1
ATOM 5118 O O . SER A 1 655 ? -5.094 -39.710 -20.293 1.00 143.57 655 SER A O 1
ATOM 5121 N N . LYS A 1 656 ? -6.203 -41.649 -20.008 1.00 145.94 656 LYS A N 1
ATOM 5122 C CA . LYS A 1 656 ? -7.432 -41.018 -19.555 1.00 143.58 656 LYS A CA 1
ATOM 5123 C C . LYS A 1 656 ? -7.674 -41.084 -18.038 1.00 138.66 656 LYS A C 1
ATOM 5124 O O . LYS A 1 656 ? -8.812 -41.205 -17.598 1.00 137.71 656 LYS A O 1
ATOM 5130 N N . ALA A 1 657 ? -6.608 -40.975 -17.245 1.00 151.62 657 ALA A N 1
ATOM 5131 C CA . ALA A 1 657 ? -6.721 -40.975 -15.782 1.00 146.95 657 ALA A CA 1
ATOM 5132 C C . ALA A 1 657 ? -6.220 -39.676 -15.180 1.00 144.88 657 ALA A C 1
ATOM 5133 O O . ALA A 1 657 ? -5.880 -38.743 -15.902 1.00 146.88 657 ALA A O 1
ATOM 5135 N N . GLN A 1 658 ? -6.143 -39.621 -13.856 1.00 142.81 658 GLN A N 1
ATOM 5136 C CA . GLN A 1 658 ? -5.709 -38.387 -13.215 1.00 141.25 658 GLN A CA 1
ATOM 5137 C C . GLN A 1 658 ? -4.591 -38.507 -12.163 1.00 138.26 658 GLN A C 1
ATOM 5138 O O . GLN A 1 658 ? -4.069 -37.491 -11.703 1.00 138.85 658 GLN A O 1
ATOM 5144 N N . ILE A 1 659 ? -4.202 -39.720 -11.791 1.00 126.24 659 ILE A N 1
ATOM 5145 C CA . ILE A 1 659 ? -3.272 -39.882 -10.667 1.00 123.12 659 ILE A CA 1
ATOM 5146 C C . ILE A 1 659 ? -1.838 -40.294 -11.045 1.00 123.23 659 ILE A C 1
ATOM 5147 O O . ILE A 1 659 ? -1.625 -41.359 -11.600 1.00 124.18 659 ILE A O 1
ATOM 5152 N N . TYR A 1 660 ? -0.853 -39.458 -10.735 1.00 120.62 660 TYR A N 1
ATOM 5153 C CA . TYR A 1 660 ? 0.526 -39.788 -11.099 1.00 120.52 660 TYR A CA 1
ATOM 5154 C C . TYR A 1 660 ? 1.263 -40.480 -9.961 1.00 117.42 660 TYR A C 1
ATOM 5155 O O . TYR A 1 660 ? 1.204 -40.025 -8.829 1.00 115.29 660 TYR A O 1
ATOM 5164 N N . LEU A 1 661 ? 1.993 -41.549 -10.250 1.00 129.05 661 LEU A N 1
ATOM 5165 C CA . LEU A 1 661 ? 2.852 -42.150 -9.230 1.00 126.40 661 LEU A CA 1
ATOM 5166 C C . LEU A 1 661 ? 4.308 -41.790 -9.510 1.00 127.06 661 LEU A C 1
ATOM 5167 O O . LEU A 1 661 ? 4.766 -41.928 -10.631 1.00 129.70 661 LEU A O 1
ATOM 5172 N N . LEU A 1 662 ? 5.022 -41.302 -8.496 1.00 132.88 662 LEU A N 1
ATOM 5173 C CA . LEU A 1 662 ? 6.439 -40.988 -8.654 1.00 133.36 662 LEU A CA 1
ATOM 5174 C C . LEU A 1 662 ? 7.272 -41.832 -7.729 1.00 131.07 662 LEU A C 1
ATOM 5175 O O . LEU A 1 662 ? 6.815 -42.236 -6.661 1.00 128.40 662 LEU A O 1
ATOM 5180 N N . PHE A 1 663 ? 8.514 -42.065 -8.141 1.00 136.15 663 PHE A N 1
ATOM 5181 C CA . PHE A 1 663 ? 9.510 -42.697 -7.292 1.00 134.58 663 PHE A CA 1
ATOM 5182 C C . PHE A 1 663 ? 10.793 -41.908 -7.353 1.00 135.72 663 PHE A C 1
ATOM 5183 O O . PHE A 1 663 ? 11.332 -41.661 -8.424 1.00 138.39 663 PHE A O 1
ATOM 5191 N N . LEU A 1 664 ? 11.250 -41.505 -6.181 1.00 126.12 664 LEU A N 1
ATOM 5192 C CA . LEU A 1 664 ? 12.521 -40.849 -5.983 1.00 127.35 664 LEU A CA 1
ATOM 5193 C C . LEU A 1 664 ? 13.489 -41.910 -5.525 1.00 126.74 664 LEU A C 1
ATOM 5194 O O . LEU A 1 664 ? 13.373 -42.364 -4.379 1.00 124.43 664 LEU A O 1
ATOM 5199 N N . ARG A 1 665 ? 14.423 -42.312 -6.398 1.00 130.75 665 ARG A N 1
ATOM 5200 C CA . ARG A 1 665 ? 15.289 -43.468 -6.124 1.00 130.85 665 ARG A CA 1
ATOM 5201 C C . ARG A 1 665 ? 16.420 -43.045 -5.213 1.00 129.99 665 ARG A C 1
ATOM 5202 O O . ARG A 1 665 ? 16.992 -43.859 -4.492 1.00 128.90 665 ARG A O 1
ATOM 5210 N N . GLU A 1 666 ? 16.716 -41.753 -5.240 1.00 130.86 666 GLU A N 1
ATOM 5211 C CA . GLU A 1 666 ? 17.752 -41.197 -4.401 1.00 130.66 666 GLU A CA 1
ATOM 5212 C C . GLU A 1 666 ? 17.287 -41.112 -2.949 1.00 127.87 666 GLU A C 1
ATOM 5213 O O . GLU A 1 666 ? 18.102 -41.038 -2.043 1.00 127.65 666 GLU A O 1
ATOM 5219 N N . TYR A 1 667 ? 15.977 -41.116 -2.727 1.00 108.50 667 TYR A N 1
ATOM 5220 C CA . TYR A 1 667 ? 15.424 -41.103 -1.372 1.00 105.93 667 TYR A CA 1
ATOM 5221 C C . TYR A 1 667 ? 14.588 -42.344 -1.082 1.00 103.20 667 TYR A C 1
ATOM 5222 O O . TYR A 1 667 ? 13.880 -42.391 -0.086 1.00 101.36 667 TYR A O 1
ATOM 5231 N N . LYS A 1 668 ? 14.672 -43.339 -1.962 1.00 127.00 668 LYS A N 1
ATOM 5232 C CA . LYS A 1 668 ? 13.816 -44.525 -1.904 1.00 125.38 668 LYS A CA 1
ATOM 5233 C C . LYS A 1 668 ? 12.423 -44.165 -1.441 1.00 123.33 668 LYS A C 1
ATOM 5234 O O . LYS A 1 668 ? 11.871 -44.836 -0.581 1.00 121.76 668 LYS A O 1
ATOM 5240 N N . SER A 1 669 ? 11.852 -43.110 -2.020 1.00 134.85 669 SER A N 1
ATOM 5241 C CA . SER A 1 669 ? 10.554 -42.628 -1.549 1.00 133.43 669 SER A CA 1
ATOM 5242 C C . SER A 1 669 ? 9.504 -42.488 -2.647 1.00 134.44 669 SER A C 1
ATOM 5243 O O . SER A 1 669 ? 9.793 -42.012 -3.731 1.00 136.57 669 SER A O 1
ATOM 5246 N N . PHE A 1 670 ? 8.277 -42.897 -2.335 1.00 127.10 670 PHE A N 1
ATOM 5247 C CA . PHE A 1 670 ? 7.175 -42.853 -3.281 1.00 128.06 670 PHE A CA 1
ATOM 5248 C C . PHE A 1 670 ? 6.335 -41.616 -3.079 1.00 128.46 670 PHE A C 1
ATOM 5249 O O . PHE A 1 670 ? 6.132 -41.168 -1.945 1.00 127.73 670 PHE A O 1
ATOM 5257 N N . VAL A 1 671 ? 5.821 -41.098 -4.186 1.00 118.80 671 VAL A N 1
ATOM 5258 C CA . VAL A 1 671 ? 4.921 -39.958 -4.182 1.00 119.87 671 VAL A CA 1
ATOM 5259 C C . VAL A 1 671 ? 3.670 -40.274 -5.006 1.00 120.16 671 VAL A C 1
ATOM 5260 O O . VAL A 1 671 ? 3.709 -41.100 -5.915 1.00 120.49 671 VAL A O 1
ATOM 5264 N N . ILE A 1 672 ? 2.569 -39.604 -4.693 1.00 106.34 672 ILE A N 1
ATOM 5265 C CA . ILE A 1 672 ? 1.296 -39.825 -5.361 1.00 106.69 672 ILE A CA 1
ATOM 5266 C C . ILE A 1 672 ? 0.615 -38.475 -5.592 1.00 109.16 672 ILE A C 1
ATOM 5267 O O . ILE A 1 672 ? 0.157 -37.854 -4.647 1.00 109.15 672 ILE A O 1
ATOM 5272 N N . LEU A 1 673 ? 0.556 -38.017 -6.837 1.00 126.38 673 LEU A N 1
ATOM 5273 C CA . LEU A 1 673 ? 0.017 -36.692 -7.144 1.00 129.65 673 LEU A CA 1
ATOM 5274 C C . LEU A 1 673 ? -1.244 -36.703 -7.990 1.00 130.36 673 LEU A C 1
ATOM 5275 O O . LEU A 1 673 ? -1.648 -37.728 -8.542 1.00 128.55 673 LEU A O 1
ATOM 5280 N N . ASP A 1 674 ? -1.837 -35.526 -8.127 1.00 115.66 674 ASP A N 1
ATOM 5281 C CA . ASP A 1 674 ? -2.838 -35.292 -9.156 1.00 117.50 674 ASP A CA 1
ATOM 5282 C C . ASP A 1 674 ? -2.275 -34.288 -10.164 1.00 121.40 674 ASP A C 1
ATOM 5283 O O . ASP A 1 674 ? -1.367 -33.531 -9.840 1.00 123.56 674 ASP A O 1
ATOM 5288 N N . GLU A 1 675 ? -2.808 -34.285 -11.380 1.00 124.33 675 GLU A N 1
ATOM 5289 C CA . GLU A 1 675 ? -2.251 -33.476 -12.461 1.00 127.78 675 GLU A CA 1
ATOM 5290 C C . GLU A 1 675 ? -1.698 -32.124 -12.030 1.00 131.04 675 GLU A C 1
ATOM 5291 O O . GLU A 1 675 ? -0.594 -31.744 -12.424 1.00 133.03 675 GLU A O 1
ATOM 5297 N N . SER A 1 676 ? -2.466 -31.396 -11.225 1.00 146.26 676 SER A N 1
ATOM 5298 C CA . SER A 1 676 ? -2.132 -30.007 -10.902 1.00 150.88 676 SER A CA 1
ATOM 5299 C C . SER A 1 676 ? -1.003 -29.871 -9.882 1.00 150.51 676 SER A C 1
ATOM 5300 O O . SER A 1 676 ? -0.329 -28.838 -9.821 1.00 152.79 676 SER A O 1
ATOM 5303 N N . LEU A 1 677 ? -0.806 -30.909 -9.078 1.00 111.41 677 LEU A N 1
ATOM 5304 C CA . LEU A 1 677 ? 0.349 -30.955 -8.188 1.00 110.36 677 LEU A CA 1
ATOM 5305 C C . LEU A 1 677 ? 1.573 -31.460 -8.969 1.00 108.46 677 LEU A C 1
ATOM 5306 O O . LEU A 1 677 ? 2.696 -30.968 -8.792 1.00 110.22 677 LEU A O 1
ATOM 5311 N N . TYR A 1 678 ? 1.347 -32.431 -9.851 1.00 105.28 678 TYR A N 1
ATOM 5312 C CA . TYR A 1 678 ? 2.361 -32.786 -10.827 1.00 104.57 678 TYR A CA 1
ATOM 5313 C C . TYR A 1 678 ? 2.856 -31.548 -11.582 1.00 109.03 678 TYR A C 1
ATOM 5314 O O . TYR A 1 678 ? 4.022 -31.483 -11.947 1.00 109.50 678 TYR A O 1
ATOM 5323 N N . ASN A 1 679 ? 1.987 -30.566 -11.811 1.00 100.36 679 ASN A N 1
ATOM 5324 C CA . ASN A 1 679 ? 2.388 -29.395 -12.598 1.00 103.18 679 ASN A CA 1
ATOM 5325 C C . ASN A 1 679 ? 2.755 -28.141 -11.789 1.00 104.30 679 ASN A C 1
ATOM 5326 O O . ASN A 1 679 ? 3.188 -27.124 -12.339 1.00 107.07 679 ASN A O 1
ATOM 5331 N N . SER A 1 680 ? 2.609 -28.239 -10.476 1.00 113.88 680 SER A N 1
ATOM 5332 C CA . SER A 1 680 ? 2.984 -27.168 -9.567 1.00 115.24 680 SER A CA 1
ATOM 5333 C C . SER A 1 680 ? 4.469 -26.856 -9.677 1.00 115.39 680 SER A C 1
ATOM 5334 O O . SER A 1 680 ? 5.300 -27.760 -9.679 1.00 112.56 680 SER A O 1
ATOM 5337 N N . ALA A 1 681 ? 4.805 -25.574 -9.729 1.00 126.38 681 ALA A N 1
ATOM 5338 C CA . ALA A 1 681 ? 6.189 -25.148 -9.916 1.00 127.27 681 ALA A CA 1
ATOM 5339 C C . ALA A 1 681 ? 7.206 -25.895 -9.058 1.00 123.95 681 ALA A C 1
ATOM 5340 O O . ALA A 1 681 ? 8.372 -25.992 -9.410 1.00 123.81 681 ALA A O 1
ATOM 5342 N N . TYR A 1 682 ? 6.772 -26.424 -7.930 1.00 133.95 682 TYR A N 1
ATOM 5343 C CA . TYR A 1 682 ? 7.693 -27.122 -7.056 1.00 131.09 682 TYR A CA 1
ATOM 5344 C C . TYR A 1 682 ? 7.999 -28.500 -7.612 1.00 127.53 682 TYR A C 1
ATOM 5345 O O . TYR A 1 682 ? 9.148 -28.798 -7.896 1.00 127.43 682 TYR A O 1
ATOM 5354 N N . ILE A 1 683 ? 6.981 -29.334 -7.795 1.00 120.22 683 ILE A N 1
ATOM 5355 C CA . ILE A 1 683 ? 7.224 -30.680 -8.317 1.00 117.68 683 ILE A CA 1
ATOM 5356 C C . ILE A 1 683 ? 7.895 -30.595 -9.675 1.00 119.41 683 ILE A C 1
ATOM 5357 O O . ILE A 1 683 ? 8.718 -31.437 -10.025 1.00 118.63 683 ILE A O 1
ATOM 5362 N N . GLN A 1 684 ? 7.540 -29.566 -10.432 1.00 95.48 684 GLN A N 1
ATOM 5363 C CA . GLN A 1 684 ? 8.089 -29.385 -11.763 1.00 97.39 684 GLN A CA 1
ATOM 5364 C C . GLN A 1 684 ? 9.556 -28.998 -11.699 1.00 98.26 684 GLN A C 1
ATOM 5365 O O . GLN A 1 684 ? 10.389 -29.658 -12.302 1.00 97.69 684 GLN A O 1
ATOM 5371 N N . MET A 1 685 ? 9.865 -27.944 -10.948 1.00 114.98 685 MET A N 1
ATOM 5372 C CA . MET A 1 685 ? 11.202 -27.367 -10.913 1.00 116.94 685 MET A CA 1
ATOM 5373 C C . MET A 1 685 ? 12.170 -28.032 -9.950 1.00 114.51 685 MET A C 1
ATOM 5374 O O . MET A 1 685 ? 13.368 -27.811 -10.026 1.00 115.25 685 MET A O 1
ATOM 5379 N N . PHE A 1 686 ? 11.668 -28.834 -9.030 1.00 129.08 686 PHE A N 1
ATOM 5380 C CA . PHE A 1 686 ? 12.558 -29.493 -8.088 1.00 126.79 686 PHE A CA 1
ATOM 5381 C C . PHE A 1 686 ? 12.749 -30.959 -8.461 1.00 124.23 686 PHE A C 1
ATOM 5382 O O . PHE A 1 686 ? 13.830 -31.372 -8.874 1.00 124.98 686 PHE A O 1
ATOM 5390 N N . LEU A 1 687 ? 11.684 -31.736 -8.327 1.00 144.98 687 LEU A N 1
ATOM 5391 C CA . LEU A 1 687 ? 11.727 -33.163 -8.609 1.00 142.14 687 LEU A CA 1
ATOM 5392 C C . LEU A 1 687 ? 12.121 -33.522 -10.054 1.00 143.09 687 LEU A C 1
ATOM 5393 O O . LEU A 1 687 ? 12.782 -34.536 -10.294 1.00 141.15 687 LEU A O 1
ATOM 5398 N N . LEU A 1 688 ? 11.703 -32.700 -11.013 1.00 103.01 688 LEU A N 1
ATOM 5399 C CA . LEU A 1 688 ? 11.904 -32.994 -12.428 1.00 104.36 688 LEU A CA 1
ATOM 5400 C C . LEU A 1 688 ? 12.951 -32.067 -13.051 1.00 108.42 688 LEU A C 1
ATOM 5401 O O . LEU A 1 688 ? 13.342 -32.223 -14.199 1.00 110.26 688 LEU A O 1
ATOM 5406 N N . ASN A 1 689 ? 13.393 -31.093 -12.272 1.00 169.75 689 ASN A N 1
ATOM 5407 C CA . ASN A 1 689 ? 14.397 -30.132 -12.708 1.00 172.52 689 ASN A CA 1
ATOM 5408 C C . ASN A 1 689 ? 14.130 -29.455 -14.049 1.00 175.24 689 ASN A C 1
ATOM 5409 O O . ASN A 1 689 ? 15.062 -29.156 -14.780 1.00 177.25 689 ASN A O 1
ATOM 5414 N N . GLN A 1 690 ? 12.867 -29.192 -14.365 1.00 122.83 690 GLN A N 1
ATOM 5415 C CA . GLN A 1 690 ? 12.526 -28.467 -15.587 1.00 125.68 690 GLN A CA 1
ATOM 5416 C C . GLN A 1 690 ? 11.929 -27.086 -15.344 1.00 127.79 690 GLN A C 1
ATOM 5417 O O . GLN A 1 690 ? 10.906 -26.951 -14.694 1.00 126.84 690 GLN A O 1
ATOM 5423 N N . TYR A 1 691 ? 12.552 -26.062 -15.907 1.00 146.61 691 TYR A N 1
ATOM 5424 C CA . TYR A 1 691 ? 12.131 -24.709 -15.620 1.00 149.64 691 TYR A CA 1
ATOM 5425 C C . TYR A 1 691 ? 12.343 -23.729 -16.774 1.00 153.86 691 TYR A C 1
ATOM 5426 O O . TYR A 1 691 ? 13.408 -23.682 -17.385 1.00 153.86 691 TYR A O 1
ATOM 5435 N N . ASP A 1 692 ? 11.311 -22.943 -17.059 1.00 145.09 692 ASP A N 1
ATOM 5436 C CA . ASP A 1 692 ? 11.336 -21.964 -18.144 1.00 148.97 692 ASP A CA 1
ATOM 5437 C C . ASP A 1 692 ? 12.502 -20.985 -17.990 1.00 146.90 692 ASP A C 1
ATOM 5438 O O . ASP A 1 692 ? 12.478 -20.102 -17.137 1.00 145.19 692 ASP A O 1
ATOM 5443 N N . GLN A 1 693 ? 13.508 -21.143 -18.847 1.00 135.45 693 GLN A N 1
ATOM 5444 C CA . GLN A 1 693 ? 14.794 -20.459 -18.699 1.00 133.36 693 GLN A CA 1
ATOM 5445 C C . GLN A 1 693 ? 14.794 -18.952 -18.982 1.00 135.63 693 GLN A C 1
ATOM 5446 O O . GLN A 1 693 ? 15.779 -18.262 -18.698 1.00 133.94 693 GLN A O 1
ATOM 5452 N N . ASP A 1 694 ? 13.694 -18.445 -19.536 1.00 157.78 694 ASP A N 1
ATOM 5453 C CA . ASP A 1 694 ? 13.537 -17.011 -19.772 1.00 161.26 694 ASP A CA 1
ATOM 5454 C C . ASP A 1 694 ? 12.800 -16.353 -18.605 1.00 160.91 694 ASP A C 1
ATOM 5455 O O . ASP A 1 694 ? 12.463 -15.173 -18.665 1.00 165.02 694 ASP A O 1
ATOM 5460 N N . LEU A 1 695 ? 12.545 -17.131 -17.552 1.00 148.02 695 LEU A N 1
ATOM 5461 C CA . LEU A 1 695 ? 11.863 -16.652 -16.347 1.00 147.26 695 LEU A CA 1
ATOM 5462 C C . LEU A 1 695 ? 12.757 -16.794 -15.124 1.00 141.60 695 LEU A C 1
ATOM 5463 O O . LEU A 1 695 ? 12.872 -15.885 -14.303 1.00 141.43 695 LEU A O 1
ATOM 5468 N N . PHE A 1 696 ? 13.392 -17.955 -15.019 1.00 132.51 696 PHE A N 1
ATOM 5469 C CA . PHE A 1 696 ? 14.202 -18.294 -13.866 1.00 127.26 696 PHE A CA 1
ATOM 5470 C C . PHE A 1 696 ? 15.698 -18.422 -14.205 1.00 124.97 696 PHE A C 1
ATOM 5471 O O . PHE A 1 696 ? 16.136 -18.179 -15.324 1.00 127.43 696 PHE A O 1
ATOM 5479 N N . GLU A 1 697 ? 16.473 -18.789 -13.198 1.00 137.89 697 GLU A N 1
ATOM 5480 C CA . GLU A 1 697 ? 17.856 -19.188 -13.347 1.00 135.20 697 GLU A CA 1
ATOM 5481 C C . GLU A 1 697 ? 18.038 -20.089 -12.136 1.00 130.83 697 GLU A C 1
ATOM 5482 O O . GLU A 1 697 ? 17.628 -19.739 -11.032 1.00 129.24 697 GLU A O 1
ATOM 5488 N N . GLN A 1 698 ? 18.578 -21.281 -12.334 1.00 143.23 698 GLN A N 1
ATOM 5489 C CA . GLN A 1 698 ? 18.733 -22.188 -11.212 1.00 139.83 698 GLN A CA 1
ATOM 5490 C C . GLN A 1 698 ? 19.983 -21.822 -10.452 1.00 136.48 698 GLN A C 1
ATOM 5491 O O . GLN A 1 698 ? 21.054 -22.354 -10.718 1.00 136.45 698 GLN A O 1
ATOM 5497 N N . VAL A 1 699 ? 19.842 -20.893 -9.514 1.00 140.67 699 VAL A N 1
ATOM 5498 C CA . VAL A 1 699 ? 20.963 -20.439 -8.708 1.00 137.65 699 VAL A CA 1
ATOM 5499 C C . VAL A 1 699 ? 21.600 -21.595 -7.964 1.00 134.91 699 VAL A C 1
ATOM 5500 O O . VAL A 1 699 ? 22.807 -21.764 -8.000 1.00 134.01 699 VAL A O 1
ATOM 5504 N N . THR A 1 700 ? 20.810 -22.404 -7.276 1.00 130.38 700 THR A N 1
ATOM 5505 C CA . THR A 1 700 ? 21.457 -23.509 -6.561 1.00 128.68 700 THR A CA 1
ATOM 5506 C C . THR A 1 700 ? 20.776 -24.836 -6.889 1.00 131.17 700 THR A C 1
ATOM 5507 O O . THR A 1 700 ? 19.561 -24.876 -7.085 1.00 132.73 700 THR A O 1
ATOM 5511 N N . ASN A 1 701 ? 21.558 -25.913 -6.947 1.00 131.16 701 ASN A N 1
ATOM 5512 C CA . ASN A 1 701 ? 21.035 -27.236 -7.283 1.00 134.57 701 ASN A CA 1
ATOM 5513 C C . ASN A 1 701 ? 21.634 -28.333 -6.407 1.00 134.17 701 ASN A C 1
ATOM 5514 O O . ASN A 1 701 ? 22.819 -28.627 -6.496 1.00 134.54 701 ASN A O 1
ATOM 5519 N N . ASP A 1 702 ? 20.816 -28.941 -5.561 1.00 113.11 702 ASP A N 1
ATOM 5520 C CA . ASP A 1 702 ? 21.276 -30.032 -4.710 1.00 113.78 702 ASP A CA 1
ATOM 5521 C C . ASP A 1 702 ? 20.121 -31.008 -4.552 1.00 116.92 702 ASP A C 1
ATOM 5522 O O . ASP A 1 702 ? 18.962 -30.603 -4.552 1.00 117.02 702 ASP A O 1
ATOM 5527 N N . THR A 1 703 ? 20.432 -32.290 -4.433 1.00 128.82 703 THR A N 1
ATOM 5528 C CA . THR A 1 703 ? 19.425 -33.294 -4.117 1.00 129.00 703 THR A CA 1
ATOM 5529 C C . THR A 1 703 ? 18.577 -32.896 -2.904 1.00 126.23 703 THR A C 1
ATOM 5530 O O . THR A 1 703 ? 17.472 -33.407 -2.701 1.00 125.70 703 THR A O 1
ATOM 5534 N N . ARG A 1 704 ? 19.111 -31.969 -2.112 1.00 128.07 704 ARG A N 1
ATOM 5535 C CA . ARG A 1 704 ? 18.514 -31.562 -0.856 1.00 125.28 704 ARG A CA 1
ATOM 5536 C C . ARG A 1 704 ? 17.628 -30.342 -1.034 1.00 122.91 704 ARG A C 1
ATOM 5537 O O . ARG A 1 704 ? 16.695 -30.128 -0.256 1.00 121.39 704 ARG A O 1
ATOM 5545 N N . ALA A 1 705 ? 17.907 -29.548 -2.063 1.00 113.35 705 ALA A N 1
ATOM 5546 C CA . ALA A 1 705 ? 17.169 -28.308 -2.275 1.00 111.79 705 ALA A CA 1
ATOM 5547 C C . ALA A 1 705 ? 17.655 -27.557 -3.493 1.00 112.62 705 ALA A C 1
ATOM 5548 O O . ALA A 1 705 ? 18.796 -27.697 -3.891 1.00 112.54 705 ALA A O 1
ATOM 5550 N N . LYS A 1 706 ? 16.789 -26.742 -4.074 1.00 89.83 706 LYS A N 1
ATOM 5551 C CA . LYS A 1 706 ? 17.180 -25.894 -5.193 1.00 90.66 706 LYS A CA 1
ATOM 5552 C C . LYS A 1 706 ? 16.858 -24.458 -4.889 1.00 88.91 706 LYS A C 1
ATOM 5553 O O . LYS A 1 706 ? 16.099 -24.165 -3.981 1.00 87.51 706 LYS A O 1
ATOM 5559 N N . ILE A 1 707 ? 17.415 -23.546 -5.657 1.00 90.71 707 ILE A N 1
ATOM 5560 C CA . ILE A 1 707 ? 17.054 -22.150 -5.486 1.00 90.43 707 ILE A CA 1
ATOM 5561 C C . ILE A 1 707 ? 17.032 -21.536 -6.857 1.00 93.58 707 ILE A C 1
ATOM 5562 O O . ILE A 1 707 ? 18.013 -21.667 -7.595 1.00 93.81 707 ILE A O 1
ATOM 5567 N N . TYR A 1 708 ? 15.931 -20.882 -7.205 1.00 105.65 708 TYR A N 1
ATOM 5568 C CA . TYR A 1 708 ? 15.865 -20.214 -8.498 1.00 109.28 708 TYR A CA 1
ATOM 5569 C C . TYR A 1 708 ? 15.763 -18.727 -8.269 1.00 110.93 708 TYR A C 1
ATOM 5570 O O . TYR A 1 708 ? 15.553 -18.295 -7.148 1.00 109.47 708 TYR A O 1
ATOM 5579 N N . ARG A 1 709 ? 15.924 -17.941 -9.326 1.00 109.46 709 ARG A N 1
ATOM 5580 C CA . ARG A 1 709 ? 15.848 -16.482 -9.226 1.00 112.72 709 ARG A CA 1
ATOM 5581 C C . ARG A 1 709 ? 15.067 -15.898 -10.412 1.00 118.53 709 ARG A C 1
ATOM 5582 O O . ARG A 1 709 ? 15.100 -16.434 -11.513 1.00 119.72 709 ARG A O 1
ATOM 5590 N N . LEU A 1 710 ? 14.324 -14.825 -10.190 1.00 147.24 710 LEU A N 1
ATOM 5591 C CA . LEU A 1 710 ? 13.546 -14.262 -11.282 1.00 153.54 710 LEU A CA 1
ATOM 5592 C C . LEU A 1 710 ? 14.485 -13.422 -12.130 1.00 156.48 710 LEU A C 1
ATOM 5593 O O . LEU A 1 710 ? 15.427 -12.845 -11.592 1.00 155.40 710 LEU A O 1
ATOM 5598 N N . LYS A 1 711 ? 14.241 -13.356 -13.441 1.00 117.67 711 LYS A N 1
ATOM 5599 C CA . LYS A 1 711 ? 15.037 -12.497 -14.331 1.00 121.40 711 LYS A CA 1
ATOM 5600 C C . LYS A 1 711 ? 14.321 -11.202 -14.759 1.00 129.26 711 LYS A C 1
ATOM 5601 O O . LYS A 1 711 ? 13.754 -11.103 -15.845 1.00 133.81 711 LYS A O 1
ATOM 5607 N N . GLY B 2 1 ? 6.225 -32.247 17.123 0.00 137.40 10 GLY B N 1
ATOM 5608 C CA . GLY B 2 1 ? 4.949 -31.771 17.625 0.00 136.00 10 GLY B CA 1
ATOM 5609 C C . GLY B 2 1 ? 5.004 -30.350 18.175 1.00 139.91 10 GLY B C 1
ATOM 5610 O O . GLY B 2 1 ? 4.295 -29.457 17.713 1.00 139.47 10 GLY B O 1
ATOM 5611 N N . ASP B 2 2 ? 5.843 -30.143 19.180 1.00 95.22 11 ASP B N 1
ATOM 5612 C CA . ASP B 2 2 ? 5.984 -28.830 19.814 1.00 99.36 11 ASP B CA 1
ATOM 5613 C C . ASP B 2 2 ? 6.595 -27.678 19.029 1.00 101.34 11 ASP B C 1
ATOM 5614 O O . ASP B 2 2 ? 7.072 -26.739 19.652 1.00 102.01 11 ASP B O 1
ATOM 5619 N N . GLN B 2 3 ? 6.619 -27.720 17.703 1.00 89.48 12 GLN B N 1
ATOM 5620 C CA . GLN B 2 3 ? 7.335 -26.673 16.991 1.00 91.72 12 GLN B CA 1
ATOM 5621 C C . GLN B 2 3 ? 6.461 -25.860 16.041 1.00 101.19 12 GLN B C 1
ATOM 5622 O O . GLN B 2 3 ? 5.528 -26.387 15.456 1.00 98.32 12 GLN B O 1
ATOM 5628 N N . ASN B 2 4 ? 6.758 -24.564 15.915 1.00 84.63 13 ASN B N 1
ATOM 5629 C CA . ASN B 2 4 ? 5.990 -23.672 15.071 1.00 86.29 13 ASN B CA 1
ATOM 5630 C C . ASN B 2 4 ? 6.239 -24.000 13.612 1.00 86.87 13 ASN B C 1
ATOM 5631 O O . ASN B 2 4 ? 6.857 -23.231 12.878 1.00 87.48 13 ASN B O 1
ATOM 5636 N N . ALA B 2 5 ? 5.762 -25.166 13.206 1.00 101.34 14 ALA B N 1
ATOM 5637 C CA . ALA B 2 5 ? 5.931 -25.642 11.851 1.00 99.99 14 ALA B CA 1
ATOM 5638 C C . ALA B 2 5 ? 4.564 -26.041 11.319 1.00 97.38 14 ALA B C 1
ATOM 5639 O O . ALA B 2 5 ? 3.577 -26.074 12.066 1.00 97.56 14 ALA B O 1
ATOM 5641 N N . THR B 2 6 ? 4.520 -26.356 10.035 1.00 130.89 15 THR B N 1
ATOM 5642 C CA . THR B 2 6 ? 3.304 -26.829 9.408 1.00 129.51 15 THR B CA 1
ATOM 5643 C C . THR B 2 6 ? 3.222 -28.348 9.458 1.00 121.11 15 THR B C 1
ATOM 5644 O O . THR B 2 6 ? 4.237 -29.024 9.513 1.00 116.50 15 THR B O 1
ATOM 5662 N N . GLY B 2 8 ? -0.437 -31.032 8.185 1.00 114.32 17 GLY B N 1
ATOM 5663 C CA . GLY B 2 8 ? 0.188 -32.283 7.792 0.00 113.36 17 GLY B CA 1
ATOM 5664 C C . GLY B 2 8 ? -0.751 -33.174 6.997 0.00 120.47 17 GLY B C 1
ATOM 5665 O O . GLY B 2 8 ? -0.916 -32.995 5.792 0.00 122.60 17 GLY B O 1
#

Nearest PDB structures (foldseek):
  3rce-assembly1_A  TM=1.001E+00  e=0.000E+00  Campylobacter lari
  5ogl-assembly1_A  TM=9.940E-01  e=1.489E-92  Campylobacter lari RM2100
  6gxc-assembly1_A  TM=9.943E-01  e=1.164E-91  Campylobacter lari RM2100
  8age-assembly1_A  TM=6.672E-01  e=1.222E-16  Saccharomyces cerevisiae
  6ezn-assembly1_F  TM=6.605E-01  e=5.979E-15  Saccharomyces cerevisiae S288C

Sequence (690 aa):
ELQQNFTDNNSIKYTCILILIAFAFSVLCRLYWVAWASEFYEFFFNDQLMITTNDGYAFAEGARDMIAGFHQPNDLSYFGSSLSTLTYWLYSILPFSFESIILYMSTFFASLIVVPIILIAREYKLTTYGFIAALLGSIANSYYNRTMSGYYDTDMLVLVLPMLILLTFIRLTINKDIFTLLLSPIFIMIYLWWYPSSYSLNFAMIGLFGLYTLVFHRKEKIFYLAIALMIIALSMLAWQYKLALIVLLFAIFAFKEEKINFYMIWALIFISISILHLSGGAFMYFNVNETIMEVNTIDPEVFMQRISSSVLVFILSFIGFILLCKDHKSMLLALPMLALGFMALRAGLRFTIYAVPVMALGFGYFLYAFFNFLEKKQIKLSLRNKNILLILIAFFSISPALMHIYYYKSSTVFTSYEASILNDLKNKAQREDYVVAWWDYGYPIRYYSDVKTLIDGGKHLGKDNFFSSFVLSKEQIPAANMARLSVEYTEKSFKENYPDVLKAMVKDYNQTSAKDFLESLNDKNFKFDTNKTRDVYIYMPYRMLRIMPVVAQFANTNPDNGEQEKSLFFSQANAIAQDGSVMLDNGVEIINDFRALKVEGASIPLKAFVDIESITNGKFYYNEIDSKAQIYLLFLREYKSFVILDESLYNSAYIQMFLLNQYDQDLFEQVTNDTRAKIYRLKGDQNATG

InterPro domains:
  IPR003674 Oligosaccharyl transferase, STT3 subunit [PTHR13872] (85-521)
  IPR041563 STT3 subunit PglB, C-terminal domain [PF18527] (594-673)
  IPR048307 Oligosaccharyl transferase STT3, N-terminal domain [PF02516] (19-429)
  IPR048999 STT3/PglB/AglB, core domain [PF21436] (456-583)

Solvent-accessible surface area: 30441 Å² total

GO terms:
  GO:0000287 magnesium ion binding (F, IDA)
  GO:0016757 glycosyltransferase activity (F, IDA)
  GO:0006487 protein N-linked glycosylation (P, IDA)

Organism: Campylobacter lari (strain RM2100 / D67 / ATCC BAA-1060) (NCBI:txid306263)